Protein AF-A0A1V2LMI9-F1 (afdb_monomer)

InterPro domains:
  IPR000089 Biotin/lipoyl attachment [PS50968] (555-639)
  IPR002073 3'5'-cyclic nucleotide phosphodiesterase, catalytic domain [PF00233] (245-490)
  IPR002073 3'5'-cyclic nucleotide phosphodiesterase, catalytic domain [PS51845] (171-508)
  IPR002930 Glycine cleavage system H-protein [MF_00272] (539-660)
  IPR003016 2-oxo acid dehydrogenase, lipoyl-binding site [PS00189] (582-611)
  IPR003607 HD/PDEase domain [SM00471] (243-412)
  IPR003607 HD/PDEase domain [cd00077] (246-420)
  IPR011053 Single hybrid motif [SSF51230] (539-660)
  IPR017453 Glycine cleavage system H-protein, subgroup [TIGR00527] (539-662)
  IPR023088 3'5'-cyclic nucleotide phosphodiesterase [PR00387] (241-254)
  IPR023088 3'5'-cyclic nucleotide phosphodiesterase [PR00387] (288-303)
  IPR023088 3'5'-cyclic nucleotide phosphodiesterase [PR00387] (315-331)
  IPR023088 3'5'-cyclic nucleotide phosphodiesterase [PR00387] (394-407)
  IPR023174 3'5'-cyclic nucleotide phosphodiesterase, conserved site [PS00126] (288-299)
  IPR033753 Glycine cleavage system H-protein/Simiate [PF01597] (539-661)
  IPR033753 Glycine cleavage system H-protein/Simiate [cd06848] (541-638)
  IPR036971 3'5'-cyclic nucleotide phosphodiesterase, catalytic domain superfamily [G3DSA:1.10.1300.10] (171-499)

Organism: Pichia kudriavzevii (NCBI:txid4909)

Radius of gyration: 29.18 Å; Cα contacts (8 Å, |Δi|>4): 975; chains: 1; bounding box: 64×66×94 Å

Secondary structure (DSSP, 8-state):
--PPPEEE---S-S---SSPPPSEE-TT--EEE--SSHHHHHHHHHHHTTEEEEEETTEEEEEE--S--------B-----TTSGGGGGT--HHHHHHHHHHHSGGGT----SS--HHHHHHHHHHSSSHHHHHHHHTTSS--TTS--HHHHHHSPPPPHHHHHHHHHHHHTS-GGGG-TT--S-HHHHHHHHT-SS--GGGS-HHHHHHHHHHHHGGGB-GGGHHHHHHHHHHHHHTS-TT-SSSSHHHHHHHHHHHHHHHHHHHTSTT----HHHHHHHHHHHHHTTTT--S--HHHHHHTT-HHHHHTTTSSHHHHHHHHHHHHHHHHHHHHHHHTT-B-TT----HHHHHHHHHHHHHHT-GGGHHHHHHTHHHHHH-TT-HHHHHHHHHHHHHTGGGGS-HHHHHHHHHHHHHHHHHHHHHHHHHTTSS-TTS-------SS-GGG--HHHHHHH-TTHHHHHHHHIIIIIHHHHHHHHHHSGGGHHHHHHHHHHHHHHHHH----S--------S----TTSHHHHSSSS-EEEE-TTSEEEEE-TTSEEEEEE-HHHHHHH-SEEEEE---SPTT-EE-TT-EEEEEEESS-EEEEE-SS-EEEEEE-THHHH-TTHHHHSTTTTT--EEEEES-HHHHHHSBPHHHHHHHHHHHT-

Sequence (664 aa):
MLNDLLYLNWLTHGDVSPLPFPQSISANATHVLHFRSLVQLIEYLSVSINYTLVRFSDGVQRIPLNTHEKEIDYATIIVVNTNEDIWKEEISIDTAVKLLKYRFSHLNIIILPVDPEDKIREMRENFPTRLQRMKLWTGFSNAELLDTMDGYVDSKAIKEEDLKLFTDLLSRIQYDKLLFHVNADREKLWEALNKWDFDAFQFNLDELLVISFLIFERFIKPENSNNLKSFLFFVRDNYHIGNPFHNFRHAVDVLQATNMFLNSLIKNSNYKISKLDSFSLLLASLGHDIGHPGITNAFLISNKSPLAVKFNNISILENFHRFQFQRILIPFLNQSMENNLLSIEMEIDVPYLLDIVNYSILATDMAKHDEFVGEIERLITEFDNFKLLACFLIKCADISNVCRTLNTSCKWGLSLGEEFKQIALLEKYLKNEIKPSDEIVEFDFKKPIKNIDAKEGIVLVPKLAGNQMFFINRFATDFFTKISDSLPPLYILSNKVPVMFARTLRTFRPLNITAFRLQSTYKLNPTSIVSTFSKNPVLKFTPEHEWISLHPDGTAFIGITNYAADALGDATFIELPSSQIGETIGNGETISSVESVKSASDIYSPVECEIVEVNESLEESPELINTDPMGEGWIVKVKVGEQDSVKELMDAEAYETFVAESDH

Structure (mmCIF, N/CA/C/O backbone):
data_AF-A0A1V2LMI9-F1
#
_entry.id   AF-A0A1V2LMI9-F1
#
loop_
_atom_site.group_PDB
_atom_site.id
_atom_site.type_symbol
_atom_site.label_atom_id
_atom_site.label_alt_id
_atom_site.label_comp_id
_atom_site.label_asym_id
_atom_site.label_entity_id
_atom_site.label_seq_id
_atom_site.pdbx_PDB_ins_code
_atom_site.Cartn_x
_atom_site.Cartn_y
_atom_site.Cartn_z
_atom_site.occupancy
_atom_site.B_iso_or_equiv
_atom_site.auth_seq_id
_atom_site.auth_comp_id
_atom_site.auth_asym_id
_atom_site.auth_atom_id
_atom_site.pdbx_PDB_model_num
ATOM 1 N N . MET A 1 1 ? 5.188 -27.575 -16.871 1.00 25.33 1 MET A N 1
ATOM 2 C CA . MET A 1 1 ? 4.578 -26.300 -17.295 1.00 25.33 1 MET A CA 1
ATOM 3 C C . MET A 1 1 ? 5.748 -25.356 -17.508 1.00 25.33 1 MET A C 1
ATOM 5 O O . MET A 1 1 ? 6.484 -25.166 -16.556 1.00 25.33 1 MET A O 1
ATOM 9 N N . LEU A 1 2 ? 6.076 -24.992 -18.752 1.00 28.58 2 LEU A N 1
ATOM 10 C CA . LEU A 1 2 ? 7.348 -24.333 -19.086 1.00 28.58 2 LEU A CA 1
ATOM 11 C C . LEU A 1 2 ? 7.111 -22.857 -19.413 1.00 28.58 2 LEU A C 1
ATOM 13 O O . LEU A 1 2 ? 6.290 -22.543 -20.265 1.00 28.58 2 LEU A O 1
ATOM 17 N N . ASN A 1 3 ? 7.846 -22.011 -18.694 1.00 34.25 3 ASN A N 1
ATOM 18 C CA . ASN A 1 3 ? 7.780 -20.553 -18.654 1.00 34.25 3 ASN A CA 1
ATOM 19 C C . ASN A 1 3 ? 8.054 -19.918 -20.029 1.00 34.25 3 ASN A C 1
ATOM 21 O O . ASN A 1 3 ? 9.135 -20.129 -20.608 1.00 34.25 3 ASN A O 1
ATOM 25 N N . ASP A 1 4 ? 7.110 -19.108 -20.517 1.00 36.44 4 ASP A N 1
ATOM 26 C CA . ASP A 1 4 ? 7.317 -18.261 -21.692 1.00 36.44 4 ASP A CA 1
ATOM 27 C C . ASP A 1 4 ? 8.398 -17.226 -21.350 1.00 36.44 4 ASP A C 1
ATOM 29 O O . ASP A 1 4 ? 8.260 -16.442 -20.413 1.00 36.44 4 ASP A O 1
ATOM 33 N N . LEU A 1 5 ? 9.509 -17.240 -22.086 1.00 36.19 5 LEU A N 1
ATOM 34 C CA . LEU A 1 5 ? 10.491 -16.164 -22.015 1.00 36.19 5 LEU A CA 1
ATOM 35 C C . LEU A 1 5 ? 10.230 -15.172 -23.129 1.00 36.19 5 LEU A C 1
ATOM 37 O O . LEU A 1 5 ? 10.166 -15.554 -24.300 1.00 36.19 5 LEU A O 1
ATOM 41 N N . LEU A 1 6 ? 10.177 -13.895 -22.767 1.00 38.16 6 LEU A N 1
ATOM 42 C CA . LEU A 1 6 ? 10.403 -12.829 -23.723 1.00 38.16 6 LEU A CA 1
ATOM 43 C C . LEU A 1 6 ? 11.911 -12.748 -23.974 1.00 38.16 6 LEU A C 1
ATOM 45 O O . LEU A 1 6 ? 12.685 -12.648 -23.031 1.00 38.16 6 LEU A O 1
ATOM 49 N N . TYR A 1 7 ? 12.319 -12.837 -25.229 1.00 32.66 7 TYR A N 1
ATOM 50 C CA . TYR A 1 7 ? 13.668 -12.573 -25.710 1.00 32.66 7 TYR A CA 1
ATOM 51 C C . TYR A 1 7 ? 13.578 -11.311 -26.558 1.00 32.66 7 TYR A C 1
ATOM 53 O O . TYR A 1 7 ? 12.603 -11.119 -27.275 1.00 32.66 7 TYR A O 1
ATOM 61 N N . LEU A 1 8 ? 14.559 -10.423 -26.503 1.00 37.47 8 LEU A N 1
ATOM 62 C CA . LEU A 1 8 ? 14.541 -9.206 -27.308 1.00 37.47 8 LEU A CA 1
ATOM 63 C C . LEU A 1 8 ? 15.742 -9.241 -28.249 1.00 37.47 8 LEU A C 1
ATOM 65 O O . LEU A 1 8 ? 16.852 -9.542 -27.834 1.00 37.47 8 LEU A O 1
ATOM 69 N N . ASN A 1 9 ? 15.531 -9.046 -29.545 1.00 28.70 9 ASN A N 1
ATOM 70 C CA . ASN A 1 9 ? 16.638 -8.975 -30.500 1.00 28.70 9 ASN A CA 1
ATOM 71 C C . ASN A 1 9 ? 16.417 -7.790 -31.433 1.00 28.70 9 ASN A C 1
ATOM 73 O O . ASN A 1 9 ? 15.287 -7.363 -31.635 1.00 28.70 9 ASN A O 1
ATOM 77 N N . TRP A 1 10 ? 17.469 -7.246 -32.027 1.00 32.59 10 TRP A N 1
ATOM 78 C CA . TRP A 1 10 ? 17.372 -6.099 -32.927 1.00 32.59 10 TRP A CA 1
ATOM 79 C C . TRP A 1 10 ? 17.710 -6.535 -34.353 1.00 32.59 10 TRP A C 1
ATOM 81 O O . TRP A 1 10 ? 18.727 -7.189 -34.536 1.00 32.59 10 TRP A O 1
ATOM 91 N N . LEU A 1 11 ? 16.871 -6.211 -35.348 1.00 28.67 11 LEU A N 1
ATOM 92 C CA . LEU A 1 11 ? 17.220 -6.332 -36.772 1.00 28.67 11 LEU A CA 1
ATOM 93 C C . LEU A 1 11 ? 16.540 -5.242 -37.616 1.00 28.67 11 LEU A C 1
ATOM 95 O O . LEU A 1 11 ? 15.418 -4.813 -37.351 1.00 28.67 11 LEU A O 1
ATOM 99 N N . THR A 1 12 ? 17.250 -4.815 -38.660 1.00 32.12 12 THR A N 1
ATOM 100 C CA . THR A 1 12 ? 17.029 -3.599 -39.457 1.00 32.12 12 THR A CA 1
ATOM 101 C C . THR A 1 12 ? 15.910 -3.666 -40.499 1.00 32.12 12 THR A C 1
ATOM 103 O O . THR A 1 12 ? 15.530 -2.619 -41.020 1.00 32.12 12 THR A O 1
ATOM 106 N N . HIS A 1 13 ? 15.317 -4.829 -40.792 1.00 31.31 13 HIS A N 1
ATOM 107 C CA . HIS A 1 13 ? 14.289 -4.941 -41.833 1.00 31.31 13 HIS A CA 1
ATOM 108 C C . HIS A 1 13 ? 13.195 -5.962 -41.494 1.00 31.31 13 HIS A C 1
ATOM 110 O O . HIS A 1 13 ? 13.419 -7.168 -41.507 1.00 31.31 13 HIS A O 1
ATOM 116 N N . GLY A 1 14 ? 11.990 -5.450 -41.239 1.00 33.53 14 GLY A N 1
ATOM 117 C CA . GLY A 1 14 ? 10.757 -6.213 -41.060 1.00 33.53 14 GLY A CA 1
ATOM 118 C C . GLY A 1 14 ? 9.589 -5.279 -40.737 1.00 33.53 14 GLY A C 1
ATOM 119 O O . GLY A 1 14 ? 9.774 -4.250 -40.074 1.00 33.53 14 GLY A O 1
ATOM 120 N N . ASP A 1 15 ? 8.398 -5.596 -41.246 1.00 33.28 15 ASP A N 1
ATOM 121 C CA . ASP A 1 15 ? 7.175 -4.854 -40.935 1.00 33.28 15 ASP A CA 1
ATOM 122 C C . ASP A 1 15 ? 6.856 -4.967 -39.437 1.00 33.28 15 ASP A C 1
ATOM 124 O O . ASP A 1 15 ? 6.777 -6.057 -38.875 1.00 33.28 15 ASP A O 1
ATOM 128 N N . VAL A 1 16 ? 6.711 -3.810 -38.788 1.00 40.41 16 VAL A N 1
ATOM 129 C CA . VAL A 1 16 ? 6.476 -3.663 -37.346 1.00 40.41 16 VAL A CA 1
ATOM 130 C C . VAL A 1 16 ? 5.039 -3.200 -37.150 1.00 40.41 16 VAL A C 1
ATOM 132 O O . VAL A 1 16 ? 4.661 -2.153 -37.676 1.00 40.41 16 VAL A O 1
ATOM 135 N N . SER A 1 17 ? 4.246 -3.955 -36.385 1.00 36.28 17 SER A N 1
ATOM 136 C CA . SER A 1 17 ? 2.918 -3.498 -35.962 1.00 36.28 17 SER A CA 1
ATOM 137 C C . SER A 1 17 ? 3.072 -2.508 -34.801 1.00 36.28 17 SER A C 1
ATOM 139 O O . SER A 1 17 ? 3.686 -2.864 -33.791 1.00 36.28 17 SER A O 1
ATOM 141 N N . PRO A 1 18 ? 2.527 -1.283 -34.895 1.00 42.91 18 PRO A N 1
ATOM 142 C CA . PRO A 1 18 ? 2.500 -0.331 -33.792 1.00 42.91 18 PRO A CA 1
ATOM 143 C C . PRO A 1 18 ? 1.377 -0.750 -32.840 1.00 42.91 18 PRO A C 1
ATOM 145 O O . PRO A 1 18 ? 0.284 -0.200 -32.899 1.00 42.91 18 PRO A O 1
ATOM 148 N N . LEU A 1 19 ? 1.620 -1.790 -32.033 1.00 43.31 19 LEU A N 1
ATOM 149 C CA . LEU A 1 19 ? 0.572 -2.555 -31.337 1.00 43.31 19 LEU A CA 1
ATOM 150 C C . LEU A 1 19 ? -0.439 -3.200 -32.331 1.00 43.31 19 LEU A C 1
ATOM 152 O O . LEU A 1 19 ? -0.525 -2.799 -33.492 1.00 43.31 19 LEU A O 1
ATOM 156 N N . PRO A 1 20 ? -1.193 -4.245 -31.953 1.00 51.03 20 PRO A N 1
ATOM 157 C CA . PRO A 1 20 ? -1.184 -4.971 -30.696 1.00 51.03 20 PRO A CA 1
ATOM 158 C C . PRO A 1 20 ? -0.376 -6.272 -30.805 1.00 51.03 20 PRO A C 1
ATOM 160 O O . PRO A 1 20 ? -0.131 -6.810 -31.882 1.00 51.03 20 PRO A O 1
ATOM 163 N N . PHE A 1 21 ? 0.016 -6.799 -29.651 1.00 51.25 21 PHE A N 1
ATOM 164 C CA . PHE A 1 21 ? 0.421 -8.193 -29.516 1.00 51.25 21 PHE A CA 1
ATOM 165 C C . PHE A 1 21 ? -0.597 -9.122 -30.202 1.00 51.25 21 PHE A C 1
ATOM 167 O O . PHE A 1 21 ? -1.797 -8.825 -30.161 1.00 51.25 21 PHE A O 1
ATOM 174 N N . PRO A 1 22 ? -0.176 -10.262 -30.775 1.00 45.22 22 PRO A N 1
ATOM 175 C CA . PRO A 1 22 ? -1.133 -11.269 -31.213 1.00 45.22 22 PRO A CA 1
ATOM 176 C C . PRO A 1 22 ? -2.015 -11.684 -30.023 1.00 45.22 22 PRO A C 1
ATOM 178 O O . PRO A 1 22 ? -1.509 -12.000 -28.949 1.00 45.22 22 PRO A O 1
ATOM 181 N N . GLN A 1 23 ? -3.342 -11.669 -30.206 1.00 42.12 23 GLN A N 1
ATOM 182 C CA . GLN A 1 23 ? -4.315 -12.075 -29.175 1.00 42.12 23 GLN A CA 1
ATOM 183 C C . GLN A 1 23 ? -4.148 -13.539 -28.740 1.00 42.12 23 GLN A C 1
ATOM 185 O O . GLN A 1 23 ? -4.633 -13.909 -27.676 1.00 42.12 23 GLN A O 1
ATOM 190 N N . SER A 1 24 ? -3.470 -14.347 -29.559 1.00 40.16 24 SER A N 1
ATOM 191 C CA . SER A 1 24 ? -3.176 -15.756 -29.326 1.00 40.16 24 SER A CA 1
ATOM 192 C C . SER A 1 24 ? -1.668 -16.002 -29.347 1.00 40.16 24 SER A C 1
ATOM 194 O O . SER A 1 24 ? -1.016 -15.729 -30.360 1.00 40.16 24 SER A O 1
ATOM 196 N N . ILE A 1 25 ? -1.123 -16.563 -28.269 1.00 43.94 25 ILE A N 1
ATOM 197 C CA . ILE A 1 25 ? 0.301 -16.905 -28.153 1.00 43.94 25 ILE A CA 1
ATOM 198 C C . ILE A 1 25 ? 0.470 -18.434 -28.064 1.00 43.94 25 ILE A C 1
ATOM 200 O O . ILE A 1 25 ? -0.333 -19.135 -27.446 1.00 43.94 25 ILE A O 1
ATOM 204 N N . SER A 1 26 ? 1.493 -18.977 -28.731 1.00 40.25 26 SER A N 1
ATOM 205 C CA . SER A 1 26 ? 1.842 -20.403 -28.676 1.00 40.25 26 SER A CA 1
ATOM 206 C C . SER A 1 26 ? 2.584 -20.708 -27.372 1.00 40.25 26 SER A C 1
ATOM 208 O O . SER A 1 26 ? 3.731 -20.315 -27.213 1.00 40.25 26 SER A O 1
ATOM 210 N N . ALA A 1 27 ? 1.957 -21.487 -26.495 1.00 38.94 27 ALA A N 1
ATOM 211 C CA . ALA A 1 27 ? 2.358 -21.782 -25.112 1.00 38.94 27 ALA A CA 1
ATOM 212 C C . ALA A 1 27 ? 3.696 -22.532 -24.872 1.00 38.94 27 ALA A C 1
ATOM 214 O O . ALA A 1 27 ? 3.878 -23.093 -23.798 1.00 38.94 27 ALA A O 1
ATOM 215 N N . ASN A 1 28 ? 4.567 -22.652 -25.876 1.00 39.81 28 ASN A N 1
ATOM 216 C CA . ASN A 1 28 ? 5.850 -23.368 -25.798 1.00 39.81 28 ASN A CA 1
ATOM 217 C C . ASN A 1 28 ? 6.996 -22.597 -26.495 1.00 39.81 28 ASN A C 1
ATOM 219 O O . ASN A 1 28 ? 8.025 -23.196 -26.810 1.00 39.81 28 ASN A O 1
ATOM 223 N N . ALA A 1 29 ? 6.829 -21.307 -26.806 1.00 43.41 29 ALA A N 1
ATOM 224 C CA . ALA A 1 29 ? 7.803 -20.556 -27.595 1.00 43.41 29 ALA A CA 1
ATOM 225 C C . ALA A 1 29 ? 8.507 -19.477 -26.759 1.00 43.41 29 ALA A C 1
ATOM 227 O O . ALA A 1 29 ? 7.875 -18.667 -26.092 1.00 43.41 29 ALA A O 1
ATOM 228 N N . THR A 1 30 ? 9.837 -19.425 -26.839 1.00 48.44 30 THR A N 1
ATOM 229 C CA . THR A 1 30 ? 10.580 -18.204 -26.506 1.00 48.44 30 THR A CA 1
ATOM 230 C C . THR A 1 30 ? 10.187 -17.136 -27.531 1.00 48.44 30 THR A C 1
ATOM 232 O O . THR A 1 30 ? 10.377 -17.335 -28.733 1.00 48.44 30 THR A O 1
ATOM 235 N N . HIS A 1 31 ? 9.613 -16.022 -27.081 1.00 50.22 31 HIS A N 1
ATOM 236 C CA . HIS A 1 31 ? 9.124 -14.964 -27.961 1.00 50.22 31 HIS A CA 1
ATOM 237 C C . HIS A 1 31 ? 10.192 -13.906 -28.164 1.00 50.22 31 HIS A C 1
ATOM 239 O O . HIS A 1 31 ? 10.452 -13.122 -27.259 1.00 50.22 31 HIS A O 1
ATOM 245 N N . VAL A 1 32 ? 10.782 -13.871 -29.359 1.00 54.84 32 VAL A N 1
ATOM 246 C CA . VAL A 1 32 ? 11.711 -12.810 -29.747 1.00 54.84 32 VAL A CA 1
ATOM 247 C C . VAL A 1 32 ? 10.924 -11.589 -30.230 1.00 54.84 32 VAL A C 1
ATOM 249 O O . VAL A 1 32 ? 10.255 -11.681 -31.258 1.00 54.84 32 VAL A O 1
ATOM 252 N N . LEU A 1 33 ? 10.984 -10.459 -29.519 1.00 57.56 33 LEU A N 1
ATOM 253 C CA . LEU A 1 33 ? 10.435 -9.186 -30.002 1.00 57.56 33 LEU A CA 1
ATOM 254 C C . LEU A 1 33 ? 11.542 -8.220 -30.417 1.00 57.56 33 LEU A C 1
ATOM 256 O O . LEU A 1 33 ? 12.619 -8.173 -29.823 1.00 57.56 33 LEU A O 1
ATOM 260 N N . HIS A 1 34 ? 11.239 -7.435 -31.445 1.00 59.28 34 HIS A N 1
ATOM 261 C CA . HIS A 1 34 ? 12.157 -6.484 -32.051 1.00 59.28 34 HIS A CA 1
ATOM 262 C C . HIS A 1 34 ? 11.598 -5.065 -31.917 1.00 59.28 34 HIS A C 1
ATOM 264 O O . HIS A 1 34 ? 10.439 -4.823 -32.261 1.00 59.28 34 HIS A O 1
ATOM 270 N N . PHE A 1 35 ? 12.423 -4.125 -31.452 1.00 66.31 35 PHE A N 1
ATOM 271 C CA . PHE A 1 35 ? 12.069 -2.708 -31.308 1.00 66.31 35 PHE A CA 1
ATOM 272 C C . PHE A 1 35 ? 12.965 -1.843 -32.190 1.00 66.31 35 PHE A C 1
ATOM 274 O O . PHE A 1 35 ? 14.123 -2.180 -32.407 1.00 66.31 35 PHE A O 1
ATOM 281 N N . ARG A 1 36 ? 12.431 -0.726 -32.702 1.00 65.56 36 ARG A N 1
ATOM 282 C CA . ARG A 1 36 ? 13.184 0.216 -33.552 1.00 65.56 36 ARG A CA 1
ATOM 283 C C . ARG A 1 36 ? 13.848 1.347 -32.764 1.00 65.56 36 ARG A C 1
ATOM 285 O O . ARG A 1 36 ? 14.631 2.097 -33.335 1.00 65.56 36 ARG A O 1
ATOM 292 N N . SER A 1 37 ? 13.504 1.511 -31.488 1.00 72.81 37 SER A N 1
ATOM 293 C CA . SER A 1 37 ? 14.077 2.521 -30.595 1.00 72.81 37 SER A CA 1
ATOM 294 C C . SER A 1 37 ? 13.929 2.110 -29.131 1.00 72.81 37 SER A C 1
ATOM 296 O O . SER A 1 37 ? 13.068 1.296 -28.784 1.00 72.81 37 SER A O 1
ATOM 298 N N . LEU A 1 38 ? 14.732 2.721 -28.254 1.00 75.69 38 LEU A N 1
ATOM 299 C CA . LEU A 1 38 ? 14.574 2.576 -26.805 1.00 75.69 38 LEU A CA 1
ATOM 300 C C . LEU A 1 38 ? 13.206 3.090 -26.330 1.00 75.69 38 LEU A C 1
ATOM 302 O O . LEU A 1 38 ? 12.606 2.494 -25.445 1.00 75.69 38 LEU A O 1
ATOM 306 N N . VAL A 1 39 ? 12.677 4.145 -26.957 1.00 80.75 39 VAL A N 1
ATOM 307 C CA . VAL A 1 39 ? 11.333 4.669 -26.667 1.00 80.75 39 VAL A CA 1
ATOM 308 C C . VAL A 1 39 ? 10.266 3.591 -26.884 1.00 80.75 39 VAL A C 1
ATOM 310 O O . VAL A 1 39 ? 9.464 3.362 -25.987 1.00 80.75 39 VAL A O 1
ATOM 313 N N . GLN A 1 40 ? 10.306 2.860 -28.006 1.00 76.75 40 GLN A N 1
ATOM 314 C CA . GLN A 1 40 ? 9.357 1.766 -28.268 1.00 76.75 40 GLN A CA 1
ATOM 315 C C . GLN A 1 40 ? 9.484 0.616 -27.263 1.00 76.75 40 GLN A C 1
ATOM 317 O O . GLN A 1 40 ? 8.480 0.018 -26.877 1.00 76.75 40 GLN A O 1
ATOM 322 N N . LEU A 1 41 ? 10.709 0.310 -26.824 1.00 77.94 41 LEU A N 1
ATOM 323 C CA . LEU A 1 41 ? 10.931 -0.668 -25.762 1.00 77.94 41 LEU A CA 1
ATOM 324 C C . LEU A 1 41 ? 10.303 -0.195 -24.442 1.00 77.94 41 LEU A C 1
ATOM 326 O O . LEU A 1 41 ? 9.604 -0.964 -23.793 1.00 77.94 41 LEU A O 1
ATOM 330 N N . ILE A 1 42 ? 10.510 1.065 -24.052 1.00 81.06 42 ILE A N 1
ATOM 331 C CA . ILE A 1 42 ? 9.923 1.631 -22.829 1.00 81.06 42 ILE A CA 1
ATOM 332 C C . ILE A 1 42 ? 8.391 1.627 -22.918 1.00 81.06 42 ILE A C 1
ATOM 334 O O . ILE A 1 42 ? 7.744 1.182 -21.975 1.00 81.06 42 ILE A O 1
ATOM 338 N N . GLU A 1 43 ? 7.805 2.048 -24.045 1.00 83.19 43 GLU A N 1
ATOM 339 C CA . GLU A 1 43 ? 6.354 1.988 -24.287 1.00 83.19 43 GLU A CA 1
ATOM 340 C C . GLU A 1 43 ? 5.810 0.571 -24.091 1.00 83.19 43 GLU A C 1
ATOM 342 O O . GLU A 1 43 ? 4.815 0.364 -23.396 1.00 83.19 43 GLU A O 1
ATOM 347 N N . TYR A 1 44 ? 6.496 -0.418 -24.664 1.00 77.50 44 TYR A N 1
ATOM 348 C CA . TYR A 1 44 ? 6.143 -1.820 -24.521 1.00 77.50 44 TYR A CA 1
ATOM 349 C C . TYR A 1 44 ? 6.196 -2.283 -23.060 1.00 77.50 44 TYR A C 1
ATOM 351 O O . TYR A 1 44 ? 5.231 -2.871 -22.561 1.00 77.50 44 TYR A O 1
ATOM 359 N N . LEU A 1 45 ? 7.296 -2.000 -22.357 1.00 77.88 45 LEU A N 1
ATOM 360 C CA . LEU A 1 45 ? 7.484 -2.411 -20.965 1.00 77.88 45 LEU A CA 1
ATOM 361 C C . LEU A 1 45 ? 6.447 -1.745 -20.052 1.00 77.88 45 LEU A C 1
ATOM 363 O O . LEU A 1 45 ? 5.828 -2.430 -19.241 1.00 77.88 45 LEU A O 1
ATOM 367 N N . SER A 1 46 ? 6.158 -0.458 -20.263 1.00 80.12 46 SER A N 1
ATOM 368 C CA . SER A 1 46 ? 5.126 0.295 -19.538 1.00 80.12 46 SER A CA 1
ATOM 369 C C . SER A 1 46 ? 3.706 -0.245 -19.727 1.00 80.12 46 SER A C 1
ATOM 371 O O . SER A 1 46 ? 2.831 0.065 -18.926 1.00 80.12 46 SER A O 1
ATOM 373 N N . VAL A 1 47 ? 3.439 -1.042 -20.760 1.00 75.88 47 VAL A N 1
ATOM 374 C CA . VAL A 1 47 ? 2.121 -1.660 -20.995 1.00 75.88 47 VAL A CA 1
ATOM 375 C C . VAL A 1 47 ? 2.120 -3.133 -20.589 1.00 75.88 47 VAL A C 1
ATOM 377 O O . VAL A 1 47 ? 1.070 -3.698 -20.288 1.00 75.88 47 VAL A O 1
ATOM 380 N N . SER A 1 48 ? 3.285 -3.781 -20.587 1.00 67.62 48 SER A N 1
ATOM 381 C CA . SER A 1 48 ? 3.421 -5.221 -20.354 1.00 67.62 48 SER A CA 1
ATOM 382 C C . SER A 1 48 ? 2.817 -5.679 -19.022 1.00 67.62 48 SER A C 1
ATOM 384 O O . SER A 1 48 ? 2.182 -6.732 -18.993 1.00 67.62 48 SER A O 1
ATOM 386 N N . ILE A 1 49 ? 2.886 -4.844 -17.980 1.00 64.94 49 ILE A N 1
ATOM 387 C CA . ILE A 1 49 ? 2.413 -5.182 -16.633 1.00 64.94 49 ILE A CA 1
ATOM 388 C C . ILE A 1 49 ? 0.896 -5.160 -16.437 1.00 64.94 49 ILE A C 1
ATOM 390 O O . ILE A 1 49 ? 0.423 -5.661 -15.429 1.00 64.94 49 ILE A O 1
ATOM 394 N N . ASN A 1 50 ? 0.105 -4.609 -17.360 1.00 61.66 50 ASN A N 1
ATOM 395 C CA . ASN A 1 50 ? -1.345 -4.459 -17.140 1.00 61.66 50 ASN A CA 1
ATOM 396 C C . ASN A 1 50 ? -2.159 -5.720 -17.475 1.00 61.66 50 ASN A C 1
ATOM 398 O O . ASN A 1 50 ? -3.392 -5.696 -17.456 1.00 61.66 50 ASN A O 1
ATOM 402 N N . TYR A 1 51 ? -1.499 -6.825 -17.821 1.00 59.31 51 TYR A N 1
ATOM 403 C CA . TYR A 1 51 ? -2.149 -7.966 -18.451 1.00 59.31 51 TYR A CA 1
ATOM 404 C C . TYR A 1 51 ? -1.520 -9.272 -18.027 1.00 59.31 51 TYR A C 1
ATOM 406 O O . TYR A 1 51 ? -0.307 -9.362 -18.008 1.00 59.31 51 TYR A O 1
ATOM 414 N N . THR A 1 52 ? -2.329 -10.309 -17.848 1.00 51.16 52 THR A N 1
ATOM 415 C CA . THR A 1 52 ? -1.850 -11.686 -17.718 1.00 51.16 52 THR A CA 1
ATOM 416 C C . THR A 1 52 ? -2.180 -12.491 -18.969 1.00 51.16 52 THR A C 1
ATOM 418 O O . THR A 1 52 ? -3.088 -12.147 -19.735 1.00 51.16 52 THR A O 1
ATOM 421 N N . LEU A 1 53 ? -1.423 -13.558 -19.194 1.00 49.00 53 LEU A N 1
ATOM 422 C CA . LEU A 1 53 ? -1.668 -14.527 -20.251 1.00 49.00 53 LEU A CA 1
ATOM 423 C C . LEU A 1 53 ? -2.397 -15.728 -19.643 1.00 49.00 53 LEU A C 1
ATOM 425 O O . LEU A 1 53 ? -1.877 -16.422 -18.775 1.00 49.00 53 LEU A O 1
ATOM 429 N N . VAL A 1 54 ? 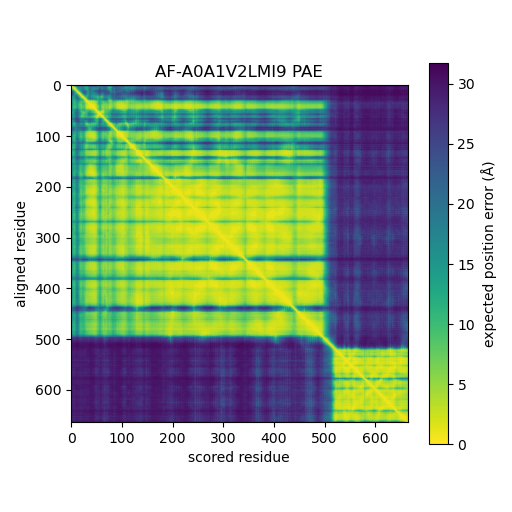-3.625 -15.972 -20.093 1.00 47.44 54 VAL A N 1
ATOM 430 C CA . VAL A 1 54 ? -4.467 -17.076 -19.625 1.00 47.44 54 VAL A CA 1
ATOM 431 C C . VAL A 1 54 ? -4.584 -18.118 -20.720 1.00 47.44 54 VAL A C 1
ATOM 433 O O . VAL A 1 54 ? -4.923 -17.814 -21.864 1.00 47.44 54 VAL A O 1
ATOM 436 N N . ARG A 1 55 ? -4.314 -19.374 -20.366 1.00 44.09 55 ARG A N 1
ATOM 437 C CA . ARG A 1 55 ? -4.427 -20.499 -21.291 1.00 44.09 55 ARG A CA 1
ATOM 438 C C . ARG A 1 55 ? -5.865 -21.004 -21.348 1.00 44.09 55 ARG A C 1
ATOM 440 O O . ARG A 1 55 ? -6.405 -21.482 -20.355 1.00 44.09 55 ARG A O 1
ATOM 447 N N . PHE A 1 56 ? -6.447 -20.941 -22.532 1.00 50.75 56 PHE A N 1
ATOM 448 C CA . PHE A 1 56 ? -7.729 -21.530 -22.883 1.00 50.75 56 PHE A CA 1
ATOM 449 C C . PHE A 1 56 ? -7.524 -22.780 -23.747 1.00 50.75 56 PHE A C 1
ATOM 451 O O . PHE A 1 56 ? -6.413 -23.094 -24.182 1.00 50.75 56 PHE A O 1
ATOM 458 N N . SER A 1 57 ? -8.605 -23.528 -23.974 1.00 43.47 57 SER A N 1
ATOM 459 C CA . SER A 1 57 ? -8.576 -24.755 -24.786 1.00 43.47 57 SER A CA 1
ATOM 460 C C . SER A 1 57 ? -8.215 -24.510 -26.261 1.00 43.47 57 SER A C 1
ATOM 462 O O . SER A 1 57 ? -7.801 -25.444 -26.943 1.00 43.47 57 SER A O 1
ATOM 464 N N . ASP A 1 58 ? -8.316 -23.266 -26.732 1.00 45.03 58 ASP A N 1
ATOM 465 C CA . ASP A 1 58 ? -8.068 -22.807 -28.102 1.00 45.03 58 ASP A CA 1
ATOM 466 C C . ASP A 1 58 ? -6.796 -21.946 -28.260 1.00 45.03 58 ASP A C 1
ATOM 468 O O . ASP A 1 58 ? -6.458 -21.554 -29.377 1.00 45.03 58 ASP A O 1
ATOM 472 N N . GLY A 1 59 ? -6.055 -21.670 -27.180 1.00 43.22 59 GLY A N 1
ATOM 473 C CA . GLY A 1 59 ? -4.823 -20.876 -27.223 1.00 43.22 59 GLY A CA 1
ATOM 474 C C . GLY A 1 59 ? -4.527 -20.134 -25.921 1.00 43.22 59 GLY A C 1
ATOM 475 O O . GLY A 1 59 ? -5.208 -20.309 -24.917 1.00 43.22 59 GLY A O 1
ATOM 476 N N . VAL A 1 60 ? -3.487 -19.300 -25.913 1.00 45.25 60 VAL A N 1
ATOM 477 C CA . VAL A 1 60 ? -3.194 -18.388 -24.794 1.00 45.25 60 VAL A CA 1
ATOM 478 C C . VAL A 1 60 ? -3.751 -17.012 -25.131 1.00 45.25 60 VAL A C 1
ATOM 480 O O . VAL A 1 60 ? -3.320 -16.432 -26.123 1.00 45.25 60 VAL A O 1
ATOM 483 N N . GLN A 1 61 ? -4.682 -16.496 -24.329 1.00 51.31 61 GLN A N 1
ATOM 484 C CA . GLN A 1 61 ? -5.277 -15.170 -24.507 1.00 51.31 61 GLN A CA 1
ATOM 485 C C . GLN A 1 61 ? -4.759 -14.181 -23.465 1.00 51.31 61 GLN A C 1
ATOM 487 O O . GLN A 1 61 ? -4.506 -14.534 -22.315 1.00 51.31 61 GLN A O 1
ATOM 492 N N . ARG A 1 62 ? -4.658 -12.910 -23.855 1.00 54.19 62 ARG A N 1
ATOM 493 C CA . ARG A 1 62 ? -4.272 -11.816 -22.961 1.00 54.19 62 ARG A CA 1
ATOM 494 C C . ARG A 1 62 ? -5.504 -11.227 -22.275 1.00 54.19 62 ARG A C 1
ATOM 496 O O . ARG A 1 62 ? -6.428 -10.786 -22.953 1.00 54.19 62 ARG A O 1
ATOM 503 N N . ILE A 1 63 ? -5.501 -11.181 -20.947 1.00 56.28 63 ILE A N 1
ATOM 504 C CA . ILE A 1 63 ? -6.603 -10.632 -20.148 1.00 56.28 63 ILE A CA 1
ATOM 505 C C . ILE A 1 63 ? -6.066 -9.478 -19.294 1.00 56.28 63 ILE A C 1
ATOM 507 O O . ILE A 1 63 ? -5.047 -9.664 -18.624 1.00 56.28 63 ILE A O 1
ATOM 511 N N . PRO A 1 64 ? -6.721 -8.298 -19.289 1.00 57.81 64 PRO A N 1
ATOM 512 C CA . PRO A 1 64 ? -6.389 -7.232 -18.351 1.00 57.81 64 PRO A CA 1
ATOM 513 C C . PRO A 1 64 ? -6.409 -7.764 -16.922 1.00 57.81 64 PRO A C 1
ATOM 515 O O . PRO A 1 64 ? -7.354 -8.455 -16.524 1.00 57.81 64 PRO A O 1
ATOM 518 N N . LEU A 1 65 ? -5.378 -7.441 -16.148 1.00 61.31 65 LEU A N 1
ATOM 519 C CA . LEU A 1 65 ? -5.302 -7.874 -14.761 1.00 61.31 65 LEU A CA 1
ATOM 520 C C . LEU A 1 65 ? -6.453 -7.261 -13.975 1.00 61.31 65 LEU A C 1
ATOM 522 O O . LEU A 1 65 ? -6.628 -6.042 -13.913 1.00 61.31 65 LEU A O 1
ATOM 526 N N . ASN A 1 66 ? -7.304 -8.135 -13.442 1.00 52.88 66 ASN A N 1
ATOM 527 C CA . ASN A 1 66 ? -8.480 -7.702 -12.716 1.00 52.88 66 ASN A CA 1
ATOM 528 C C . ASN A 1 66 ? -8.879 -8.747 -11.663 1.00 52.88 66 ASN A C 1
ATOM 530 O O . ASN A 1 66 ? -9.638 -9.682 -11.939 1.00 52.88 66 ASN A O 1
ATOM 534 N N . THR A 1 67 ? -8.354 -8.558 -10.447 1.00 50.34 67 THR A N 1
ATOM 535 C CA . THR A 1 67 ? -8.605 -9.282 -9.174 1.00 50.34 67 THR A CA 1
ATOM 536 C C . THR A 1 67 ? -8.220 -10.746 -9.062 1.00 50.34 67 THR A C 1
ATOM 538 O O . THR A 1 67 ? -8.214 -11.279 -7.961 1.00 50.34 67 THR A O 1
ATOM 541 N N . HIS A 1 68 ? -7.860 -11.377 -10.172 1.00 48.47 68 HIS A N 1
ATOM 542 C CA . HIS A 1 68 ? -6.930 -12.500 -10.169 1.00 48.47 68 HIS A CA 1
ATOM 543 C C . HIS A 1 68 ? -5.586 -11.937 -10.582 1.00 48.47 68 HIS A C 1
ATOM 545 O O . HIS A 1 68 ? -5.137 -12.150 -11.708 1.00 48.47 68 HIS A O 1
ATOM 551 N N . GLU A 1 69 ? -5.016 -11.108 -9.712 1.00 52.88 69 GLU A N 1
ATOM 552 C CA . GLU A 1 69 ? -3.680 -10.541 -9.872 1.00 52.88 69 GLU A CA 1
ATOM 553 C C . GLU A 1 69 ? -2.645 -11.655 -9.674 1.00 52.88 69 GLU A C 1
ATOM 555 O O . GLU A 1 69 ? -1.821 -11.634 -8.771 1.00 52.88 69 GLU A O 1
ATOM 560 N N . LYS A 1 70 ? -2.739 -12.693 -10.514 1.00 48.56 70 LYS A N 1
ATOM 561 C CA . LYS A 1 70 ? -1.704 -13.699 -10.636 1.00 48.56 70 LYS A CA 1
ATOM 562 C C . LYS A 1 70 ? -0.513 -12.958 -11.183 1.00 48.56 70 LYS A C 1
ATOM 564 O O . LYS A 1 70 ? -0.536 -12.490 -12.327 1.00 48.56 70 LYS A O 1
ATOM 569 N N . GLU A 1 71 ? 0.481 -12.804 -10.323 1.00 48.72 71 GLU A N 1
ATOM 570 C CA . GLU A 1 71 ? 1.802 -12.411 -10.751 1.00 48.72 71 GLU A CA 1
ATOM 571 C C . GLU A 1 71 ? 2.158 -13.295 -11.932 1.00 48.72 71 GLU A C 1
ATOM 573 O O . GLU A 1 71 ? 2.099 -14.522 -11.848 1.00 48.72 71 GLU A O 1
ATOM 578 N N . ILE A 1 72 ? 2.408 -12.669 -13.069 1.00 45.16 72 ILE A N 1
ATOM 579 C CA . ILE A 1 72 ? 2.713 -13.443 -14.246 1.00 45.16 72 ILE A CA 1
ATOM 580 C C . ILE A 1 72 ? 4.106 -14.018 -14.028 1.00 45.16 72 ILE A C 1
ATOM 582 O O . ILE A 1 72 ? 5.027 -13.273 -13.690 1.00 45.16 72 ILE A O 1
ATOM 586 N N . ASP A 1 73 ? 4.250 -15.329 -14.205 1.00 43.81 73 ASP A N 1
ATOM 587 C CA . ASP A 1 73 ? 5.502 -16.075 -14.044 1.00 43.81 73 ASP A CA 1
ATOM 588 C C . ASP A 1 73 ? 6.503 -15.775 -15.175 1.00 43.81 73 ASP A C 1
ATOM 590 O O . ASP A 1 73 ? 7.044 -16.666 -15.831 1.00 43.81 73 ASP A O 1
ATOM 594 N N . TYR A 1 74 ? 6.749 -14.491 -15.430 1.00 47.66 74 TYR A N 1
ATOM 595 C CA . TYR A 1 74 ? 7.659 -14.013 -16.452 1.00 47.66 74 TYR A CA 1
ATOM 596 C C . TYR A 1 74 ? 8.785 -13.231 -15.794 1.00 47.66 74 TYR A C 1
ATOM 598 O O . TYR A 1 74 ? 8.672 -12.041 -15.502 1.00 47.66 74 TYR A O 1
ATOM 606 N N . ALA A 1 75 ? 9.934 -13.885 -15.648 1.00 47.03 75 ALA A N 1
ATOM 607 C CA . ALA A 1 75 ? 11.180 -13.148 -15.770 1.00 47.03 75 ALA A CA 1
ATOM 608 C C . ALA A 1 75 ? 11.185 -12.510 -17.171 1.00 47.03 75 ALA A C 1
ATOM 610 O O . ALA A 1 75 ? 11.295 -13.216 -18.177 1.00 47.03 75 ALA A O 1
ATOM 611 N N . THR A 1 76 ? 11.005 -11.188 -17.260 1.00 49.91 76 THR A N 1
ATOM 612 C CA . THR A 1 76 ? 11.113 -10.493 -18.546 1.00 49.91 76 THR A CA 1
ATOM 613 C C . THR A 1 76 ? 12.595 -10.315 -18.843 1.00 49.91 76 THR A C 1
ATOM 615 O O . THR A 1 76 ? 13.243 -9.393 -18.350 1.00 49.91 76 THR A O 1
ATOM 618 N N . ILE A 1 77 ? 13.161 -11.226 -19.635 1.00 51.97 77 ILE A N 1
ATOM 619 C CA . ILE A 1 77 ? 14.582 -11.183 -19.988 1.00 51.97 77 ILE A CA 1
ATOM 620 C C . ILE A 1 77 ? 14.773 -10.281 -21.211 1.00 51.97 77 ILE A C 1
ATOM 622 O O . ILE A 1 77 ? 14.441 -10.627 -22.341 1.00 51.97 77 ILE A O 1
ATOM 626 N N . ILE A 1 78 ? 15.338 -9.096 -20.998 1.00 54.97 78 ILE A N 1
ATOM 627 C CA . ILE A 1 78 ? 15.621 -8.141 -22.074 1.00 54.97 78 ILE A CA 1
ATOM 628 C C . ILE A 1 78 ? 17.028 -8.392 -22.601 1.00 54.97 78 ILE A C 1
ATOM 630 O O . ILE A 1 78 ? 18.002 -7.798 -22.152 1.00 54.97 78 ILE A O 1
ATOM 634 N N . VAL A 1 79 ? 17.150 -9.252 -23.603 1.00 51.16 79 VAL A N 1
ATOM 635 C CA . VAL A 1 79 ? 18.422 -9.407 -24.313 1.00 51.16 79 VAL A CA 1
ATOM 636 C C . VAL A 1 79 ? 18.665 -8.137 -25.138 1.00 51.16 79 VAL A C 1
ATOM 638 O O . VAL A 1 79 ? 17.838 -7.741 -25.952 1.00 51.16 79 VAL A O 1
ATOM 641 N N . VAL A 1 80 ? 19.778 -7.448 -24.889 1.00 53.78 80 VAL A N 1
ATOM 642 C CA . VAL A 1 80 ? 20.182 -6.278 -25.677 1.00 53.78 80 VAL A CA 1
ATOM 643 C C . VAL A 1 80 ? 21.417 -6.688 -26.451 1.00 53.78 80 VAL A C 1
ATOM 645 O O . VAL A 1 80 ? 22.495 -6.797 -25.876 1.00 53.78 80 VAL A O 1
ATOM 648 N N . ASN A 1 81 ? 21.262 -6.922 -27.753 1.00 52.16 81 ASN A N 1
ATOM 649 C CA . ASN A 1 81 ? 22.393 -7.212 -28.623 1.00 52.16 81 ASN A CA 1
ATOM 650 C C . ASN A 1 81 ? 23.308 -5.978 -28.683 1.00 52.16 81 ASN A C 1
ATOM 652 O O . ASN A 1 81 ? 22.958 -4.954 -29.271 1.00 52.16 81 ASN A O 1
ATOM 656 N N . THR A 1 82 ? 24.472 -6.063 -28.038 1.00 51.34 82 THR A N 1
ATOM 657 C CA . THR A 1 82 ? 25.418 -4.945 -27.918 1.00 51.34 82 THR A CA 1
ATOM 658 C C . THR A 1 82 ? 26.340 -4.796 -29.128 1.00 51.34 82 THR A C 1
ATOM 660 O O . THR A 1 82 ? 27.171 -3.891 -29.140 1.00 51.34 82 THR A O 1
ATOM 663 N N . ASN A 1 83 ? 26.236 -5.685 -30.124 1.00 47.62 83 ASN A N 1
ATOM 664 C CA . ASN A 1 83 ? 27.132 -5.716 -31.284 1.00 47.62 83 ASN A CA 1
ATOM 665 C C . ASN A 1 83 ? 26.690 -4.818 -32.447 1.00 47.62 83 ASN A C 1
ATOM 667 O O . ASN A 1 83 ? 27.454 -4.659 -33.397 1.00 47.62 83 ASN A O 1
ATOM 671 N N . GLU A 1 84 ? 25.490 -4.235 -32.401 1.00 50.31 84 GLU A N 1
ATOM 672 C CA . GLU A 1 84 ? 25.012 -3.343 -33.458 1.00 50.31 84 GLU A CA 1
ATOM 673 C C . GLU A 1 84 ? 25.085 -1.864 -33.030 1.00 50.31 84 GLU A C 1
ATOM 675 O O . GLU A 1 84 ? 24.670 -1.482 -31.934 1.00 50.31 84 GLU A O 1
ATOM 680 N N . ASP A 1 85 ? 25.603 -1.019 -33.927 1.00 49.81 85 ASP A N 1
ATOM 681 C CA . ASP A 1 85 ? 25.918 0.414 -33.756 1.00 49.81 85 ASP A CA 1
ATOM 682 C C . ASP A 1 85 ? 24.705 1.345 -33.513 1.00 49.81 85 ASP A C 1
ATOM 684 O O . ASP A 1 85 ? 24.806 2.564 -33.624 1.00 49.81 85 ASP A O 1
ATOM 688 N N . ILE A 1 86 ? 23.547 0.804 -33.153 1.00 49.59 86 ILE A N 1
ATOM 689 C CA . ILE A 1 86 ? 22.253 1.494 -33.232 1.00 49.59 86 ILE A CA 1
ATOM 690 C C . ILE A 1 86 ? 21.951 2.346 -31.990 1.00 49.59 86 ILE A C 1
ATOM 692 O O . ILE A 1 86 ? 21.133 3.259 -32.034 1.00 49.59 86 ILE A O 1
ATOM 696 N N . TRP A 1 87 ? 22.666 2.109 -30.888 1.00 50.66 87 TRP A N 1
ATOM 697 C CA . TRP A 1 87 ? 22.586 2.932 -29.674 1.00 50.66 87 TRP A CA 1
ATOM 698 C C . TRP A 1 87 ? 23.324 4.271 -29.808 1.00 50.66 87 TRP A C 1
ATOM 700 O O . TRP A 1 87 ? 23.089 5.188 -29.023 1.00 50.66 87 TRP A O 1
ATOM 710 N N . LYS A 1 88 ? 24.225 4.397 -30.794 1.00 51.00 88 LYS A N 1
ATOM 711 C CA . LYS A 1 88 ? 25.191 5.505 -30.877 1.00 51.00 88 LYS A CA 1
ATOM 712 C C . LYS A 1 88 ? 24.575 6.881 -31.142 1.00 51.00 88 LYS A C 1
ATOM 714 O O . LYS A 1 88 ? 25.295 7.866 -31.006 1.00 51.00 88 LYS A O 1
ATOM 719 N N . GLU A 1 89 ? 23.293 6.971 -31.487 1.00 53.31 89 GLU A N 1
ATOM 720 C CA . GLU A 1 89 ? 22.662 8.258 -31.801 1.00 53.31 89 GLU A CA 1
ATOM 721 C C . GLU A 1 89 ? 22.000 8.952 -30.594 1.00 53.31 89 GLU A C 1
ATOM 723 O O . GLU A 1 89 ? 21.804 10.163 -30.660 1.00 53.31 89 GLU A O 1
ATOM 728 N N . GLU A 1 90 ? 21.718 8.260 -29.475 1.00 61.44 90 GLU A N 1
ATOM 729 C CA . GLU A 1 90 ? 20.997 8.874 -28.337 1.00 61.44 90 GLU A CA 1
ATOM 730 C C . GLU A 1 90 ? 21.675 8.690 -26.972 1.00 61.44 90 GLU A C 1
ATOM 732 O O . GLU A 1 90 ? 21.932 9.688 -26.299 1.00 61.44 90 GLU A O 1
ATOM 737 N N . ILE A 1 91 ? 21.984 7.456 -26.542 1.00 74.00 91 ILE A N 1
ATOM 738 C CA . ILE A 1 91 ? 22.546 7.168 -25.206 1.00 74.00 91 ILE A CA 1
ATOM 739 C C . ILE A 1 91 ? 23.503 5.964 -25.247 1.00 74.00 91 ILE A C 1
ATOM 741 O O . ILE A 1 91 ? 23.331 5.056 -26.056 1.00 74.00 91 ILE A O 1
ATOM 745 N N . SER A 1 92 ? 24.495 5.900 -24.350 1.00 76.31 92 SER A N 1
ATOM 746 C CA . SER A 1 92 ? 25.377 4.721 -24.271 1.00 76.31 92 SER A CA 1
ATOM 747 C C . SER A 1 92 ? 24.608 3.466 -23.821 1.00 76.31 92 SER A C 1
ATOM 749 O O . SER A 1 92 ? 23.664 3.571 -23.039 1.00 76.31 92 SER A O 1
ATOM 751 N N . ILE A 1 93 ? 25.027 2.269 -24.256 1.00 73.12 93 ILE A N 1
ATOM 752 C CA . ILE A 1 93 ? 24.405 0.993 -23.838 1.00 73.12 93 ILE A CA 1
ATOM 753 C C . ILE A 1 93 ? 24.431 0.834 -22.312 1.00 73.12 93 ILE A C 1
ATOM 755 O O . ILE A 1 93 ? 23.437 0.431 -21.718 1.00 73.12 93 ILE A O 1
ATOM 759 N N . ASP A 1 94 ? 25.546 1.181 -21.667 1.00 75.50 94 ASP A N 1
ATOM 760 C CA . ASP A 1 94 ? 25.679 1.122 -20.206 1.00 75.50 94 ASP A CA 1
ATOM 761 C C . ASP A 1 94 ? 24.686 2.070 -19.509 1.00 75.50 94 ASP A C 1
ATOM 763 O O . ASP A 1 94 ? 24.027 1.689 -18.540 1.00 75.50 94 ASP A O 1
ATOM 767 N N . THR A 1 95 ? 24.497 3.275 -20.053 1.00 78.25 95 THR A N 1
ATOM 768 C CA . THR A 1 95 ? 23.469 4.217 -19.588 1.00 78.25 95 THR A CA 1
ATOM 769 C C . THR A 1 95 ? 22.063 3.647 -19.805 1.00 78.25 95 THR A C 1
ATOM 771 O O . THR A 1 95 ? 21.260 3.645 -18.876 1.00 78.25 95 THR A O 1
ATOM 774 N N . ALA A 1 96 ? 21.762 3.091 -20.984 1.00 76.88 96 ALA A N 1
ATOM 775 C CA . ALA A 1 96 ? 20.468 2.471 -21.283 1.00 76.88 96 ALA A CA 1
ATOM 776 C C . ALA A 1 96 ? 20.125 1.343 -20.304 1.00 76.88 96 ALA A C 1
ATOM 778 O O . ALA A 1 96 ? 19.022 1.295 -19.765 1.00 76.88 96 ALA A O 1
ATOM 779 N N . VAL A 1 97 ? 21.099 0.472 -20.032 1.00 76.19 97 VAL A N 1
ATOM 780 C CA . VAL A 1 97 ? 20.993 -0.633 -19.074 1.00 76.19 97 VAL A CA 1
ATOM 781 C C . VAL A 1 97 ? 20.637 -0.120 -17.686 1.00 76.19 97 VAL A C 1
ATOM 783 O O . VAL A 1 97 ? 19.682 -0.601 -17.075 1.00 76.19 97 VAL A O 1
ATOM 786 N N . LYS A 1 98 ? 21.379 0.878 -17.196 1.00 78.69 98 LYS A N 1
ATOM 787 C CA . LYS A 1 98 ? 21.144 1.481 -15.878 1.00 78.69 98 LYS A CA 1
ATOM 788 C C . LYS A 1 98 ? 19.750 2.092 -15.775 1.00 78.69 98 LYS A C 1
ATOM 790 O O . LYS A 1 98 ? 19.073 1.893 -14.770 1.00 78.69 98 LYS A O 1
ATOM 795 N N . LEU A 1 99 ? 19.305 2.791 -16.816 1.00 79.75 99 LEU A N 1
ATOM 796 C CA . LEU A 1 99 ? 18.007 3.463 -16.842 1.00 79.75 99 LEU A CA 1
ATOM 797 C C . LEU A 1 99 ? 16.833 2.483 -16.942 1.00 79.75 99 LEU A C 1
ATOM 799 O O . LEU A 1 99 ? 15.825 2.663 -16.261 1.00 79.75 99 LEU A O 1
ATOM 803 N N . LEU A 1 100 ? 16.970 1.411 -17.727 1.00 79.00 100 LEU A N 1
ATOM 804 C CA . LEU A 1 100 ? 15.968 0.344 -17.788 1.00 79.00 100 LEU A CA 1
ATOM 805 C C . LEU A 1 100 ? 15.843 -0.375 -16.443 1.00 79.00 100 LEU A C 1
ATOM 807 O O . LEU A 1 100 ? 14.726 -0.544 -15.957 1.00 79.00 100 LEU A O 1
ATOM 811 N N . LYS A 1 101 ? 16.968 -0.723 -15.804 1.00 77.00 101 LYS A N 1
ATOM 812 C CA . LYS A 1 101 ? 16.967 -1.312 -14.456 1.00 77.00 101 LYS A CA 1
ATOM 813 C C . LYS A 1 101 ? 16.348 -0.383 -13.419 1.00 77.00 101 LYS A C 1
ATOM 815 O O . LYS A 1 101 ? 15.588 -0.829 -12.575 1.00 77.00 101 LYS A O 1
ATOM 820 N N . TYR A 1 102 ? 16.619 0.914 -13.509 1.00 81.00 102 TYR A N 1
ATOM 821 C CA . TYR A 1 102 ? 16.020 1.909 -12.628 1.00 81.00 102 TYR A CA 1
ATOM 822 C C . TYR A 1 102 ? 14.506 2.037 -12.797 1.00 81.00 102 TYR A C 1
ATOM 824 O O . TYR A 1 102 ? 13.778 2.112 -11.811 1.00 81.00 102 TYR A O 1
ATOM 832 N N . ARG A 1 103 ? 14.021 2.067 -14.043 1.00 80.62 103 ARG A N 1
ATOM 833 C CA . ARG A 1 103 ? 12.607 2.318 -14.343 1.00 80.62 103 ARG A CA 1
ATOM 834 C C . ARG A 1 103 ? 11.724 1.091 -14.169 1.00 80.62 103 ARG A C 1
ATOM 836 O O . ARG A 1 103 ? 10.570 1.228 -13.765 1.00 80.62 103 ARG A O 1
ATOM 843 N N . PHE A 1 104 ? 12.252 -0.074 -14.524 1.00 76.06 104 PHE A N 1
ATOM 844 C CA . PHE A 1 104 ? 11.512 -1.326 -14.666 1.00 76.06 104 PHE A CA 1
ATOM 845 C C . PHE A 1 104 ? 12.116 -2.441 -13.813 1.00 76.06 104 PHE A C 1
ATOM 847 O O . PHE A 1 104 ? 12.164 -3.610 -14.186 1.00 76.06 104 PHE A O 1
ATOM 854 N N . SER A 1 105 ? 12.591 -2.045 -12.647 1.00 70.50 105 SER A N 1
ATOM 855 C CA . SER A 1 105 ? 13.292 -2.878 -11.685 1.00 70.50 105 SER A CA 1
ATOM 856 C C . SER A 1 105 ? 12.453 -4.104 -11.249 1.00 70.50 105 SER A C 1
ATOM 858 O O . SER A 1 105 ? 12.951 -5.225 -11.171 1.00 70.50 105 SER A O 1
ATOM 860 N N . HIS A 1 106 ? 11.135 -3.917 -11.131 1.00 65.94 106 HIS A N 1
ATOM 861 C CA . HIS A 1 106 ? 10.113 -4.946 -10.900 1.00 65.94 106 HIS A CA 1
ATOM 862 C C . HIS A 1 106 ? 9.998 -6.030 -11.991 1.00 65.94 106 HIS A C 1
ATOM 864 O O . HIS A 1 106 ? 9.520 -7.125 -11.703 1.00 65.94 106 HIS A O 1
ATOM 870 N N . LEU A 1 107 ? 10.413 -5.760 -13.237 1.00 63.22 107 LEU A N 1
ATOM 871 C CA . LEU A 1 107 ? 10.305 -6.713 -14.353 1.00 63.22 107 LEU A CA 1
ATOM 872 C C . LEU A 1 107 ? 11.438 -7.748 -14.379 1.00 63.22 107 LEU A C 1
ATOM 874 O O . LEU A 1 107 ? 11.481 -8.571 -15.295 1.00 63.22 107 LEU A O 1
ATOM 878 N N . ASN A 1 108 ? 12.332 -7.736 -13.381 1.00 61.56 108 ASN A N 1
ATOM 879 C CA . ASN A 1 108 ? 13.468 -8.659 -13.286 1.00 61.56 108 ASN A CA 1
ATOM 880 C C . ASN A 1 108 ? 14.317 -8.629 -14.569 1.00 61.56 108 ASN A C 1
ATOM 882 O O . ASN A 1 108 ? 14.662 -9.661 -15.146 1.00 61.56 108 ASN A O 1
ATOM 886 N N . ILE A 1 109 ? 14.600 -7.411 -15.043 1.00 62.53 109 ILE A N 1
ATOM 887 C CA . ILE A 1 109 ? 15.261 -7.171 -16.324 1.00 62.53 109 ILE A CA 1
ATOM 888 C C . ILE A 1 109 ? 16.727 -7.579 -16.253 1.00 62.53 109 ILE A C 1
ATOM 890 O O . ILE A 1 109 ? 17.544 -6.954 -15.571 1.00 62.53 109 ILE A O 1
ATOM 894 N N . ILE A 1 110 ? 17.078 -8.575 -17.060 1.00 59.94 110 ILE A N 1
ATOM 895 C CA . ILE A 1 110 ? 18.460 -8.997 -17.272 1.00 59.94 110 ILE A CA 1
ATOM 896 C C . ILE A 1 110 ? 18.886 -8.586 -18.668 1.00 59.94 110 ILE A C 1
ATOM 898 O O . ILE A 1 110 ? 18.233 -8.965 -19.635 1.00 59.94 110 ILE A O 1
ATOM 902 N N . ILE A 1 111 ? 20.003 -7.861 -18.751 1.00 65.94 111 ILE A N 1
ATOM 903 C CA . ILE A 1 111 ? 20.580 -7.397 -20.012 1.00 65.94 111 ILE A CA 1
ATOM 904 C C . ILE A 1 111 ? 21.835 -8.203 -20.333 1.00 65.94 111 ILE A C 1
ATOM 906 O O . ILE A 1 111 ? 22.794 -8.202 -19.560 1.00 65.94 111 ILE A O 1
ATOM 910 N N . LEU A 1 112 ? 21.805 -8.926 -21.458 1.00 61.94 112 LEU A N 1
ATOM 911 C CA . LEU A 1 112 ? 22.843 -9.878 -21.866 1.00 61.94 112 LEU A CA 1
ATOM 912 C C . LEU A 1 112 ? 23.426 -9.517 -23.239 1.00 61.94 112 LEU A C 1
ATOM 914 O O . LEU A 1 112 ? 22.637 -9.273 -24.151 1.00 61.94 112 LEU A O 1
ATOM 918 N N . PRO A 1 113 ? 24.768 -9.509 -23.396 1.00 52.25 113 PRO A N 1
ATOM 919 C CA . PRO A 1 113 ? 25.409 -9.034 -24.618 1.00 52.25 113 PRO A CA 1
ATOM 920 C C . PRO A 1 113 ? 25.288 -9.981 -25.826 1.00 52.25 113 PRO A C 1
ATOM 922 O O . PRO A 1 113 ? 25.084 -9.466 -26.919 1.00 52.25 113 PRO A O 1
ATOM 925 N N . VAL A 1 114 ? 25.349 -11.317 -25.680 1.00 53.09 114 VAL A N 1
ATOM 926 C CA . VAL A 1 114 ? 25.057 -12.330 -26.733 1.00 53.09 114 VAL A CA 1
ATOM 927 C C . VAL A 1 114 ? 24.780 -13.699 -26.075 1.00 53.09 114 VAL A C 1
ATOM 929 O O . VAL A 1 114 ? 25.358 -13.984 -25.033 1.00 53.09 114 VAL A O 1
ATOM 932 N N . ASP A 1 115 ? 23.916 -14.509 -26.705 1.00 57.81 115 ASP A N 1
ATOM 933 C CA . ASP A 1 115 ? 23.541 -15.914 -26.422 1.00 57.81 115 ASP A CA 1
ATOM 934 C C . ASP A 1 115 ? 23.225 -16.276 -24.952 1.00 57.81 115 ASP A C 1
ATOM 936 O O . ASP A 1 115 ? 24.112 -16.605 -24.163 1.00 57.81 115 ASP A O 1
ATOM 940 N N . PRO A 1 116 ? 21.944 -16.217 -24.553 1.00 57.47 116 PRO A N 1
ATOM 941 C CA . PRO A 1 116 ? 21.560 -16.273 -23.158 1.00 57.47 116 PRO A CA 1
ATOM 942 C C . PRO A 1 116 ? 21.006 -17.627 -22.710 1.00 57.47 116 PRO A C 1
ATOM 944 O O . PRO A 1 116 ? 20.474 -17.677 -21.608 1.00 57.47 116 PRO A O 1
ATOM 947 N N . GLU A 1 117 ? 21.098 -18.713 -23.491 1.00 62.56 117 GLU A N 1
ATOM 948 C CA . GLU A 1 117 ? 20.429 -19.986 -23.149 1.00 62.56 117 GLU A CA 1
ATOM 949 C C . GLU A 1 117 ? 20.759 -20.508 -21.741 1.00 62.56 117 GLU A C 1
ATOM 951 O O . GLU A 1 117 ? 19.848 -20.897 -21.007 1.00 62.56 117 GLU A O 1
ATOM 956 N N . ASP A 1 118 ? 22.026 -20.458 -21.322 1.00 63.28 118 ASP A N 1
ATOM 957 C CA . ASP A 1 118 ? 22.432 -20.923 -19.989 1.00 63.28 118 ASP A CA 1
ATOM 958 C C . ASP A 1 118 ? 21.875 -20.036 -18.864 1.00 63.28 118 ASP A C 1
ATOM 960 O O . ASP A 1 118 ? 21.355 -20.551 -17.875 1.00 63.28 118 ASP A O 1
ATOM 964 N N . LYS A 1 119 ? 21.897 -18.708 -19.039 1.00 62.53 119 LYS A N 1
ATOM 965 C CA . LYS A 1 119 ? 21.335 -17.753 -18.065 1.00 62.53 119 LYS A CA 1
ATOM 966 C C . LYS A 1 119 ? 19.807 -17.767 -18.048 1.00 62.53 119 LYS A C 1
ATOM 968 O O . LYS A 1 119 ? 19.186 -17.601 -17.005 1.00 62.53 119 LYS A O 1
ATOM 973 N N . ILE A 1 120 ? 19.188 -18.001 -19.201 1.00 60.94 120 ILE A N 1
ATOM 974 C CA . ILE A 1 120 ? 17.751 -18.234 -19.343 1.00 60.94 120 ILE A CA 1
ATOM 975 C C . ILE A 1 120 ? 17.353 -19.494 -18.577 1.00 60.94 120 ILE A C 1
ATOM 977 O O . ILE A 1 120 ? 16.341 -19.486 -17.877 1.00 60.94 120 ILE A O 1
ATOM 981 N N . ARG A 1 121 ? 18.128 -20.576 -18.710 1.00 64.62 121 ARG A N 1
ATOM 982 C CA . ARG A 1 121 ? 17.884 -21.833 -17.998 1.00 64.62 121 ARG A CA 1
ATOM 983 C C . ARG A 1 121 ? 17.996 -21.637 -16.487 1.00 64.62 121 ARG A C 1
ATOM 985 O O . ARG A 1 121 ? 17.057 -21.991 -15.783 1.00 64.62 121 ARG A O 1
ATOM 992 N N . GLU A 1 122 ? 19.060 -20.989 -16.019 1.00 63.69 122 GLU A N 1
ATOM 993 C CA . GLU A 1 122 ? 19.239 -20.637 -14.603 1.00 63.69 122 GLU A CA 1
ATOM 994 C C . GLU A 1 122 ? 18.042 -19.839 -14.054 1.00 63.69 122 GLU A C 1
ATOM 996 O O . GLU A 1 122 ? 17.501 -20.152 -12.993 1.00 63.69 122 GLU A O 1
ATOM 1001 N N . MET A 1 123 ? 17.560 -18.851 -14.810 1.00 60.84 123 MET A N 1
ATOM 1002 C CA . MET A 1 123 ? 16.390 -18.054 -14.432 1.00 60.84 123 MET A CA 1
ATOM 1003 C C . MET A 1 123 ? 15.094 -18.869 -14.420 1.00 60.84 123 MET A C 1
ATOM 1005 O O . MET A 1 123 ? 14.280 -18.719 -13.512 1.00 60.84 123 MET A O 1
ATOM 1009 N N . ARG A 1 124 ? 14.891 -19.768 -15.390 1.00 60.94 124 ARG A N 1
ATOM 1010 C CA . ARG A 1 124 ? 13.723 -20.665 -15.406 1.00 60.94 124 ARG A CA 1
ATOM 1011 C C . ARG A 1 124 ? 13.688 -21.605 -14.206 1.00 60.94 124 ARG A C 1
ATOM 1013 O O . ARG A 1 124 ? 12.596 -21.977 -13.791 1.00 60.94 124 ARG A O 1
ATOM 1020 N N . GLU A 1 125 ? 14.846 -22.008 -13.697 1.00 62.91 125 GLU A N 1
ATOM 1021 C CA . GLU A 1 125 ? 14.967 -22.943 -12.575 1.00 62.91 125 GLU A CA 1
ATOM 1022 C C . GLU A 1 125 ? 14.803 -22.234 -11.220 1.00 62.91 125 GLU A C 1
ATOM 1024 O O . GLU A 1 125 ? 14.150 -22.764 -10.318 1.00 62.91 125 GLU A O 1
ATOM 1029 N N . ASN A 1 126 ? 15.321 -21.009 -11.092 1.00 58.50 126 ASN A N 1
ATOM 1030 C CA . ASN A 1 126 ? 15.342 -20.274 -9.824 1.00 58.50 126 ASN A CA 1
ATOM 1031 C C . ASN A 1 126 ? 14.176 -19.288 -9.627 1.00 58.50 126 ASN A C 1
ATOM 1033 O O . ASN A 1 126 ? 13.958 -18.841 -8.502 1.00 58.50 126 ASN A O 1
ATOM 1037 N N . PHE A 1 127 ? 13.427 -18.950 -10.684 1.00 62.06 127 PHE A N 1
ATOM 1038 C CA . PHE A 1 127 ? 12.404 -17.895 -10.673 1.00 62.06 127 PHE A CA 1
ATOM 1039 C C . PHE A 1 127 ? 10.931 -18.273 -10.991 1.00 62.06 127 PHE A C 1
ATOM 1041 O O . PHE A 1 127 ? 10.122 -17.351 -11.150 1.00 62.06 127 PHE A O 1
ATOM 1048 N N . PRO A 1 128 ? 10.516 -19.554 -11.123 1.00 58.16 128 PRO A N 1
ATOM 1049 C CA . PRO A 1 128 ? 9.174 -19.860 -11.611 1.00 58.16 128 PRO A CA 1
ATOM 1050 C C . PRO A 1 128 ? 8.062 -19.514 -10.623 1.00 58.16 128 PRO A C 1
ATOM 1052 O O . PRO A 1 128 ? 6.956 -19.262 -11.076 1.00 58.16 128 PRO A O 1
ATOM 1055 N N . THR A 1 129 ? 8.306 -19.504 -9.306 1.00 71.62 129 THR A N 1
ATOM 1056 C CA . THR A 1 129 ? 7.207 -19.384 -8.333 1.00 71.62 129 THR A CA 1
ATOM 1057 C C . THR A 1 129 ? 7.250 -18.115 -7.497 1.00 71.62 129 THR A C 1
ATOM 1059 O O . THR A 1 129 ? 8.305 -17.571 -7.170 1.00 71.62 129 THR A O 1
ATOM 1062 N N . ARG A 1 130 ? 6.060 -17.676 -7.079 1.00 77.06 130 ARG A N 1
ATOM 1063 C CA . ARG A 1 130 ? 5.843 -16.547 -6.166 1.00 77.06 130 ARG A CA 1
ATOM 1064 C C . ARG A 1 130 ? 6.718 -16.618 -4.908 1.00 77.06 130 ARG A C 1
ATOM 1066 O O . ARG A 1 130 ? 7.362 -15.630 -4.570 1.00 77.06 130 ARG A O 1
ATOM 1073 N N . LEU A 1 131 ? 6.810 -17.783 -4.255 1.00 81.06 131 LEU A N 1
ATOM 1074 C CA . LEU A 1 131 ? 7.624 -17.946 -3.039 1.00 81.06 131 LEU A CA 1
ATOM 1075 C C . LEU A 1 131 ? 9.121 -17.746 -3.304 1.00 81.06 131 LEU A C 1
ATOM 1077 O O . LEU A 1 131 ? 9.816 -17.168 -2.472 1.00 81.06 131 LEU A O 1
ATOM 1081 N N . GLN A 1 132 ? 9.627 -18.197 -4.457 1.00 80.44 132 GLN A N 1
ATOM 1082 C CA . GLN A 1 132 ? 11.025 -17.975 -4.837 1.00 80.44 132 GLN A CA 1
ATOM 1083 C C . GLN A 1 132 ? 11.316 -16.488 -5.068 1.00 80.44 132 GLN A C 1
ATOM 1085 O O . GLN A 1 132 ? 12.366 -16.006 -4.646 1.00 80.44 132 GLN A O 1
ATOM 1090 N N . ARG A 1 133 ? 10.375 -15.747 -5.665 1.00 79.75 133 ARG A N 1
ATOM 1091 C CA . ARG A 1 133 ? 10.505 -14.296 -5.873 1.00 79.75 133 ARG A CA 1
ATOM 1092 C C . ARG A 1 133 ? 10.489 -13.525 -4.560 1.00 79.75 133 ARG A C 1
ATOM 1094 O O . ARG A 1 133 ? 11.401 -12.742 -4.318 1.00 79.75 133 ARG A O 1
ATOM 1101 N N . MET A 1 134 ? 9.528 -13.818 -3.680 1.00 84.94 134 MET A N 1
ATOM 1102 C CA . MET A 1 134 ? 9.472 -13.215 -2.344 1.00 84.94 134 MET A CA 1
ATOM 1103 C C . MET A 1 134 ? 10.768 -13.485 -1.568 1.00 84.94 134 MET A C 1
ATOM 1105 O O . MET A 1 134 ? 11.367 -12.548 -1.051 1.00 84.94 134 MET A O 1
ATOM 1109 N N . LYS A 1 135 ? 11.253 -14.738 -1.571 1.00 86.50 135 LYS A N 1
ATOM 1110 C CA . LYS A 1 135 ? 12.529 -15.138 -0.950 1.00 86.50 135 LYS A CA 1
ATOM 1111 C C . LYS A 1 135 ? 13.720 -14.325 -1.470 1.00 86.50 135 LYS A C 1
ATOM 1113 O O . LYS A 1 135 ? 14.596 -13.955 -0.686 1.00 86.50 135 LYS A O 1
ATOM 1118 N N . LEU A 1 136 ? 13.766 -14.076 -2.778 1.00 84.31 136 LEU A N 1
ATOM 1119 C CA . LEU A 1 136 ? 14.821 -13.288 -3.398 1.00 84.31 136 LEU A CA 1
ATOM 1120 C C . LEU A 1 136 ? 14.736 -11.816 -3.002 1.00 84.31 136 LEU A C 1
ATOM 1122 O O . LEU A 1 136 ? 15.733 -11.271 -2.542 1.00 84.31 136 LEU A O 1
ATOM 1126 N N . TRP A 1 137 ? 13.578 -11.172 -3.169 1.00 85.88 137 TRP A N 1
ATOM 1127 C CA . TRP A 1 137 ? 13.436 -9.741 -2.882 1.00 85.88 137 TRP A CA 1
ATOM 1128 C C . TRP A 1 137 ? 13.829 -9.417 -1.443 1.00 85.88 137 TRP A C 1
ATOM 1130 O O . TRP A 1 137 ? 14.507 -8.422 -1.201 1.00 85.88 137 TRP A O 1
ATOM 1140 N N . THR A 1 138 ? 13.489 -10.297 -0.500 1.00 87.81 138 THR A N 1
ATOM 1141 C CA . THR A 1 138 ? 13.817 -10.139 0.921 1.00 87.81 138 THR A CA 1
ATOM 1142 C C . THR A 1 138 ? 15.255 -10.534 1.277 1.00 87.81 138 THR A C 1
ATOM 1144 O O . THR A 1 138 ? 15.615 -10.498 2.452 1.00 87.81 138 THR A O 1
ATOM 1147 N N . GLY A 1 139 ? 16.082 -10.928 0.301 1.00 87.25 139 GLY A N 1
ATOM 1148 C CA . GLY A 1 139 ? 17.506 -11.214 0.493 1.00 87.25 139 GLY A CA 1
ATOM 1149 C C . GLY A 1 139 ? 17.819 -12.554 1.168 1.00 87.25 139 GLY A C 1
ATOM 1150 O O . GLY A 1 139 ? 18.915 -12.734 1.692 1.00 87.25 139 GLY A O 1
ATOM 1151 N N . PHE A 1 140 ? 16.890 -13.518 1.167 1.00 85.75 140 PHE A N 1
ATOM 1152 C CA . PHE A 1 140 ? 17.131 -14.871 1.706 1.00 85.75 140 PHE A CA 1
ATOM 1153 C C . PHE A 1 140 ? 17.746 -15.838 0.683 1.00 85.75 140 PHE A C 1
ATOM 1155 O O . PHE A 1 140 ? 18.001 -17.008 0.982 1.00 85.75 140 PHE A O 1
ATOM 1162 N N . SER A 1 141 ? 17.953 -15.377 -0.544 1.00 79.38 141 SER A N 1
ATOM 1163 C CA . SER A 1 141 ? 18.707 -16.073 -1.580 1.00 79.38 141 SER A CA 1
ATOM 1164 C C . SER A 1 141 ? 19.477 -15.060 -2.408 1.00 79.38 141 SER A C 1
ATOM 1166 O O . SER A 1 141 ? 18.986 -13.960 -2.632 1.00 79.38 141 SER A O 1
ATOM 1168 N N . ASN A 1 142 ? 20.640 -15.460 -2.914 1.00 65.81 142 ASN A N 1
ATOM 1169 C CA . ASN A 1 142 ? 21.423 -14.634 -3.823 1.00 65.81 142 ASN A CA 1
ATOM 1170 C C . ASN A 1 142 ? 21.120 -15.036 -5.265 1.00 65.81 142 ASN A C 1
ATOM 1172 O O . ASN A 1 142 ? 21.195 -16.217 -5.603 1.00 65.81 142 ASN A O 1
ATOM 1176 N N . ALA A 1 143 ? 20.840 -14.052 -6.114 1.00 63.09 143 ALA A N 1
ATOM 1177 C CA . ALA A 1 143 ? 20.866 -14.208 -7.561 1.00 63.09 143 ALA A CA 1
ATOM 1178 C C . ALA A 1 143 ? 21.724 -13.076 -8.132 1.00 63.09 143 ALA A C 1
ATOM 1180 O O . ALA A 1 143 ? 21.380 -11.910 -7.974 1.00 63.09 143 ALA A O 1
ATOM 1181 N N . GLU A 1 144 ? 22.841 -13.405 -8.792 1.00 59.25 144 GLU A N 1
ATOM 1182 C CA . GLU A 1 144 ? 23.812 -12.408 -9.291 1.00 59.25 144 GLU A CA 1
ATOM 1183 C C . GLU A 1 144 ? 23.201 -11.365 -10.245 1.00 59.25 144 GLU A C 1
ATOM 1185 O O . GLU A 1 144 ? 23.784 -10.307 -10.475 1.00 59.25 144 GLU A O 1
ATOM 1190 N N . LEU A 1 145 ? 22.042 -11.667 -10.836 1.00 57.78 145 LEU A N 1
ATOM 1191 C CA . LEU A 1 145 ? 21.430 -10.877 -11.903 1.00 57.78 145 LEU A CA 1
ATOM 1192 C C . LEU A 1 145 ? 20.203 -10.070 -11.466 1.00 57.78 145 LEU A C 1
ATOM 1194 O O . LEU A 1 145 ? 19.680 -9.315 -12.288 1.00 57.78 145 LEU A O 1
ATOM 1198 N N . LEU A 1 146 ? 19.754 -10.212 -10.218 1.00 66.12 146 LEU A N 1
ATOM 1199 C CA . LEU A 1 146 ? 18.503 -9.635 -9.737 1.00 66.12 146 LEU A CA 1
ATOM 1200 C C . LEU A 1 146 ? 18.705 -8.856 -8.442 1.00 66.12 146 LEU A C 1
ATOM 1202 O O . LEU A 1 146 ? 19.413 -9.293 -7.538 1.00 66.12 146 LEU A O 1
ATOM 1206 N N . ASP A 1 147 ? 18.052 -7.704 -8.370 1.00 69.44 147 ASP A N 1
ATOM 1207 C CA . ASP A 1 147 ? 18.196 -6.784 -7.252 1.00 69.44 147 ASP A CA 1
ATOM 1208 C C . ASP A 1 147 ? 17.296 -7.210 -6.078 1.00 69.44 147 ASP A C 1
ATOM 1210 O O . ASP A 1 147 ? 16.101 -7.472 -6.240 1.00 69.44 147 ASP A O 1
ATOM 1214 N N . THR A 1 148 ? 17.878 -7.256 -4.882 1.00 83.38 148 THR A N 1
ATOM 1215 C CA . THR A 1 148 ? 17.177 -7.445 -3.606 1.00 83.38 148 THR A CA 1
ATOM 1216 C C . THR A 1 148 ? 16.790 -6.090 -3.014 1.00 83.38 148 THR A C 1
ATOM 1218 O O . THR A 1 148 ? 17.364 -5.059 -3.371 1.00 83.38 148 THR A O 1
ATOM 1221 N N . MET A 1 149 ? 15.842 -6.058 -2.076 1.00 86.06 149 MET A N 1
ATOM 1222 C CA . MET A 1 149 ? 15.428 -4.817 -1.409 1.00 86.06 149 MET A CA 1
ATOM 1223 C C . MET A 1 149 ? 16.605 -4.097 -0.737 1.00 86.06 149 MET A C 1
ATOM 1225 O O . MET A 1 149 ? 16.741 -2.881 -0.859 1.00 86.06 149 MET A O 1
ATOM 1229 N N . ASP A 1 150 ? 17.495 -4.828 -0.064 1.00 82.38 150 ASP A N 1
ATOM 1230 C CA . ASP A 1 150 ? 18.687 -4.250 0.558 1.00 82.38 150 ASP A CA 1
ATOM 1231 C C . ASP A 1 150 ? 19.701 -3.749 -0.480 1.00 82.38 150 ASP A C 1
ATOM 1233 O O . ASP A 1 150 ? 20.278 -2.675 -0.278 1.00 82.38 150 ASP A O 1
ATOM 1237 N N . GLY A 1 151 ? 19.834 -4.452 -1.611 1.00 82.06 151 GLY A N 1
ATOM 1238 C CA . GLY A 1 151 ? 20.623 -4.019 -2.761 1.00 82.06 151 GLY A CA 1
ATOM 1239 C C . GLY A 1 151 ? 20.092 -2.724 -3.381 1.00 82.06 151 GLY A C 1
ATOM 1240 O O . GLY A 1 151 ? 20.880 -1.844 -3.728 1.00 82.06 151 GLY A O 1
ATOM 1241 N N . TYR A 1 152 ? 18.767 -2.534 -3.442 1.00 79.12 152 TYR A N 1
ATOM 1242 C CA . TYR A 1 152 ? 18.178 -1.254 -3.853 1.00 79.12 152 TYR A CA 1
ATOM 1243 C C . TYR A 1 152 ? 18.551 -0.125 -2.901 1.00 79.12 152 TYR A C 1
ATOM 1245 O O . TYR A 1 152 ? 18.903 0.959 -3.371 1.00 79.12 152 TYR A O 1
ATOM 1253 N N . VAL A 1 153 ? 18.507 -0.367 -1.591 1.00 82.31 153 VAL A N 1
ATOM 1254 C CA . VAL A 1 153 ? 18.890 0.642 -0.593 1.00 82.31 153 VAL A CA 1
ATOM 1255 C C . VAL A 1 153 ? 20.375 1.012 -0.720 1.00 82.31 153 VAL A C 1
ATOM 1257 O O . VAL A 1 153 ? 20.715 2.182 -0.568 1.00 82.31 153 VAL A O 1
ATOM 1260 N N . ASP A 1 154 ? 21.248 0.060 -1.068 1.00 81.62 154 ASP A N 1
ATOM 1261 C CA . ASP A 1 154 ? 22.689 0.310 -1.269 1.00 81.62 154 ASP A CA 1
ATOM 1262 C C . ASP A 1 154 ? 23.053 0.833 -2.662 1.00 81.62 154 ASP A C 1
ATOM 1264 O O . ASP A 1 154 ? 24.177 1.298 -2.888 1.00 81.62 154 ASP A O 1
ATOM 1268 N N . SER A 1 155 ? 22.133 0.742 -3.624 1.00 77.88 155 SER A N 1
ATOM 1269 C CA . SER A 1 155 ? 22.420 1.135 -4.998 1.00 77.88 155 SER A CA 1
ATOM 1270 C C . SER A 1 155 ? 22.782 2.620 -5.077 1.00 77.88 155 SER A C 1
ATOM 1272 O O . SER A 1 155 ? 22.136 3.493 -4.492 1.00 77.88 155 SER A O 1
ATOM 1274 N N . LYS A 1 156 ? 23.845 2.920 -5.829 1.00 73.62 156 LYS A N 1
ATOM 1275 C CA . LYS A 1 156 ? 24.283 4.303 -6.030 1.00 73.62 156 LYS A CA 1
ATOM 1276 C C . LYS A 1 156 ? 23.189 5.095 -6.734 1.00 73.62 156 LYS A C 1
ATOM 1278 O O . LYS A 1 156 ? 22.564 4.603 -7.676 1.00 73.62 156 LYS A O 1
ATOM 1283 N N . ALA A 1 157 ? 23.028 6.349 -6.318 1.00 74.19 157 ALA A N 1
ATOM 1284 C CA . ALA A 1 157 ? 22.199 7.298 -7.040 1.00 74.19 157 ALA A CA 1
ATOM 1285 C C . ALA A 1 157 ? 22.635 7.355 -8.511 1.00 74.19 157 ALA A C 1
ATOM 1287 O O . ALA A 1 157 ? 23.830 7.365 -8.830 1.00 74.19 157 ALA A O 1
ATOM 1288 N N . ILE A 1 158 ? 21.651 7.375 -9.403 1.00 78.81 158 ILE A N 1
ATOM 1289 C CA . ILE A 1 158 ? 21.901 7.574 -10.826 1.00 78.81 158 ILE A CA 1
ATOM 1290 C C . ILE A 1 158 ? 22.394 8.996 -11.000 1.00 78.81 158 ILE A C 1
ATOM 1292 O O . ILE A 1 158 ? 21.893 9.918 -10.353 1.00 78.81 158 ILE A O 1
ATOM 1296 N N . LYS A 1 159 ? 23.402 9.165 -11.850 1.00 84.25 159 LYS A N 1
ATOM 1297 C CA . LYS A 1 159 ? 23.944 10.488 -12.104 1.00 84.25 159 LYS A CA 1
ATOM 1298 C C . LYS A 1 159 ? 22.865 11.384 -12.699 1.00 84.25 159 LYS A C 1
ATOM 1300 O O . LYS A 1 159 ? 22.073 10.958 -13.535 1.00 84.25 159 LYS A O 1
ATOM 1305 N N . GLU A 1 160 ? 22.893 12.648 -12.313 1.00 82.19 160 GLU A N 1
ATOM 1306 C CA . GLU A 1 160 ? 21.941 13.652 -12.786 1.00 82.19 160 GLU A CA 1
ATOM 1307 C C . GLU A 1 160 ? 21.943 13.789 -14.321 1.00 82.19 160 GLU A C 1
ATOM 1309 O O . GLU A 1 160 ? 20.885 13.901 -14.934 1.00 82.19 160 GLU A O 1
ATOM 1314 N N . GLU A 1 161 ? 23.118 13.670 -14.952 1.00 83.81 161 GLU A N 1
ATOM 1315 C CA . GLU A 1 161 ? 23.274 13.652 -16.415 1.00 83.81 161 GLU A CA 1
ATOM 1316 C C . GLU A 1 161 ? 22.494 12.505 -17.086 1.00 83.81 161 GLU A C 1
ATOM 1318 O O . GLU A 1 161 ? 21.785 12.729 -18.069 1.00 83.81 161 GLU A O 1
ATOM 1323 N N . ASP A 1 162 ? 22.555 11.299 -16.512 1.00 84.38 162 ASP A N 1
ATOM 1324 C CA . ASP A 1 162 ? 21.847 10.120 -17.018 1.00 84.38 162 ASP A CA 1
ATOM 1325 C C . ASP A 1 162 ? 20.330 10.257 -16.787 1.00 84.38 162 ASP A C 1
ATOM 1327 O O . ASP A 1 162 ? 19.532 9.916 -17.662 1.00 84.38 162 ASP A O 1
ATOM 1331 N N . LEU A 1 163 ? 19.910 10.802 -15.636 1.00 81.56 163 LEU A N 1
ATOM 1332 C CA . LEU A 1 163 ? 18.495 11.059 -15.333 1.00 81.56 163 LEU A CA 1
ATOM 1333 C C . LEU A 1 163 ? 17.881 12.093 -16.280 1.00 81.56 163 LEU A C 1
ATOM 1335 O O . LEU A 1 163 ? 16.747 11.913 -16.727 1.00 81.56 163 LEU A O 1
ATOM 1339 N N . LYS A 1 164 ? 18.616 13.155 -16.620 1.00 81.75 164 LYS A N 1
ATOM 1340 C CA . LYS A 1 164 ? 18.154 14.180 -17.565 1.00 81.75 164 LYS A CA 1
ATOM 1341 C C . LYS A 1 164 ? 17.951 13.605 -18.962 1.00 81.75 164 LYS A C 1
ATOM 1343 O O . LYS A 1 164 ? 16.933 13.863 -19.600 1.00 81.75 164 LYS A O 1
ATOM 1348 N N . LEU A 1 165 ? 18.892 12.780 -19.405 1.00 82.00 165 LEU A N 1
ATOM 1349 C CA . LEU A 1 165 ? 18.810 12.070 -20.674 1.00 82.00 165 LEU A CA 1
ATOM 1350 C C . LEU A 1 165 ? 17.618 11.106 -20.710 1.00 82.00 165 LEU A C 1
ATOM 1352 O O . LEU A 1 165 ? 16.872 11.054 -21.686 1.00 82.00 165 LEU A O 1
ATOM 1356 N N . PHE A 1 166 ? 17.389 10.383 -19.615 1.00 81.75 166 PHE A N 1
ATOM 1357 C CA . PHE A 1 166 ? 16.237 9.498 -19.499 1.00 81.75 166 PHE A CA 1
ATOM 1358 C C . PHE A 1 166 ? 14.914 10.252 -19.528 1.00 81.75 166 PHE A C 1
ATOM 1360 O O . PHE A 1 166 ? 13.964 9.843 -20.185 1.00 81.75 166 PHE A O 1
ATOM 1367 N N . THR A 1 167 ? 14.872 11.382 -18.840 1.00 81.06 167 THR A N 1
ATOM 1368 C CA . THR A 1 167 ? 13.714 12.263 -18.795 1.00 81.06 167 THR A CA 1
ATOM 1369 C C . THR A 1 167 ? 13.344 12.775 -20.188 1.00 81.06 167 THR A C 1
ATOM 1371 O O . THR A 1 167 ? 12.164 12.775 -20.544 1.00 81.06 167 THR A O 1
ATOM 1374 N N . ASP A 1 168 ? 14.338 13.147 -21.002 1.00 82.19 168 ASP A N 1
ATOM 1375 C CA . ASP A 1 168 ? 14.127 13.514 -22.405 1.00 82.19 168 ASP A CA 1
ATOM 1376 C C . ASP A 1 168 ? 13.509 12.356 -23.203 1.00 82.19 168 ASP A C 1
ATOM 1378 O O . ASP A 1 168 ? 12.497 12.548 -23.876 1.00 82.19 168 ASP A O 1
ATOM 1382 N N . LEU A 1 169 ? 14.026 11.133 -23.053 1.00 83.00 169 LEU A N 1
ATOM 1383 C CA . LEU A 1 169 ? 13.459 9.945 -23.701 1.00 83.00 169 LEU A CA 1
ATOM 1384 C C . LEU A 1 169 ? 12.005 9.685 -23.285 1.00 83.00 169 LEU A C 1
ATOM 1386 O O . LEU A 1 169 ? 11.151 9.463 -24.144 1.00 83.00 169 LEU A O 1
ATOM 1390 N N . LEU A 1 170 ? 11.708 9.747 -21.983 1.00 85.69 170 LEU A N 1
ATOM 1391 C CA . LEU A 1 170 ? 10.357 9.543 -21.452 1.00 85.69 170 LEU A CA 1
ATOM 1392 C C . LEU A 1 170 ? 9.377 10.618 -21.940 1.00 85.69 170 LEU A C 1
ATOM 1394 O O . LEU A 1 170 ? 8.201 10.325 -22.142 1.00 85.69 170 LEU A O 1
ATOM 1398 N N . SER A 1 171 ? 9.844 11.848 -22.174 1.00 84.12 171 SER A N 1
ATOM 1399 C CA . SER A 1 171 ? 8.996 12.943 -22.664 1.00 84.12 171 SER A CA 1
ATOM 1400 C C . SER A 1 171 ? 8.436 12.703 -24.072 1.00 84.12 171 SER A C 1
ATOM 1402 O O . SER A 1 171 ? 7.389 13.249 -24.424 1.00 84.12 171 SER A O 1
ATOM 1404 N N . ARG A 1 172 ? 9.096 11.849 -24.866 1.00 87.00 172 ARG A N 1
ATOM 1405 C CA . ARG A 1 172 ? 8.702 11.505 -26.242 1.00 87.00 172 ARG A CA 1
ATOM 1406 C C . ARG A 1 172 ? 7.560 10.488 -26.297 1.00 87.00 172 ARG A C 1
ATOM 1408 O O . ARG A 1 172 ? 6.939 10.327 -27.347 1.00 87.00 172 ARG A O 1
ATOM 1415 N N . ILE A 1 173 ? 7.283 9.810 -25.184 1.00 88.69 173 ILE A N 1
ATOM 1416 C CA . ILE A 1 173 ? 6.216 8.816 -25.065 1.00 88.69 173 ILE A CA 1
ATOM 1417 C C . ILE A 1 173 ? 4.880 9.529 -24.904 1.00 88.69 173 ILE A C 1
ATOM 1419 O O . ILE A 1 173 ? 4.735 10.404 -24.055 1.00 88.69 173 ILE A O 1
ATOM 1423 N N . GLN A 1 174 ? 3.873 9.126 -25.677 1.00 89.56 174 GLN A N 1
ATOM 1424 C CA . GLN A 1 174 ? 2.508 9.631 -25.519 1.00 89.56 174 GLN A CA 1
ATOM 1425 C C . GLN A 1 174 ? 1.714 8.703 -24.599 1.00 89.56 174 GLN A C 1
ATOM 1427 O O . GLN A 1 174 ? 1.064 7.769 -25.065 1.00 89.56 174 GLN A O 1
ATOM 1432 N N . TYR A 1 175 ? 1.747 8.965 -23.290 1.00 89.88 175 TYR A N 1
ATOM 1433 C CA . TYR A 1 175 ? 1.195 8.048 -22.284 1.00 89.88 175 TYR A CA 1
ATOM 1434 C C . TYR A 1 175 ? -0.314 7.809 -22.412 1.00 89.88 175 TYR A C 1
ATOM 1436 O O . TYR A 1 175 ? -0.783 6.724 -22.082 1.00 89.88 175 TYR A O 1
ATOM 1444 N N . ASP A 1 176 ? -1.078 8.759 -22.959 1.00 86.62 176 ASP A N 1
ATOM 1445 C CA . ASP A 1 176 ? -2.503 8.550 -23.262 1.00 86.62 176 ASP A CA 1
ATOM 1446 C C . ASP A 1 176 ? -2.742 7.382 -24.227 1.00 86.62 176 ASP A C 1
ATOM 1448 O O . ASP A 1 176 ? -3.749 6.688 -24.126 1.00 86.62 176 ASP A O 1
ATOM 1452 N N . LYS A 1 177 ? -1.802 7.126 -25.145 1.00 86.12 177 LYS A N 1
ATOM 1453 C CA . LYS A 1 177 ? -1.895 6.011 -26.097 1.00 86.12 177 LYS A CA 1
ATOM 1454 C C . LYS A 1 177 ? -1.574 4.657 -25.469 1.00 86.12 177 LYS A C 1
ATOM 1456 O O . LYS A 1 177 ? -1.812 3.639 -26.109 1.00 86.12 177 LYS A O 1
ATOM 1461 N N . LEU A 1 178 ? -1.031 4.642 -24.251 1.00 85.12 178 LEU A N 1
ATOM 1462 C CA . LEU A 1 178 ? -0.685 3.419 -23.525 1.00 85.12 178 LEU A CA 1
ATOM 1463 C C . LEU A 1 178 ? -1.841 2.897 -22.654 1.00 85.12 178 LEU A C 1
ATOM 1465 O O . LEU A 1 178 ? -1.738 1.806 -22.099 1.00 85.12 178 LEU A O 1
ATOM 1469 N N . LEU A 1 179 ? -2.935 3.656 -22.539 1.00 81.75 179 LEU A N 1
ATOM 1470 C CA . LEU A 1 179 ? -4.110 3.344 -21.723 1.00 81.75 179 LEU A CA 1
ATOM 1471 C C . LEU A 1 179 ? -5.196 2.654 -22.568 1.00 81.75 179 LEU A C 1
ATOM 1473 O O . LEU A 1 179 ? -6.145 3.287 -23.028 1.00 81.75 179 LEU A O 1
ATOM 1477 N N . PHE A 1 180 ? -5.056 1.348 -22.805 1.00 68.06 180 PHE A N 1
ATOM 1478 C CA . PHE A 1 180 ? -5.904 0.606 -23.755 1.00 68.06 180 PHE A CA 1
ATOM 1479 C C . PHE A 1 180 ? -7.271 0.205 -23.196 1.00 68.06 180 PHE A C 1
ATOM 1481 O O . PHE A 1 180 ? -8.218 0.033 -23.964 1.00 68.06 180 PHE A O 1
ATOM 1488 N N . HIS A 1 181 ? -7.377 0.020 -21.877 1.00 65.88 181 HIS A N 1
ATOM 1489 C CA . HIS A 1 181 ? -8.571 -0.538 -21.229 1.00 65.88 181 HIS A CA 1
ATOM 1490 C C . HIS A 1 181 ? -9.289 0.444 -20.315 1.00 65.88 181 HIS A C 1
ATOM 1492 O O . HIS A 1 181 ? -10.012 0.051 -19.399 1.00 65.88 181 HIS A O 1
ATOM 1498 N N . VAL A 1 182 ? -9.136 1.732 -20.586 1.00 70.81 182 VAL A N 1
ATOM 1499 C CA . VAL A 1 182 ? -9.987 2.738 -19.967 1.00 70.81 182 VAL A CA 1
ATOM 1500 C C . VAL A 1 182 ? -11.327 2.667 -20.684 1.00 70.81 182 VAL A C 1
ATOM 1502 O O . VAL A 1 182 ? -11.430 3.040 -21.855 1.00 70.81 182 VAL A O 1
ATOM 1505 N N . ASN A 1 183 ? -12.368 2.169 -20.007 1.00 61.41 183 ASN A N 1
ATOM 1506 C CA . ASN A 1 183 ? -13.725 2.429 -20.479 1.00 61.41 183 ASN A CA 1
ATOM 1507 C C . ASN A 1 183 ? -13.829 3.949 -20.614 1.00 61.41 183 ASN A C 1
ATOM 1509 O O . ASN A 1 183 ? -13.611 4.640 -19.624 1.00 61.41 183 ASN A O 1
ATOM 1513 N N . ALA A 1 184 ? -14.077 4.460 -21.823 1.00 55.19 184 ALA A N 1
ATOM 1514 C CA . ALA A 1 184 ? -13.884 5.861 -22.233 1.00 55.19 184 ALA A CA 1
ATOM 1515 C C . ALA A 1 184 ? -14.709 6.920 -21.458 1.00 55.19 184 ALA A C 1
ATOM 1517 O O . ALA A 1 184 ? -14.795 8.077 -21.860 1.00 55.19 184 ALA A O 1
ATOM 1518 N N . ASP A 1 185 ? -15.319 6.532 -20.346 1.00 75.81 185 ASP A N 1
ATOM 1519 C CA . ASP A 1 185 ? -16.140 7.334 -19.471 1.00 75.81 185 ASP A CA 1
ATOM 1520 C C . ASP A 1 185 ? -15.309 7.882 -18.297 1.00 75.81 185 ASP A C 1
ATOM 1522 O O . ASP A 1 185 ? -15.315 7.374 -17.171 1.00 75.81 185 ASP A O 1
ATOM 1526 N N . ARG A 1 186 ? -14.558 8.952 -18.584 1.00 83.94 186 ARG A N 1
ATOM 1527 C CA . ARG A 1 186 ? -13.854 9.743 -17.564 1.00 83.94 186 ARG A CA 1
ATOM 1528 C C . ARG A 1 186 ? -14.818 10.257 -16.486 1.00 83.94 186 ARG A C 1
ATOM 1530 O O . ARG A 1 186 ? -14.411 10.363 -15.331 1.00 83.94 186 ARG A O 1
ATOM 1537 N N . GLU A 1 187 ? -16.071 10.555 -16.841 1.00 85.81 187 GLU A N 1
ATOM 1538 C CA . GLU A 1 187 ? -17.089 11.022 -15.892 1.00 85.81 187 GLU A CA 1
ATOM 1539 C C . GLU A 1 187 ? -17.421 9.932 -14.872 1.00 85.81 187 GLU A C 1
ATOM 1541 O O . GLU A 1 187 ? -17.418 10.205 -13.676 1.00 85.81 187 GLU A O 1
ATOM 1546 N N . LYS A 1 188 ? -17.578 8.676 -15.297 1.00 87.25 188 LYS A N 1
ATOM 1547 C CA . LYS A 1 188 ? -17.781 7.540 -14.387 1.00 87.25 188 LYS A CA 1
ATOM 1548 C C . LYS A 1 188 ? -16.616 7.340 -13.416 1.00 87.25 188 LYS A C 1
ATOM 1550 O O . LYS A 1 188 ? -16.851 7.071 -12.236 1.00 87.25 188 LYS A O 1
ATOM 1555 N N . LEU A 1 189 ? -15.370 7.472 -13.883 1.00 91.12 189 LEU A N 1
ATOM 1556 C CA . LEU A 1 189 ? -14.192 7.397 -13.004 1.00 91.12 189 LEU A CA 1
ATOM 1557 C C . LEU A 1 189 ? -14.190 8.546 -11.989 1.00 91.12 189 LEU A C 1
ATOM 1559 O O . LEU A 1 189 ? -13.959 8.328 -10.799 1.00 91.12 189 LEU A O 1
ATOM 1563 N N . TRP A 1 190 ? -14.517 9.756 -12.444 1.00 90.25 190 TRP A N 1
ATOM 1564 C CA . TRP A 1 190 ? -14.654 10.932 -11.590 1.00 90.25 190 TRP A CA 1
ATOM 1565 C C . TRP A 1 190 ? -15.784 10.786 -10.560 1.00 90.25 190 TRP A C 1
ATOM 1567 O O . TRP A 1 190 ? -15.619 11.132 -9.390 1.00 90.25 190 TRP A O 1
ATOM 1577 N N . GLU A 1 191 ? -16.934 10.242 -10.951 1.00 90.25 191 GLU A N 1
ATOM 1578 C CA . GLU A 1 191 ? -18.046 9.979 -10.041 1.00 90.25 191 GLU A CA 1
ATOM 1579 C C . GLU A 1 191 ? -17.690 8.948 -8.972 1.00 90.25 191 GLU A C 1
ATOM 1581 O O . GLU A 1 191 ? -18.085 9.108 -7.815 1.00 90.25 191 GLU A O 1
ATOM 1586 N N . ALA A 1 192 ? -16.969 7.888 -9.345 1.00 90.38 192 ALA A N 1
ATOM 1587 C CA . ALA A 1 192 ? -16.505 6.882 -8.399 1.00 90.38 192 ALA A CA 1
ATOM 1588 C C . ALA A 1 192 ? -15.498 7.473 -7.406 1.00 90.38 192 ALA A C 1
ATOM 1590 O O . ALA A 1 192 ? -15.639 7.267 -6.202 1.00 90.38 192 ALA A O 1
ATOM 1591 N N . LEU A 1 193 ? -14.543 8.270 -7.899 1.00 91.94 193 LEU A N 1
ATOM 1592 C CA . LEU A 1 193 ? -13.537 8.962 -7.090 1.00 91.94 193 LEU A CA 1
ATOM 1593 C C . LEU A 1 193 ? -14.158 9.845 -5.994 1.00 91.94 193 LEU A C 1
ATOM 1595 O O . LEU A 1 193 ? -13.594 9.972 -4.909 1.00 91.94 193 LEU A O 1
ATOM 1599 N N . ASN A 1 194 ? -15.318 10.448 -6.260 1.00 91.25 194 ASN A N 1
ATOM 1600 C CA . ASN A 1 194 ? -15.990 11.372 -5.342 1.00 91.25 194 ASN A CA 1
ATOM 1601 C C . ASN A 1 194 ? -16.956 10.694 -4.350 1.00 91.25 194 ASN A C 1
ATOM 1603 O O . ASN A 1 194 ? -17.694 11.384 -3.641 1.00 91.25 194 ASN A O 1
ATOM 1607 N N . LYS A 1 195 ? -16.973 9.357 -4.281 1.00 91.50 195 LYS A N 1
ATOM 1608 C CA . LYS A 1 195 ? -17.815 8.585 -3.356 1.00 91.50 195 LYS A CA 1
ATOM 1609 C C . LYS A 1 195 ? -16.945 7.838 -2.351 1.00 91.50 195 LYS A C 1
ATOM 1611 O O . LYS A 1 195 ? -15.936 7.248 -2.707 1.00 91.50 195 LYS A O 1
ATOM 1616 N N . TRP A 1 196 ? -17.373 7.810 -1.089 1.00 92.81 196 TRP A N 1
ATOM 1617 C CA . TRP A 1 196 ? -16.685 7.028 -0.052 1.00 92.81 196 TRP A CA 1
ATOM 1618 C C . TRP A 1 196 ? -16.795 5.525 -0.268 1.00 92.81 196 TRP A C 1
ATOM 1620 O O . TRP A 1 196 ? -15.875 4.771 0.038 1.00 92.81 196 TRP A O 1
ATOM 1630 N N . ASP A 1 197 ? -17.913 5.098 -0.851 1.00 89.50 197 ASP A N 1
ATOM 1631 C CA . ASP A 1 197 ? -18.171 3.716 -1.242 1.00 89.50 197 ASP A CA 1
ATOM 1632 C C . ASP A 1 197 ? -17.377 3.348 -2.524 1.00 89.50 197 ASP A C 1
ATOM 1634 O O . ASP A 1 197 ? -17.879 2.655 -3.408 1.00 89.50 197 ASP A O 1
ATOM 1638 N N . PHE A 1 198 ? -16.147 3.860 -2.645 1.00 93.94 198 PHE A N 1
ATOM 1639 C CA . PHE A 1 198 ? -15.186 3.534 -3.687 1.00 93.94 198 PHE A CA 1
ATOM 1640 C C . PHE A 1 198 ? -14.800 2.057 -3.554 1.00 93.94 198 PHE A C 1
ATOM 1642 O O . PHE A 1 198 ? -14.343 1.613 -2.504 1.00 93.94 198 PHE A O 1
ATOM 1649 N N . ASP A 1 199 ? -15.050 1.278 -4.604 1.00 93.38 199 ASP A N 1
ATOM 1650 C CA . ASP A 1 199 ? -14.661 -0.128 -4.691 1.00 93.38 199 ASP A CA 1
ATOM 1651 C C . ASP A 1 199 ? -13.523 -0.241 -5.701 1.00 93.38 199 ASP A C 1
ATOM 1653 O O . ASP A 1 199 ? -13.758 -0.371 -6.907 1.00 93.38 199 ASP A O 1
ATOM 1657 N N . ALA A 1 200 ? -12.287 -0.172 -5.200 1.00 93.31 200 ALA A N 1
ATOM 1658 C CA . ALA A 1 200 ? -11.091 -0.228 -6.027 1.00 93.31 200 ALA A CA 1
ATOM 1659 C C . ALA A 1 200 ? -11.061 -1.480 -6.922 1.00 93.31 200 ALA A C 1
ATOM 1661 O O . ALA A 1 200 ? -10.514 -1.425 -8.019 1.00 93.31 200 ALA A O 1
ATOM 1662 N N . PHE A 1 201 ? -11.695 -2.591 -6.522 1.00 91.31 201 PHE A N 1
ATOM 1663 C CA . PHE A 1 201 ? -11.754 -3.846 -7.285 1.00 91.31 201 PHE A CA 1
ATOM 1664 C C . PHE A 1 201 ? -12.618 -3.775 -8.559 1.00 91.31 201 PHE A C 1
ATOM 1666 O O . PHE A 1 201 ? -12.580 -4.702 -9.368 1.00 91.31 201 PHE A O 1
ATOM 1673 N N . GLN A 1 202 ? -13.402 -2.708 -8.763 1.00 89.00 202 GLN A N 1
ATOM 1674 C CA . GLN A 1 202 ? -14.166 -2.512 -10.006 1.00 89.00 202 GLN A CA 1
ATOM 1675 C C . GLN A 1 202 ? -13.305 -2.012 -11.169 1.00 89.00 202 GLN A C 1
ATOM 1677 O O . GLN A 1 202 ? -13.733 -2.105 -12.319 1.00 89.00 202 GLN A O 1
ATOM 1682 N N . PHE A 1 203 ? -12.112 -1.497 -10.878 1.00 88.69 203 PHE A N 1
ATOM 1683 C CA . PHE A 1 203 ? -11.252 -0.830 -11.850 1.00 88.69 203 PHE A CA 1
ATOM 1684 C C . PHE A 1 203 ? -10.080 -1.724 -12.250 1.00 88.69 203 PHE A C 1
ATOM 1686 O O . PHE A 1 203 ? -9.541 -2.462 -11.434 1.00 88.69 203 PHE A O 1
ATOM 1693 N N . ASN A 1 204 ? -9.644 -1.682 -13.500 1.00 85.31 204 ASN A N 1
ATOM 1694 C CA . ASN A 1 204 ? -8.346 -2.256 -13.870 1.00 85.31 204 ASN A CA 1
ATOM 1695 C C . ASN A 1 204 ? -7.197 -1.271 -13.558 1.00 85.31 204 ASN A C 1
ATOM 1697 O O . ASN A 1 204 ? -7.438 -0.149 -13.115 1.00 85.31 204 ASN A O 1
ATOM 1701 N N . LEU A 1 205 ? -5.940 -1.675 -13.767 1.00 86.12 205 LEU A N 1
ATOM 1702 C CA . LEU A 1 205 ? -4.791 -0.813 -13.460 1.00 86.12 205 LEU A CA 1
ATOM 1703 C C . LEU A 1 205 ? -4.707 0.462 -14.312 1.00 86.12 205 LEU A C 1
ATOM 1705 O O . LEU A 1 205 ? -4.256 1.483 -13.797 1.00 86.12 205 LEU A O 1
ATOM 1709 N N . ASP A 1 206 ? -5.152 0.436 -15.573 1.00 87.62 206 ASP A N 1
ATOM 1710 C CA . ASP A 1 206 ? -5.217 1.648 -16.404 1.00 87.62 206 ASP A CA 1
ATOM 1711 C C . ASP A 1 206 ? -6.250 2.624 -15.825 1.00 87.62 206 ASP A C 1
ATOM 1713 O O . ASP A 1 206 ? -5.968 3.809 -15.669 1.00 87.62 206 ASP A O 1
ATOM 1717 N N . GLU A 1 207 ? -7.433 2.124 -15.454 1.00 91.06 207 GLU A N 1
ATOM 1718 C CA . GLU A 1 207 ? -8.493 2.926 -14.830 1.00 91.06 207 GLU A CA 1
ATOM 1719 C C . GLU A 1 207 ? -8.044 3.501 -13.476 1.00 91.06 207 GLU A C 1
ATOM 1721 O O . GLU A 1 207 ? -8.289 4.676 -13.206 1.00 91.06 207 GLU A O 1
ATOM 1726 N N . LEU A 1 208 ? -7.332 2.724 -12.651 1.00 93.06 208 LEU A N 1
ATOM 1727 C CA . LEU A 1 208 ? -6.747 3.205 -11.393 1.00 93.06 208 LEU A CA 1
ATOM 1728 C C . LEU A 1 208 ? -5.672 4.272 -11.620 1.00 93.06 208 LEU A C 1
ATOM 1730 O O . LEU A 1 208 ? -5.646 5.267 -10.901 1.00 93.06 208 LEU A O 1
ATOM 1734 N N . LEU A 1 209 ? -4.828 4.114 -12.643 1.00 93.44 209 LEU A N 1
ATOM 1735 C CA . LEU A 1 209 ? -3.836 5.125 -13.008 1.00 93.44 209 LEU A CA 1
ATOM 1736 C C . LEU A 1 209 ? -4.515 6.424 -13.453 1.00 93.44 209 LEU A C 1
ATOM 1738 O O . LEU A 1 209 ? -4.095 7.510 -13.049 1.00 93.44 209 LEU A O 1
ATOM 1742 N N . VAL A 1 210 ? -5.596 6.327 -14.234 1.00 93.75 210 VAL A N 1
ATOM 1743 C CA . VAL A 1 210 ? -6.416 7.490 -14.596 1.00 93.75 210 VAL A CA 1
ATOM 1744 C C . VAL A 1 210 ? -7.042 8.121 -13.355 1.00 93.75 210 VAL A C 1
ATOM 1746 O O . VAL A 1 210 ? -7.004 9.339 -13.230 1.00 93.75 210 VAL A O 1
ATOM 1749 N N . ILE A 1 211 ? -7.558 7.337 -12.405 1.00 95.31 211 ILE A N 1
ATOM 1750 C CA . ILE A 1 211 ? -8.080 7.856 -11.131 1.00 95.31 211 ILE A CA 1
ATOM 1751 C C . ILE A 1 211 ? -6.994 8.634 -10.372 1.00 95.31 211 ILE A C 1
ATOM 1753 O O . ILE A 1 211 ? -7.252 9.760 -9.944 1.00 95.31 211 ILE A O 1
ATOM 1757 N N . SER A 1 212 ? -5.770 8.104 -10.265 1.00 96.88 212 SER A N 1
ATOM 1758 C CA . SER A 1 212 ? -4.638 8.842 -9.688 1.00 96.88 212 SER A CA 1
ATOM 1759 C C . SER A 1 212 ? -4.367 10.138 -10.455 1.00 96.88 212 SER A C 1
ATOM 1761 O O . SER A 1 212 ? -4.210 11.195 -9.846 1.00 96.88 212 SER A O 1
ATOM 1763 N N . PHE A 1 213 ? -4.373 10.093 -11.791 1.00 95.25 213 PHE A N 1
ATOM 1764 C CA . PHE A 1 213 ? -4.199 11.279 -12.627 1.00 95.25 213 PHE A CA 1
ATOM 1765 C C . PHE A 1 213 ? -5.268 12.344 -12.348 1.00 95.25 213 PHE A C 1
ATOM 1767 O O . PHE A 1 213 ? -4.910 13.501 -12.162 1.00 95.25 213 PHE A O 1
ATOM 1774 N N . LEU A 1 214 ? -6.548 11.974 -12.230 1.00 94.81 214 LEU A N 1
ATOM 1775 C CA . LEU A 1 214 ? -7.643 12.906 -11.917 1.00 94.81 214 LEU A CA 1
ATOM 1776 C C . LEU A 1 214 ? -7.480 13.586 -10.545 1.00 94.81 214 LEU A C 1
ATOM 1778 O O . LEU A 1 214 ? -7.904 14.725 -10.356 1.00 94.81 214 LEU A O 1
ATOM 1782 N N . ILE A 1 215 ? -6.858 12.914 -9.573 1.00 95.75 215 ILE A N 1
ATOM 1783 C CA . ILE A 1 215 ? -6.555 13.513 -8.263 1.00 95.75 215 ILE A CA 1
ATOM 1784 C C . ILE A 1 215 ? -5.431 14.547 -8.386 1.00 95.75 215 ILE A C 1
ATOM 1786 O O . ILE A 1 215 ? -5.504 15.617 -7.774 1.00 95.75 215 ILE A O 1
ATOM 1790 N N . PHE A 1 216 ? -4.393 14.239 -9.167 1.00 94.50 216 PHE A N 1
ATOM 1791 C CA . PHE A 1 216 ? -3.200 15.077 -9.276 1.00 94.50 216 PHE A CA 1
ATOM 1792 C C . PHE A 1 216 ? -3.287 16.171 -10.349 1.00 94.50 216 PHE A C 1
ATOM 1794 O O . PHE A 1 216 ? -2.581 17.175 -10.239 1.00 94.50 216 PHE A O 1
ATOM 1801 N N . GLU A 1 217 ? -4.164 16.040 -11.350 1.00 91.56 217 GLU A N 1
ATOM 1802 C CA . GLU A 1 217 ? -4.253 16.978 -12.480 1.00 91.56 217 GLU A CA 1
ATOM 1803 C C . GLU A 1 217 ? -4.547 18.418 -12.039 1.00 91.56 217 GLU A C 1
ATOM 1805 O O . GLU A 1 217 ? -4.116 19.365 -12.687 1.00 91.56 217 GLU A O 1
ATOM 1810 N N . ARG A 1 218 ? -5.203 18.599 -10.886 1.00 90.25 218 ARG A N 1
ATOM 1811 C CA . ARG A 1 218 ? -5.494 19.917 -10.299 1.00 90.25 218 ARG A CA 1
ATOM 1812 C C . ARG A 1 218 ? -4.266 20.667 -9.767 1.00 90.25 218 ARG A C 1
ATOM 1814 O O . ARG A 1 218 ? -4.381 21.848 -9.450 1.00 90.25 218 ARG A O 1
ATOM 1821 N N . PHE A 1 219 ? -3.120 19.999 -9.626 1.00 89.38 219 PHE A N 1
ATOM 1822 C CA . PHE A 1 219 ? -1.870 20.597 -9.136 1.00 89.38 219 PHE A CA 1
ATOM 1823 C C . PHE A 1 219 ? -0.868 20.900 -10.259 1.00 89.38 219 PHE A C 1
ATOM 1825 O O . PHE A 1 219 ? 0.115 21.607 -10.030 1.00 89.38 219 PHE A O 1
ATOM 1832 N N . ILE A 1 220 ? -1.108 20.394 -11.471 1.00 85.81 220 ILE A N 1
ATOM 1833 C CA . ILE A 1 220 ? -0.215 20.543 -12.626 1.00 85.81 220 ILE A CA 1
ATOM 1834 C C . ILE A 1 220 ? -0.852 21.416 -13.706 1.00 85.81 220 ILE A C 1
ATOM 1836 O O . ILE A 1 220 ? -2.072 21.556 -13.776 1.00 85.81 220 ILE A O 1
ATOM 1840 N N . LYS A 1 221 ? -0.034 22.003 -14.582 1.00 83.81 221 LYS A N 1
ATOM 1841 C CA . LYS A 1 221 ? -0.565 22.678 -15.775 1.00 83.81 221 LYS A CA 1
ATOM 1842 C C . LYS A 1 221 ? -0.952 21.651 -16.855 1.00 83.81 221 LYS A C 1
ATOM 1844 O O . LYS A 1 221 ? -0.265 20.631 -16.970 1.00 83.81 221 LYS A O 1
ATOM 1849 N N . PRO A 1 222 ? -1.999 21.900 -17.667 1.00 85.12 222 PRO A N 1
ATOM 1850 C CA . PRO A 1 222 ? -2.472 20.953 -18.683 1.00 85.12 222 PRO A CA 1
ATOM 1851 C C . PRO A 1 222 ? -1.395 20.465 -19.662 1.00 85.12 222 PRO A C 1
ATOM 1853 O O . PRO A 1 222 ? -1.360 19.281 -19.995 1.00 85.12 222 PRO A O 1
ATOM 1856 N N . GLU A 1 223 ? -0.481 21.340 -20.083 1.00 84.25 223 GLU A N 1
ATOM 1857 C CA . GLU A 1 223 ? 0.639 21.019 -20.976 1.00 84.25 223 GLU A CA 1
ATOM 1858 C C . GLU A 1 223 ? 1.608 19.974 -20.394 1.00 84.25 223 GLU A C 1
ATOM 1860 O O . GLU A 1 223 ? 2.293 19.281 -21.141 1.00 84.25 223 GLU A O 1
ATOM 1865 N N . ASN A 1 224 ? 1.599 19.791 -19.072 1.00 84.81 224 ASN A N 1
ATOM 1866 C CA . ASN A 1 224 ? 2.482 18.878 -18.344 1.00 84.81 224 ASN A CA 1
ATOM 1867 C C . ASN A 1 224 ? 1.788 17.573 -17.952 1.00 84.81 224 ASN A C 1
ATOM 1869 O O . ASN A 1 224 ? 2.342 16.757 -17.211 1.00 84.81 224 ASN A O 1
ATOM 1873 N N . SER A 1 225 ? 0.578 17.349 -18.472 1.00 88.25 225 SER A N 1
ATOM 1874 C CA . SER A 1 225 ? -0.192 16.126 -18.254 1.00 88.25 225 SER A CA 1
ATOM 1875 C C . SER A 1 225 ? 0.617 14.866 -18.580 1.00 88.25 225 SER A C 1
ATOM 1877 O O . SER A 1 225 ? 0.543 13.884 -17.842 1.00 88.25 225 SER A O 1
ATOM 1879 N N . ASN A 1 226 ? 1.431 14.902 -19.639 1.00 89.31 226 ASN A N 1
ATOM 1880 C CA . ASN A 1 226 ? 2.247 13.761 -20.048 1.00 89.31 226 ASN A CA 1
ATOM 1881 C C . ASN A 1 226 ? 3.355 13.431 -19.030 1.00 89.31 226 ASN A C 1
ATOM 1883 O O . ASN A 1 226 ? 3.605 12.261 -18.756 1.00 89.31 226 ASN A O 1
ATOM 1887 N N . ASN A 1 227 ? 3.962 14.444 -18.405 1.00 88.50 227 ASN A N 1
ATOM 1888 C CA . ASN A 1 227 ? 4.994 14.259 -17.380 1.00 88.50 227 ASN A CA 1
ATOM 1889 C C . ASN A 1 227 ? 4.402 13.662 -16.099 1.00 88.50 227 ASN A C 1
ATOM 1891 O O . ASN A 1 227 ? 4.981 12.741 -15.528 1.00 88.50 227 ASN A O 1
ATOM 1895 N N . LEU A 1 228 ? 3.220 14.132 -15.679 1.00 91.19 228 LEU A N 1
ATOM 1896 C CA . LEU A 1 228 ? 2.506 13.524 -14.554 1.00 91.19 228 LEU A CA 1
ATOM 1897 C C . LEU A 1 228 ? 2.137 12.069 -14.855 1.00 91.19 228 LEU A C 1
ATOM 1899 O O . LEU A 1 228 ? 2.330 11.210 -14.003 1.00 91.19 228 LEU A O 1
ATOM 1903 N N . LYS A 1 229 ? 1.654 11.763 -16.065 1.00 92.38 229 LYS A N 1
ATOM 1904 C CA . LYS A 1 229 ? 1.389 10.374 -16.466 1.00 92.38 229 LYS A CA 1
ATOM 1905 C C . LYS A 1 229 ? 2.663 9.535 -16.420 1.00 92.38 229 LYS A C 1
ATOM 1907 O O . LYS A 1 229 ? 2.635 8.468 -15.825 1.00 92.38 229 LYS A O 1
ATOM 1912 N N . SER A 1 230 ? 3.781 10.031 -16.947 1.00 91.88 230 SER A N 1
ATOM 1913 C CA . SER A 1 230 ? 5.080 9.351 -16.850 1.00 91.88 230 SER A CA 1
ATOM 1914 C C . SER A 1 230 ? 5.449 8.999 -15.403 1.00 91.88 230 SER A C 1
ATOM 1916 O O . SER A 1 230 ? 5.769 7.843 -15.110 1.00 91.88 230 SER A O 1
ATOM 1918 N N . PHE A 1 231 ? 5.307 9.962 -14.484 1.00 93.06 231 PHE A N 1
ATOM 1919 C CA . PHE A 1 231 ? 5.511 9.757 -13.048 1.00 93.06 231 PHE A CA 1
ATOM 1920 C C . PHE A 1 231 ? 4.553 8.713 -12.460 1.00 93.06 231 PHE A C 1
ATOM 1922 O O . PHE A 1 231 ? 4.998 7.798 -11.774 1.00 93.06 231 PHE A O 1
ATOM 1929 N N . LEU A 1 232 ? 3.254 8.790 -12.761 1.00 95.06 232 LEU A N 1
ATOM 1930 C CA . LEU A 1 232 ? 2.254 7.847 -12.248 1.00 95.06 232 LEU A CA 1
ATOM 1931 C C . LEU A 1 232 ? 2.460 6.424 -12.776 1.00 95.06 232 LEU A C 1
ATOM 1933 O O . LEU A 1 232 ? 2.328 5.466 -12.016 1.00 95.06 232 LEU A O 1
ATOM 1937 N N . PHE A 1 233 ? 2.843 6.278 -14.047 1.00 92.81 233 PHE A N 1
ATOM 1938 C CA . PHE A 1 233 ? 3.303 5.001 -14.585 1.00 92.81 233 PHE A CA 1
ATOM 1939 C C . PHE A 1 233 ? 4.516 4.511 -13.783 1.00 92.81 233 PHE A C 1
ATOM 1941 O O . PHE A 1 233 ? 4.576 3.335 -13.456 1.00 92.81 233 PHE A O 1
ATOM 1948 N N . PHE A 1 234 ? 5.460 5.387 -13.414 1.00 92.00 234 PHE A N 1
ATOM 1949 C CA . PHE A 1 234 ? 6.646 4.978 -12.654 1.00 92.00 234 PHE A CA 1
ATOM 1950 C C . PHE A 1 234 ? 6.326 4.510 -11.244 1.00 92.00 234 PHE A C 1
ATOM 1952 O O . PHE A 1 234 ? 6.820 3.468 -10.815 1.00 92.00 234 PHE A O 1
ATOM 1959 N N . VAL A 1 235 ? 5.430 5.211 -10.565 1.00 94.25 235 VAL A N 1
ATOM 1960 C CA . VAL A 1 235 ? 4.907 4.763 -9.279 1.00 94.25 235 VAL A CA 1
ATOM 1961 C C . VAL A 1 235 ? 4.242 3.394 -9.411 1.00 94.25 235 VAL A C 1
ATOM 1963 O O . VAL A 1 235 ? 4.651 2.471 -8.714 1.00 94.25 235 VAL A O 1
ATOM 1966 N N . ARG A 1 236 ? 3.260 3.238 -10.313 1.00 92.06 236 ARG A N 1
ATOM 1967 C CA . ARG A 1 236 ? 2.524 1.975 -10.514 1.00 92.06 236 ARG A CA 1
ATOM 1968 C C . ARG A 1 236 ? 3.467 0.808 -10.762 1.00 92.06 236 ARG A C 1
ATOM 1970 O O . ARG A 1 236 ? 3.318 -0.248 -10.162 1.00 92.06 236 ARG A O 1
ATOM 1977 N N . ASP A 1 237 ? 4.432 1.023 -11.643 1.00 86.12 237 ASP A N 1
ATOM 1978 C CA . ASP A 1 237 ? 5.414 0.027 -12.043 1.00 86.12 237 ASP A CA 1
ATOM 1979 C C . ASP A 1 237 ? 6.284 -0.434 -10.858 1.00 86.12 237 ASP A C 1
ATOM 1981 O O . ASP A 1 237 ? 6.790 -1.543 -10.868 1.00 86.12 237 ASP A O 1
ATOM 1985 N N . ASN A 1 238 ? 6.442 0.368 -9.803 1.00 88.12 238 ASN A N 1
ATOM 1986 C CA . ASN A 1 238 ? 7.192 -0.036 -8.609 1.00 88.12 238 ASN A CA 1
ATOM 1987 C C . ASN A 1 238 ? 6.325 -0.697 -7.532 1.00 88.12 238 ASN A C 1
ATOM 1989 O O . ASN A 1 238 ? 6.825 -0.972 -6.447 1.00 88.12 238 ASN A O 1
ATOM 1993 N N . TYR A 1 239 ? 5.056 -0.987 -7.806 1.00 89.12 239 TYR A N 1
ATOM 1994 C CA . TYR A 1 239 ? 4.260 -1.882 -6.973 1.00 89.12 239 TYR A CA 1
ATOM 1995 C C . TYR A 1 239 ? 4.306 -3.304 -7.527 1.00 89.12 239 TYR A C 1
ATOM 1997 O O . TYR A 1 239 ? 4.106 -3.535 -8.721 1.00 89.12 239 TYR A O 1
ATOM 2005 N N . HIS A 1 240 ? 4.509 -4.280 -6.645 1.00 84.06 240 HIS A N 1
ATOM 2006 C CA . HIS A 1 240 ? 4.452 -5.686 -7.023 1.00 84.06 240 HIS A CA 1
ATOM 2007 C C . HIS A 1 240 ? 2.999 -6.098 -7.249 1.00 84.06 240 HIS A C 1
ATOM 2009 O O . HIS A 1 240 ? 2.248 -6.362 -6.315 1.00 84.06 240 HIS A O 1
ATOM 2015 N N . ILE A 1 241 ? 2.609 -6.176 -8.519 1.00 75.50 241 ILE A N 1
ATOM 2016 C CA . ILE A 1 241 ? 1.250 -6.535 -8.937 1.00 75.50 241 ILE A CA 1
ATOM 2017 C C . ILE A 1 241 ? 0.792 -7.903 -8.424 1.00 75.50 241 ILE A C 1
ATOM 2019 O O . ILE A 1 241 ? -0.396 -8.138 -8.307 1.00 75.50 241 ILE A O 1
ATOM 2023 N N . GLY A 1 242 ? 1.733 -8.799 -8.121 1.00 74.94 242 GLY A N 1
ATOM 2024 C CA . GLY A 1 242 ? 1.457 -10.118 -7.560 1.00 74.94 242 GLY A CA 1
ATOM 2025 C C . GLY A 1 242 ? 1.038 -10.127 -6.094 1.00 74.94 242 GLY A C 1
ATOM 2026 O O . GLY A 1 242 ? 0.627 -11.173 -5.595 1.00 74.94 242 GLY A O 1
ATOM 2027 N N . ASN A 1 243 ? 1.188 -9.007 -5.384 1.00 85.25 243 ASN A N 1
ATOM 2028 C CA . ASN A 1 243 ? 0.755 -8.915 -3.997 1.00 85.25 243 ASN A CA 1
ATOM 2029 C C . ASN A 1 243 ? -0.777 -8.928 -3.951 1.00 85.25 243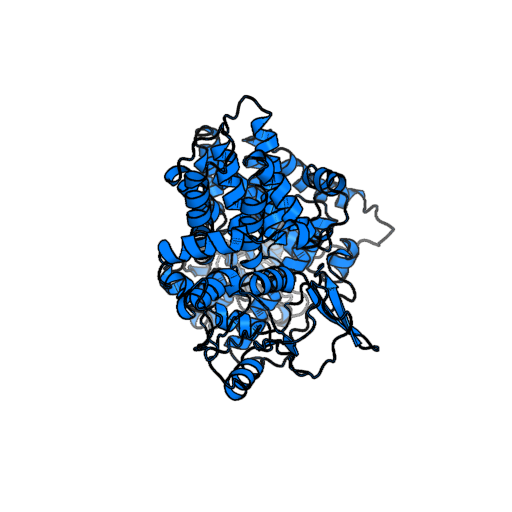 ASN A C 1
ATOM 2031 O O . ASN A 1 243 ? -1.395 -8.090 -4.610 1.00 85.25 243 ASN A O 1
ATOM 2035 N N . PRO A 1 244 ? -1.406 -9.821 -3.171 1.00 86.56 244 PRO A N 1
ATOM 2036 C CA . PRO A 1 244 ? -2.860 -9.841 -3.046 1.00 86.56 244 PRO A CA 1
ATOM 2037 C C . PRO A 1 244 ? -3.450 -8.570 -2.421 1.00 86.56 244 PRO A C 1
ATOM 2039 O O . PRO A 1 244 ? -4.582 -8.211 -2.763 1.00 86.56 244 PRO A O 1
ATOM 2042 N N . PHE A 1 245 ? -2.718 -7.915 -1.508 1.00 92.25 245 PHE A N 1
ATOM 2043 C CA . PHE A 1 245 ? -3.160 -6.715 -0.796 1.00 92.25 245 PHE A CA 1
ATOM 2044 C C . PHE A 1 245 ? -2.265 -5.505 -1.083 1.00 92.25 245 PHE A C 1
ATOM 2046 O O . PHE A 1 245 ? -2.749 -4.540 -1.671 1.00 92.25 245 PHE A O 1
ATOM 2053 N N . HIS A 1 246 ? -0.973 -5.552 -0.732 1.00 95.25 246 HIS A N 1
ATOM 2054 C CA . HIS A 1 246 ? -0.077 -4.383 -0.805 1.00 95.25 246 HIS A CA 1
ATOM 2055 C C . HIS A 1 246 ? 0.423 -4.138 -2.240 1.00 95.25 246 HIS A C 1
ATOM 2057 O O . HIS A 1 246 ? 1.588 -4.360 -2.576 1.00 95.25 246 HIS A O 1
ATOM 2063 N N . ASN A 1 247 ? -0.482 -3.734 -3.125 1.00 92.06 247 ASN A N 1
ATOM 2064 C CA . ASN A 1 247 ? -0.241 -3.478 -4.543 1.00 92.06 247 ASN A CA 1
ATOM 2065 C C . ASN A 1 247 ? -0.725 -2.066 -4.937 1.00 92.06 247 ASN A C 1
ATOM 2067 O O . ASN A 1 247 ? -1.224 -1.296 -4.115 1.00 92.06 247 ASN A O 1
ATOM 2071 N N . PHE A 1 248 ? -0.622 -1.713 -6.223 1.00 94.25 248 PHE A N 1
ATOM 2072 C CA . PHE A 1 248 ? -1.031 -0.386 -6.700 1.00 94.25 248 PHE A CA 1
ATOM 2073 C C . PHE A 1 248 ? -2.518 -0.077 -6.455 1.00 94.25 248 PHE A C 1
ATOM 2075 O O . PHE A 1 248 ? -2.886 1.080 -6.275 1.00 94.25 248 PHE A O 1
ATOM 2082 N N . ARG A 1 249 ? -3.396 -1.087 -6.431 1.00 94.75 249 ARG A N 1
ATOM 2083 C CA . ARG A 1 249 ? -4.825 -0.895 -6.141 1.00 94.75 249 ARG A CA 1
ATOM 2084 C C . ARG A 1 249 ? -5.045 -0.436 -4.708 1.00 94.75 249 ARG A C 1
ATOM 2086 O O . ARG A 1 249 ? -5.868 0.455 -4.513 1.00 94.75 249 ARG A O 1
ATOM 2093 N N . HIS A 1 250 ? -4.312 -1.001 -3.747 1.00 97.12 250 HIS A N 1
ATOM 2094 C CA . HIS A 1 250 ? -4.341 -0.540 -2.354 1.00 97.12 250 HIS A CA 1
ATOM 2095 C C . HIS A 1 250 ? -3.836 0.896 -2.261 1.00 97.12 250 HIS A C 1
ATOM 2097 O O . HIS A 1 250 ? -4.558 1.765 -1.780 1.00 97.12 250 HIS A O 1
ATOM 2103 N N . ALA A 1 251 ? -2.694 1.198 -2.884 1.00 98.25 251 ALA A N 1
ATOM 2104 C CA . ALA A 1 251 ? -2.164 2.562 -2.931 1.00 98.25 251 ALA A CA 1
ATOM 2105 C C . ALA A 1 251 ? -3.171 3.590 -3.486 1.00 98.25 251 ALA A C 1
ATOM 2107 O O . ALA A 1 251 ? -3.285 4.700 -2.964 1.00 98.25 251 ALA A O 1
ATOM 2108 N N . VAL A 1 252 ? -3.943 3.232 -4.521 1.00 98.12 252 VAL A N 1
ATOM 2109 C CA . VAL A 1 252 ? -4.996 4.108 -5.063 1.00 98.12 252 VAL A CA 1
ATOM 2110 C C . VAL A 1 252 ? -6.229 4.186 -4.153 1.00 98.12 252 VAL A C 1
ATOM 2112 O O . VAL A 1 252 ? -6.839 5.253 -4.085 1.00 98.12 252 VAL A O 1
ATOM 2115 N N . ASP A 1 253 ? -6.595 3.123 -3.428 1.00 98.31 253 ASP A N 1
ATOM 2116 C CA . ASP A 1 253 ? -7.670 3.172 -2.421 1.00 98.31 253 ASP A CA 1
ATOM 2117 C C . ASP A 1 253 ? -7.318 4.134 -1.276 1.00 98.31 253 ASP A C 1
ATOM 2119 O O . ASP A 1 253 ? -8.120 5.016 -0.948 1.00 98.31 253 ASP A O 1
ATOM 2123 N N . VAL A 1 254 ? -6.086 4.050 -0.762 1.00 98.81 254 VAL A N 1
ATOM 2124 C CA . VAL A 1 254 ? -5.542 4.955 0.264 1.00 98.81 254 VAL A CA 1
ATOM 2125 C C . VAL A 1 254 ? -5.467 6.387 -0.264 1.00 98.81 254 VAL A C 1
ATOM 2127 O O . VAL A 1 254 ? -5.978 7.311 0.369 1.00 98.81 254 VAL A O 1
ATOM 2130 N N . LEU A 1 255 ? -4.930 6.594 -1.473 1.00 98.81 255 LEU A N 1
ATOM 2131 C CA . LEU A 1 255 ? -4.916 7.904 -2.133 1.00 98.81 255 LEU A CA 1
ATOM 2132 C C . LEU A 1 255 ? -6.329 8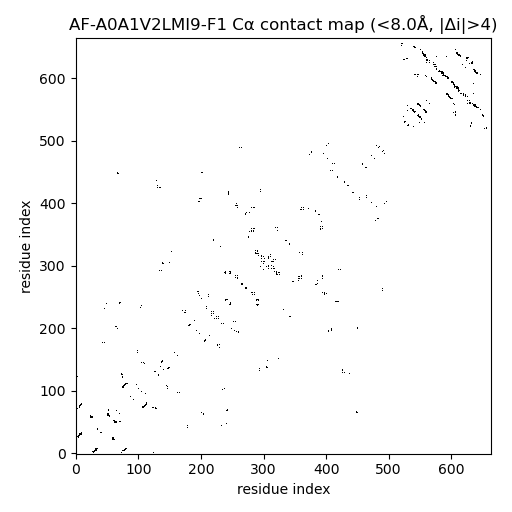.502 -2.252 1.00 98.81 255 LEU A C 1
ATOM 2134 O O . LEU A 1 255 ? -6.522 9.702 -2.030 1.00 98.81 255 LEU A O 1
ATOM 2138 N N . GLN A 1 256 ? -7.322 7.680 -2.599 1.00 98.38 256 GLN A N 1
ATOM 2139 C CA . GLN A 1 256 ? -8.709 8.110 -2.725 1.00 98.38 256 GLN A CA 1
ATOM 2140 C C . GLN A 1 256 ? -9.314 8.496 -1.369 1.00 98.38 256 GLN A C 1
ATOM 2142 O O . GLN A 1 256 ? -9.945 9.555 -1.279 1.00 98.38 256 GLN A O 1
ATOM 2147 N N . ALA A 1 257 ? -9.088 7.698 -0.320 1.00 98.38 257 ALA A N 1
ATOM 2148 C CA . ALA A 1 257 ? -9.529 8.013 1.040 1.00 98.38 257 ALA A CA 1
ATOM 2149 C C . ALA A 1 257 ? -8.904 9.326 1.537 1.00 98.38 257 ALA A C 1
ATOM 2151 O O . ALA A 1 257 ? -9.627 10.237 1.948 1.00 98.38 257 ALA A O 1
ATOM 2152 N N . THR A 1 258 ? -7.585 9.480 1.389 1.00 98.62 258 THR A N 1
ATOM 2153 C CA . THR A 1 258 ? -6.857 10.709 1.729 1.00 98.62 258 THR A CA 1
ATOM 2154 C C . THR A 1 258 ? -7.419 11.923 0.991 1.00 98.62 258 THR A C 1
ATOM 2156 O O . THR A 1 258 ? -7.660 12.968 1.598 1.00 98.62 258 THR A O 1
ATOM 2159 N N . ASN A 1 259 ? -7.680 11.803 -0.315 1.00 98.12 259 ASN A N 1
ATOM 2160 C CA . ASN A 1 259 ? -8.286 12.879 -1.098 1.00 98.12 259 ASN A CA 1
ATOM 2161 C C . ASN A 1 259 ? -9.667 13.276 -0.553 1.00 98.12 259 ASN A C 1
ATOM 2163 O O . ASN A 1 259 ? -9.983 14.464 -0.496 1.00 98.12 259 ASN A O 1
ATOM 2167 N N . MET A 1 260 ? -10.487 12.312 -0.126 1.00 96.75 260 MET A N 1
ATOM 2168 C CA . MET A 1 260 ? -11.775 12.608 0.500 1.00 96.75 260 MET A CA 1
ATOM 2169 C C . MET A 1 260 ? -11.620 13.327 1.840 1.00 96.75 260 MET A C 1
ATOM 2171 O O . MET A 1 260 ? -12.330 14.305 2.073 1.00 96.75 260 MET A O 1
ATOM 2175 N N . PHE A 1 261 ? -10.682 12.902 2.688 1.00 97.06 261 PHE A N 1
ATOM 2176 C CA . PHE A 1 261 ? -10.424 13.563 3.968 1.00 97.06 261 PHE A CA 1
ATOM 2177 C C . PHE A 1 261 ? -9.961 15.007 3.785 1.00 97.06 261 PHE A C 1
ATOM 2179 O O . PHE A 1 261 ? -10.543 15.917 4.376 1.00 97.06 261 PHE A O 1
ATOM 2186 N N . LEU A 1 262 ? -8.989 15.234 2.896 1.00 96.94 262 LEU A N 1
ATOM 2187 C CA . LEU A 1 262 ? -8.519 16.574 2.544 1.00 96.94 262 LEU A CA 1
ATOM 2188 C C . LEU A 1 262 ? -9.665 17.446 2.024 1.00 96.94 262 LEU A C 1
ATOM 2190 O O . LEU A 1 262 ? -9.863 18.554 2.514 1.00 96.94 262 LEU A O 1
ATOM 2194 N N . ASN A 1 263 ? -10.477 16.940 1.091 1.00 95.19 263 ASN A N 1
ATOM 2195 C CA . ASN A 1 263 ? -11.613 17.691 0.553 1.00 95.19 263 ASN A CA 1
ATOM 2196 C C . ASN A 1 263 ? -12.656 18.039 1.628 1.00 95.19 263 ASN A C 1
ATOM 2198 O O . ASN A 1 263 ? -13.275 19.101 1.551 1.00 95.19 263 ASN A O 1
ATOM 2202 N N . SER A 1 264 ? -12.880 17.160 2.609 1.00 94.12 264 SER A N 1
ATOM 2203 C CA . SER A 1 264 ? -13.784 17.428 3.733 1.00 94.12 264 SER A CA 1
ATOM 2204 C C . SER A 1 264 ? -13.230 18.501 4.671 1.00 94.12 264 SER A C 1
ATOM 2206 O O . SER A 1 264 ? -13.976 19.394 5.070 1.00 94.12 264 SER A O 1
ATOM 2208 N N . LEU A 1 265 ? -11.932 18.453 4.981 1.00 93.88 265 LEU A N 1
ATOM 2209 C CA . LEU A 1 265 ? -11.273 19.435 5.845 1.00 93.88 265 LEU A CA 1
ATOM 2210 C C . LEU A 1 265 ? -11.170 20.810 5.175 1.00 93.88 265 LEU A C 1
ATOM 2212 O O . LEU A 1 265 ? -11.570 21.797 5.777 1.00 93.88 265 LEU A O 1
ATOM 2216 N N . ILE A 1 266 ? -10.746 20.876 3.909 1.00 93.56 266 ILE A N 1
ATOM 2217 C CA . ILE A 1 266 ? -10.595 22.130 3.142 1.00 93.56 266 ILE A CA 1
ATOM 2218 C C . ILE A 1 266 ? -11.925 22.889 3.006 1.00 93.56 266 ILE A C 1
ATOM 2220 O O . ILE A 1 266 ? -11.945 24.117 2.968 1.00 93.56 266 ILE A O 1
ATOM 2224 N N . LYS A 1 267 ? -13.059 22.178 2.939 1.00 92.56 267 LYS A N 1
ATOM 2225 C CA . LYS A 1 267 ? -14.393 22.807 2.896 1.00 92.56 267 LYS A CA 1
ATOM 2226 C C . LYS A 1 267 ? -14.769 23.505 4.202 1.00 92.56 267 LYS A C 1
ATOM 2228 O O . LYS A 1 267 ? -15.681 24.329 4.199 1.00 92.56 267 LYS A O 1
ATOM 2233 N N . ASN A 1 268 ? -14.115 23.163 5.307 1.00 88.50 268 ASN A N 1
ATOM 2234 C CA . ASN A 1 268 ? -14.361 23.757 6.606 1.00 88.50 268 ASN A CA 1
ATOM 2235 C C . ASN A 1 268 ? -13.289 24.819 6.893 1.00 88.50 268 ASN A C 1
ATOM 2237 O O . ASN A 1 268 ? -12.106 24.518 7.006 1.00 88.50 268 ASN A O 1
ATOM 2241 N N . SER A 1 269 ? -13.722 26.072 7.056 1.00 82.69 269 SER A N 1
ATOM 2242 C CA . SER A 1 269 ? -12.844 27.236 7.249 1.00 82.69 269 SER A CA 1
ATOM 2243 C C . SER A 1 269 ? -11.949 27.173 8.490 1.00 82.69 269 SER A C 1
ATOM 2245 O O . SER A 1 269 ? -11.033 27.983 8.608 1.00 82.69 269 SER A O 1
ATOM 2247 N N . ASN A 1 270 ? -12.217 26.249 9.416 1.00 85.69 270 ASN A N 1
ATOM 2248 C CA . ASN A 1 270 ? -11.404 26.053 10.613 1.00 85.69 270 ASN A CA 1
ATOM 2249 C C . ASN A 1 270 ? -10.057 25.380 10.311 1.00 85.69 270 ASN A C 1
ATOM 2251 O O . ASN A 1 270 ? -9.147 25.494 11.124 1.00 85.69 270 ASN A O 1
ATOM 2255 N N . TYR A 1 271 ? -9.913 24.714 9.161 1.00 87.12 271 TYR A N 1
ATOM 2256 C CA . TYR A 1 271 ? -8.686 24.016 8.785 1.00 87.12 271 TYR A CA 1
ATOM 2257 C C . TYR A 1 271 ? -7.977 24.761 7.657 1.00 87.12 271 TYR A C 1
ATOM 2259 O O . TYR A 1 271 ? -8.508 24.925 6.557 1.00 87.12 271 TYR A O 1
ATOM 2267 N N . LYS A 1 272 ? -6.750 25.208 7.924 1.00 89.81 272 LYS A N 1
ATOM 2268 C CA . LYS A 1 272 ? -5.898 25.867 6.931 1.00 89.81 272 LYS A CA 1
ATOM 2269 C C . LYS A 1 272 ? -4.965 24.840 6.313 1.00 89.81 272 LYS A C 1
ATOM 2271 O O . LYS A 1 272 ? -3.890 24.588 6.835 1.00 89.81 272 LYS A O 1
ATOM 2276 N N . ILE A 1 273 ? -5.396 24.257 5.202 1.00 93.25 273 ILE A N 1
ATOM 2277 C CA . ILE A 1 273 ? -4.602 23.292 4.440 1.00 93.25 273 ILE A CA 1
ATOM 2278 C C . ILE A 1 273 ? -4.227 23.939 3.110 1.00 93.25 273 ILE A C 1
ATOM 2280 O O . ILE A 1 273 ? -5.098 24.311 2.318 1.00 93.25 273 ILE A O 1
ATOM 2284 N N . SER A 1 274 ? -2.929 24.100 2.871 1.00 92.62 274 SER A N 1
ATOM 2285 C CA . SER A 1 274 ? -2.410 24.679 1.637 1.00 92.62 274 SER A CA 1
ATOM 2286 C C . SER A 1 274 ? -2.511 23.699 0.454 1.00 92.62 274 SER A C 1
ATOM 2288 O O . SER A 1 274 ? -2.761 22.494 0.601 1.00 92.62 274 SER A O 1
ATOM 2290 N N . LYS A 1 275 ? -2.302 24.203 -0.771 1.00 92.38 275 LYS A N 1
ATOM 2291 C CA . LYS A 1 275 ? -2.169 23.331 -1.952 1.00 92.38 275 LYS A CA 1
ATOM 2292 C C . LYS A 1 275 ? -0.945 22.416 -1.832 1.00 92.38 275 LYS A C 1
ATOM 2294 O O . LYS A 1 275 ? -1.042 21.254 -2.220 1.00 92.38 275 LYS A O 1
ATOM 2299 N N . LEU A 1 276 ? 0.157 22.923 -1.267 1.00 93.12 276 LEU A N 1
ATOM 2300 C CA . LEU A 1 276 ? 1.392 22.164 -1.063 1.00 93.12 276 LEU A CA 1
ATOM 2301 C C . LEU A 1 276 ? 1.195 21.061 -0.020 1.00 93.12 276 LEU A C 1
ATOM 2303 O O . LEU A 1 276 ? 1.618 19.933 -0.249 1.00 93.12 276 LEU A O 1
ATOM 2307 N N . ASP A 1 277 ? 0.472 21.352 1.056 1.00 95.62 277 ASP A N 1
ATOM 2308 C CA . ASP A 1 277 ? 0.096 20.404 2.111 1.00 95.62 277 ASP A CA 1
ATOM 2309 C C . ASP A 1 277 ? -0.677 19.222 1.512 1.00 95.62 277 ASP A C 1
ATOM 2311 O O . ASP A 1 277 ? -0.296 18.056 1.645 1.00 95.62 277 ASP A O 1
ATOM 2315 N N . SER A 1 278 ? -1.729 19.546 0.751 1.00 96.50 278 SER A N 1
ATOM 2316 C CA . SER A 1 278 ? -2.564 18.559 0.063 1.00 96.50 278 SER A CA 1
ATOM 2317 C C . SER A 1 278 ? -1.751 17.722 -0.920 1.00 96.50 278 SER A C 1
ATOM 2319 O O . SER A 1 278 ? -1.873 16.501 -0.942 1.00 96.50 278 SER A O 1
ATOM 2321 N N . PHE A 1 279 ? -0.918 18.368 -1.739 1.00 96.06 279 PHE A N 1
ATOM 2322 C CA . PHE A 1 279 ? -0.082 17.685 -2.720 1.00 96.06 279 PHE A CA 1
ATOM 2323 C C . PHE A 1 279 ? 0.918 16.735 -2.047 1.00 96.06 279 PHE A C 1
ATOM 2325 O O . PHE A 1 279 ? 1.041 15.587 -2.470 1.00 96.06 279 PHE A O 1
ATOM 2332 N N . SER A 1 280 ? 1.557 17.173 -0.959 1.00 97.31 280 SER A N 1
ATOM 2333 C CA . SER A 1 280 ? 2.536 16.388 -0.197 1.00 97.31 280 SER A CA 1
ATOM 2334 C C . SER A 1 280 ? 1.912 15.131 0.414 1.00 97.31 280 SER A C 1
ATOM 2336 O O . SER A 1 280 ? 2.433 14.033 0.233 1.00 97.31 280 SER A O 1
ATOM 2338 N N . LEU A 1 281 ? 0.759 15.259 1.078 1.00 98.69 281 LEU A N 1
ATOM 2339 C CA . LEU A 1 281 ? 0.074 14.116 1.691 1.00 98.69 281 LEU A CA 1
ATOM 2340 C C . LEU A 1 281 ? -0.498 13.139 0.645 1.00 98.69 281 LEU A C 1
ATOM 2342 O O . LEU A 1 281 ? -0.476 11.922 0.845 1.00 98.69 281 LEU A O 1
ATOM 2346 N N . LEU A 1 282 ? -0.982 13.642 -0.495 1.00 98.75 282 LEU A N 1
ATOM 2347 C CA . LEU A 1 282 ? -1.442 12.786 -1.594 1.00 98.75 282 LEU A CA 1
ATOM 2348 C C . LEU A 1 282 ? -0.278 12.010 -2.219 1.00 98.75 282 LEU A C 1
ATOM 2350 O O . LEU A 1 282 ? -0.424 10.820 -2.487 1.00 98.75 282 LEU A O 1
ATOM 2354 N N . LEU A 1 283 ? 0.884 12.645 -2.409 1.00 98.44 283 LEU A N 1
ATOM 2355 C CA . LEU A 1 283 ? 2.099 11.950 -2.839 1.00 98.44 283 LEU A CA 1
ATOM 2356 C C . LEU A 1 283 ? 2.494 10.862 -1.835 1.00 98.44 283 LEU A C 1
ATOM 2358 O O . LEU A 1 283 ? 2.751 9.736 -2.251 1.00 98.44 283 LEU A O 1
ATOM 2362 N N . ALA A 1 284 ? 2.475 11.170 -0.534 1.00 98.81 284 ALA A N 1
ATOM 2363 C CA . ALA A 1 284 ? 2.754 10.193 0.516 1.00 98.81 284 ALA A CA 1
ATOM 2364 C C . ALA A 1 284 ? 1.808 8.988 0.442 1.00 98.81 284 ALA A C 1
ATOM 2366 O O . ALA A 1 284 ? 2.265 7.854 0.415 1.00 98.81 284 ALA A O 1
ATOM 2367 N N . SER A 1 285 ? 0.501 9.233 0.308 1.00 98.81 285 SER A N 1
ATOM 2368 C CA . SER A 1 285 ? -0.520 8.178 0.206 1.00 98.81 285 SER A CA 1
ATOM 2369 C C . SER A 1 285 ? -0.319 7.290 -1.021 1.00 98.81 285 SER A C 1
ATOM 2371 O O . SER A 1 285 ? -0.470 6.077 -0.946 1.00 98.81 285 SER A O 1
ATOM 2373 N N . LEU A 1 286 ? 0.065 7.875 -2.157 1.00 98.69 286 LEU A N 1
ATOM 2374 C CA . LEU A 1 286 ? 0.354 7.121 -3.374 1.00 98.69 286 LEU A CA 1
ATOM 2375 C C . LEU A 1 286 ? 1.648 6.283 -3.258 1.00 98.69 286 LEU A C 1
ATOM 2377 O O . LEU A 1 286 ? 1.766 5.245 -3.908 1.00 98.69 286 LEU A O 1
ATOM 2381 N N . GLY A 1 287 ? 2.625 6.735 -2.469 1.00 98.25 287 GLY A N 1
ATOM 2382 C CA . GLY A 1 287 ? 3.945 6.111 -2.333 1.00 98.25 287 GLY A CA 1
ATOM 2383 C C . GLY A 1 287 ? 4.164 5.260 -1.078 1.00 98.25 287 GLY A C 1
ATOM 2384 O O . GLY A 1 287 ? 5.249 4.703 -0.951 1.00 98.25 287 GLY A O 1
ATOM 2385 N N . HIS A 1 288 ? 3.197 5.175 -0.159 1.00 98.69 288 HIS A N 1
ATOM 2386 C CA . HIS A 1 288 ? 3.429 4.629 1.187 1.00 98.69 288 HIS A CA 1
ATOM 2387 C C . HIS A 1 288 ? 3.847 3.158 1.230 1.00 98.69 288 HIS A C 1
ATOM 2389 O O . HIS A 1 288 ? 4.632 2.815 2.101 1.00 98.69 288 HIS A O 1
ATOM 2395 N N . ASP A 1 289 ? 3.417 2.359 0.251 1.00 98.12 289 ASP A N 1
ATOM 2396 C CA . ASP A 1 289 ? 3.709 0.921 0.140 1.00 98.12 289 ASP A CA 1
ATOM 2397 C C . ASP A 1 289 ? 4.540 0.580 -1.106 1.00 98.12 289 ASP A C 1
ATOM 2399 O O . ASP A 1 289 ? 4.566 -0.552 -1.602 1.00 98.12 289 ASP A O 1
ATOM 2403 N N . ILE A 1 290 ? 5.208 1.572 -1.695 1.00 94.38 290 ILE A N 1
ATOM 2404 C CA . ILE A 1 290 ? 5.915 1.359 -2.954 1.00 94.38 290 ILE A CA 1
ATOM 2405 C C . ILE A 1 290 ? 7.039 0.324 -2.781 1.00 94.38 290 ILE A C 1
ATOM 2407 O O . ILE A 1 290 ? 7.842 0.378 -1.847 1.00 94.38 290 ILE A O 1
ATOM 2411 N N . GLY A 1 291 ? 7.095 -0.650 -3.686 1.00 90.81 291 GLY A N 1
ATOM 2412 C CA . GLY A 1 291 ? 8.034 -1.771 -3.630 1.00 90.81 291 GLY A CA 1
ATOM 2413 C C . GLY A 1 291 ? 7.733 -2.814 -2.548 1.00 90.81 291 GLY A C 1
ATOM 2414 O O . GLY A 1 291 ? 8.603 -3.632 -2.261 1.00 90.81 291 GLY A O 1
ATOM 2415 N N . HIS A 1 292 ? 6.543 -2.811 -1.934 1.00 93.38 292 HIS A N 1
ATOM 2416 C CA . HIS A 1 292 ? 6.199 -3.791 -0.903 1.00 93.38 292 HIS A CA 1
ATOM 2417 C C . HIS A 1 292 ? 6.345 -5.241 -1.412 1.00 93.38 292 HIS A C 1
ATOM 2419 O O . HIS A 1 292 ? 5.773 -5.582 -2.445 1.00 93.38 292 HIS A O 1
ATOM 2425 N N . PRO A 1 293 ? 7.086 -6.121 -0.719 1.00 91.06 293 PRO A N 1
ATOM 2426 C CA . PRO A 1 293 ? 7.353 -7.503 -1.159 1.00 91.06 293 PRO A CA 1
ATOM 2427 C C . PRO A 1 293 ? 6.241 -8.519 -0.819 1.00 91.06 293 PRO A C 1
ATOM 2429 O O . PRO A 1 293 ? 6.358 -9.695 -1.163 1.00 91.06 293 PRO A O 1
ATOM 2432 N N . GLY A 1 294 ? 5.181 -8.093 -0.128 1.00 90.56 294 GLY A N 1
ATOM 2433 C CA . GLY A 1 294 ? 4.058 -8.950 0.283 1.00 90.56 294 GLY A CA 1
ATOM 2434 C C . GLY A 1 294 ? 4.306 -9.722 1.586 1.00 90.56 294 GLY A C 1
ATOM 2435 O O . GLY A 1 294 ? 3.933 -10.887 1.697 1.00 90.56 294 GLY A O 1
ATOM 2436 N N . ILE A 1 295 ? 5.022 -9.110 2.533 1.00 93.81 295 ILE A N 1
ATOM 2437 C CA . ILE A 1 295 ? 5.406 -9.679 3.837 1.00 93.81 295 ILE A CA 1
ATOM 2438 C C . ILE A 1 295 ? 5.318 -8.603 4.933 1.00 93.81 295 ILE A C 1
ATOM 2440 O O . ILE A 1 295 ? 5.114 -7.440 4.618 1.00 93.81 295 ILE A O 1
ATOM 2444 N N . THR A 1 296 ? 5.506 -8.959 6.209 1.00 95.56 296 THR A N 1
ATOM 2445 C CA . THR A 1 296 ? 5.420 -8.012 7.340 1.00 95.56 296 THR A CA 1
ATOM 2446 C C . THR A 1 296 ? 6.776 -7.674 7.966 1.00 95.56 296 THR A C 1
ATOM 2448 O O . THR A 1 296 ? 7.732 -8.451 7.876 1.00 95.56 296 THR A O 1
ATOM 2451 N N . ASN A 1 297 ? 6.835 -6.555 8.702 1.00 94.06 297 ASN A N 1
ATOM 2452 C CA . ASN A 1 297 ? 7.969 -6.210 9.571 1.00 94.06 297 ASN A CA 1
ATOM 2453 C C . ASN A 1 297 ? 8.296 -7.354 10.553 1.00 94.06 297 ASN A C 1
ATOM 2455 O O . ASN A 1 297 ? 9.457 -7.739 10.679 1.00 94.06 297 ASN A O 1
ATOM 2459 N N . ALA A 1 298 ? 7.281 -7.958 11.184 1.00 92.56 298 ALA A N 1
ATOM 2460 C CA . ALA A 1 298 ? 7.461 -9.087 12.102 1.00 92.56 298 ALA A CA 1
ATOM 2461 C C . ALA A 1 298 ? 8.168 -10.281 11.433 1.00 92.56 298 ALA A C 1
ATOM 2463 O O . ALA A 1 298 ? 9.128 -10.821 11.979 1.00 92.56 298 ALA A O 1
ATOM 2464 N N . PHE A 1 299 ? 7.760 -10.643 10.213 1.00 94.25 299 PHE A N 1
ATOM 2465 C CA . PHE A 1 299 ? 8.405 -11.711 9.451 1.00 94.25 299 PHE A CA 1
ATOM 2466 C C . PHE A 1 299 ? 9.879 -11.392 9.137 1.00 94.25 299 PHE A C 1
ATOM 2468 O O . PHE A 1 299 ? 10.742 -12.263 9.291 1.00 94.25 299 PHE A O 1
ATOM 2475 N N . LEU A 1 300 ? 10.194 -10.151 8.739 1.00 92.75 300 LEU A N 1
ATOM 2476 C CA . LEU A 1 300 ? 11.572 -9.717 8.458 1.00 92.75 300 LEU A CA 1
ATOM 2477 C C . LEU A 1 300 ? 12.481 -9.803 9.686 1.00 92.75 300 LEU A C 1
ATOM 2479 O O . LEU A 1 300 ? 13.649 -10.180 9.540 1.00 92.75 300 LEU A O 1
ATOM 2483 N N . ILE A 1 301 ? 11.950 -9.452 10.861 1.00 91.75 301 ILE A N 1
ATOM 2484 C CA . ILE A 1 301 ? 12.656 -9.489 12.148 1.00 91.75 301 ILE A CA 1
ATOM 2485 C C . ILE A 1 301 ? 12.918 -10.938 12.556 1.00 91.75 301 ILE A C 1
ATOM 2487 O O . ILE A 1 301 ? 14.076 -11.318 12.746 1.00 91.75 301 ILE A O 1
ATOM 2491 N N . SER A 1 302 ? 11.873 -11.769 12.619 1.00 92.44 302 SER A N 1
ATOM 2492 C CA . SER A 1 302 ? 11.987 -13.165 13.064 1.00 92.44 302 SER A CA 1
ATOM 2493 C C . SER A 1 302 ? 12.925 -13.992 12.185 1.00 92.44 302 SER A C 1
ATOM 2495 O O . SER A 1 302 ? 13.619 -14.880 12.677 1.00 92.44 302 SER A O 1
ATOM 2497 N N . ASN A 1 303 ? 13.009 -13.665 10.892 1.00 90.19 303 ASN A N 1
ATOM 2498 C CA . ASN A 1 303 ? 13.891 -14.347 9.944 1.00 90.19 303 ASN A CA 1
ATOM 2499 C C . ASN A 1 303 ? 15.235 -13.630 9.716 1.00 90.19 303 ASN A C 1
ATOM 2501 O O . ASN A 1 303 ? 16.015 -14.070 8.874 1.00 90.19 303 ASN A O 1
ATOM 2505 N N . LYS A 1 304 ? 15.540 -12.552 10.459 1.00 91.75 304 LYS A N 1
ATOM 2506 C CA . LYS A 1 304 ? 16.816 -11.807 10.393 1.00 91.75 304 LYS A CA 1
ATOM 2507 C C . LYS A 1 304 ? 17.208 -11.395 8.969 1.00 91.75 304 LYS A C 1
ATOM 2509 O O . LYS A 1 304 ? 18.356 -11.558 8.555 1.00 91.75 304 LYS A O 1
ATOM 2514 N N . SER A 1 305 ? 16.245 -10.883 8.208 1.00 92.00 305 SER A N 1
ATOM 2515 C CA . SER A 1 305 ? 16.502 -10.416 6.841 1.00 92.00 305 SER A CA 1
ATOM 2516 C C . SER A 1 305 ? 17.603 -9.336 6.795 1.00 92.00 305 SER A C 1
ATOM 2518 O O . SER A 1 305 ? 17.752 -8.572 7.758 1.00 92.00 305 SER A O 1
ATOM 2520 N N . PRO A 1 306 ? 18.336 -9.189 5.673 1.00 92.44 306 PRO A N 1
ATOM 2521 C CA . PRO A 1 306 ? 19.331 -8.124 5.512 1.00 92.44 306 PRO A CA 1
ATOM 2522 C C . PRO A 1 306 ? 18.766 -6.721 5.771 1.00 92.44 306 PRO A C 1
ATOM 2524 O O . PRO A 1 306 ? 19.425 -5.871 6.372 1.00 92.44 306 PRO A O 1
ATOM 2527 N N . LEU A 1 307 ? 17.517 -6.486 5.363 1.00 91.75 307 LEU A N 1
ATOM 2528 C CA . LEU A 1 307 ? 16.836 -5.209 5.546 1.00 91.75 307 LEU A CA 1
ATOM 2529 C C . LEU A 1 307 ? 16.491 -4.938 7.020 1.00 91.75 307 LEU A C 1
ATOM 2531 O O . LEU A 1 307 ? 16.676 -3.815 7.487 1.00 91.75 307 LEU A O 1
ATOM 2535 N N . ALA A 1 308 ? 16.061 -5.965 7.766 1.00 92.94 308 ALA A N 1
ATOM 2536 C CA . ALA A 1 308 ? 15.817 -5.860 9.207 1.00 92.94 308 ALA A CA 1
ATOM 2537 C C . ALA A 1 308 ? 17.090 -5.475 9.967 1.00 92.94 308 ALA A C 1
ATOM 2539 O O . ALA A 1 308 ? 17.064 -4.565 10.795 1.00 92.94 308 ALA A O 1
ATOM 2540 N N . VAL A 1 309 ? 18.222 -6.098 9.617 1.00 90.69 309 VAL A N 1
ATOM 2541 C CA . VAL A 1 309 ? 19.539 -5.738 10.165 1.00 90.69 309 VAL A CA 1
ATOM 2542 C C . VAL A 1 309 ? 19.889 -4.289 9.821 1.00 90.69 309 VAL A C 1
ATOM 2544 O O . VAL A 1 309 ? 20.288 -3.530 10.699 1.00 90.69 309 VAL A O 1
ATOM 2547 N N . LYS A 1 310 ? 19.700 -3.875 8.562 1.00 91.50 310 LYS A N 1
ATOM 2548 C CA . LYS A 1 310 ? 20.033 -2.520 8.097 1.00 91.50 310 LYS A CA 1
ATOM 2549 C C . LYS A 1 310 ? 19.243 -1.424 8.817 1.00 91.50 310 LYS A C 1
ATOM 2551 O O . LYS A 1 310 ? 19.808 -0.378 9.131 1.00 91.50 310 LYS A O 1
ATOM 2556 N N . PHE A 1 311 ? 17.961 -1.657 9.084 1.00 92.38 311 PHE A N 1
ATOM 25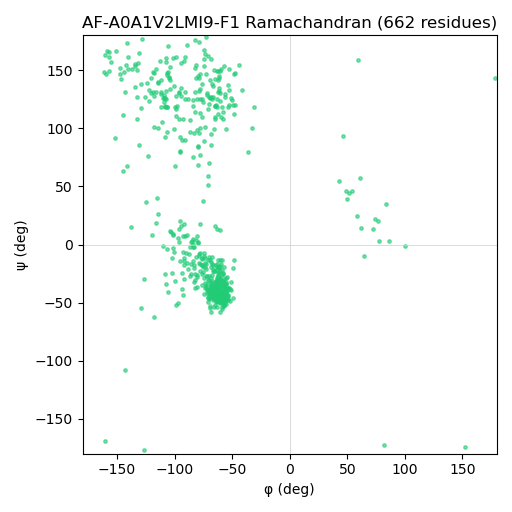57 C CA . PHE A 1 311 ? 17.098 -0.705 9.788 1.00 92.38 311 PHE A CA 1
ATOM 2558 C C . PHE A 1 311 ? 16.974 -0.977 11.290 1.00 92.38 311 PHE A C 1
ATOM 2560 O O . PHE A 1 311 ? 16.121 -0.386 11.946 1.00 92.38 311 PHE A O 1
ATOM 2567 N N . ASN A 1 312 ? 17.837 -1.827 11.858 1.00 92.06 312 ASN A N 1
ATOM 2568 C CA . ASN A 1 312 ? 17.849 -2.161 13.284 1.00 92.06 312 ASN A CA 1
ATOM 2569 C C . ASN A 1 312 ? 16.465 -2.563 13.826 1.00 92.06 312 ASN A C 1
ATOM 2571 O O . ASN A 1 312 ? 16.098 -2.181 14.933 1.00 92.06 312 ASN A O 1
ATOM 2575 N N . ASN A 1 313 ? 15.693 -3.312 13.035 1.00 92.50 313 ASN A N 1
ATOM 2576 C CA . ASN A 1 313 ? 14.329 -3.751 13.344 1.00 92.50 313 ASN A CA 1
ATOM 2577 C C . ASN A 1 313 ? 13.276 -2.635 13.532 1.00 92.50 313 ASN A C 1
ATOM 2579 O O . ASN A 1 313 ? 12.190 -2.917 14.030 1.00 92.50 313 ASN A O 1
ATOM 2583 N N . ILE A 1 314 ? 13.554 -1.389 13.133 1.00 92.81 314 ILE A N 1
ATOM 2584 C CA . ILE A 1 314 ? 12.640 -0.250 13.327 1.00 92.81 314 ILE A CA 1
ATOM 2585 C C . ILE A 1 314 ? 12.003 0.148 11.994 1.00 92.81 314 ILE A C 1
ATOM 2587 O O . ILE A 1 314 ? 12.713 0.584 11.085 1.00 92.81 314 ILE A O 1
ATOM 2591 N N . SER A 1 315 ? 10.670 0.050 11.902 1.00 93.31 315 SER A N 1
ATOM 2592 C CA . SER A 1 315 ? 9.863 0.478 10.743 1.00 93.31 315 SER A CA 1
ATOM 2593 C C . SER A 1 315 ? 10.506 0.071 9.408 1.00 93.31 315 SER A C 1
ATOM 2595 O O . SER A 1 315 ? 10.892 0.919 8.599 1.00 93.31 315 SER A O 1
ATOM 2597 N N . ILE A 1 316 ? 10.801 -1.225 9.254 1.00 97.25 316 ILE A N 1
ATOM 2598 C CA . ILE A 1 316 ? 11.726 -1.735 8.229 1.00 97.25 316 ILE A CA 1
ATOM 2599 C C . ILE A 1 316 ? 11.161 -1.469 6.831 1.00 97.25 316 ILE A C 1
ATOM 2601 O O . ILE A 1 316 ? 11.848 -0.904 5.975 1.00 97.25 316 ILE A O 1
ATOM 2605 N N . LEU A 1 317 ? 9.910 -1.874 6.611 1.00 97.56 317 LEU A N 1
ATOM 2606 C CA . LEU A 1 317 ? 9.201 -1.709 5.350 1.00 97.56 317 LEU A CA 1
ATOM 2607 C C . LEU A 1 317 ? 8.911 -0.237 5.069 1.00 97.56 317 LEU A C 1
ATOM 2609 O O . LEU A 1 317 ? 9.227 0.240 3.985 1.00 97.56 317 LEU A O 1
ATOM 2613 N N . GLU A 1 318 ? 8.464 0.530 6.059 1.00 98.00 318 GLU A N 1
ATOM 2614 C CA . GLU A 1 318 ? 8.137 1.948 5.883 1.00 98.00 318 GLU A CA 1
ATOM 2615 C C . GLU A 1 318 ? 9.389 2.770 5.550 1.00 98.00 318 GLU A C 1
ATOM 2617 O O . GLU A 1 318 ? 9.357 3.656 4.692 1.00 98.00 318 GLU A O 1
ATOM 2622 N N . ASN A 1 319 ? 10.538 2.442 6.156 1.00 96.38 319 ASN A N 1
ATOM 2623 C CA . ASN A 1 319 ? 11.817 3.002 5.732 1.00 96.38 319 ASN A CA 1
ATOM 2624 C C . ASN A 1 319 ? 12.139 2.617 4.287 1.00 96.38 319 ASN A C 1
ATOM 2626 O O . ASN A 1 319 ? 12.528 3.479 3.503 1.00 96.38 319 ASN A O 1
ATOM 2630 N N . PHE A 1 320 ? 11.965 1.357 3.901 1.00 96.00 320 PHE A N 1
ATOM 2631 C CA . PHE A 1 320 ? 12.190 0.947 2.520 1.00 96.00 320 PHE A CA 1
ATOM 2632 C C . PHE A 1 320 ? 11.283 1.693 1.526 1.00 96.00 320 PHE A C 1
ATOM 2634 O O . PHE A 1 320 ? 11.800 2.252 0.555 1.00 96.00 320 PHE A O 1
ATOM 2641 N N . HIS A 1 321 ? 9.978 1.796 1.792 1.00 96.38 321 HIS A N 1
ATOM 2642 C CA . HIS A 1 321 ? 9.024 2.524 0.952 1.00 96.38 321 HIS A CA 1
ATOM 2643 C C . HIS A 1 321 ? 9.419 3.988 0.807 1.00 96.38 321 HIS A C 1
ATOM 2645 O O . HIS A 1 321 ? 9.454 4.515 -0.305 1.00 96.38 321 HIS A O 1
ATOM 2651 N N . ARG A 1 322 ? 9.826 4.641 1.905 1.00 94.75 322 ARG A N 1
ATOM 2652 C CA . ARG A 1 322 ? 10.287 6.033 1.859 1.00 94.75 322 ARG A CA 1
ATOM 2653 C C . ARG A 1 322 ? 11.522 6.192 0.966 1.00 94.75 322 ARG A C 1
ATOM 2655 O O . ARG A 1 322 ? 11.568 7.115 0.154 1.00 94.75 322 ARG A O 1
ATOM 2662 N N . PHE A 1 323 ? 12.509 5.296 1.075 1.00 92.31 323 PHE A N 1
ATOM 2663 C CA . PHE A 1 323 ? 13.717 5.343 0.244 1.00 92.31 323 PHE A CA 1
ATOM 2664 C C . PHE A 1 323 ? 13.374 5.112 -1.226 1.00 92.31 323 PHE A C 1
ATOM 2666 O O . PHE A 1 323 ? 13.825 5.861 -2.095 1.00 92.31 323 PHE A O 1
ATOM 2673 N N . GLN A 1 324 ? 12.543 4.110 -1.507 1.00 91.25 324 GLN A N 1
ATOM 2674 C CA . GLN A 1 324 ? 12.137 3.780 -2.864 1.00 91.25 324 GLN A CA 1
ATOM 2675 C C . GLN A 1 324 ? 11.316 4.912 -3.495 1.00 91.25 324 GLN A C 1
ATOM 2677 O O . GLN A 1 324 ? 11.568 5.291 -4.641 1.00 91.25 324 GLN A O 1
ATOM 2682 N N . PH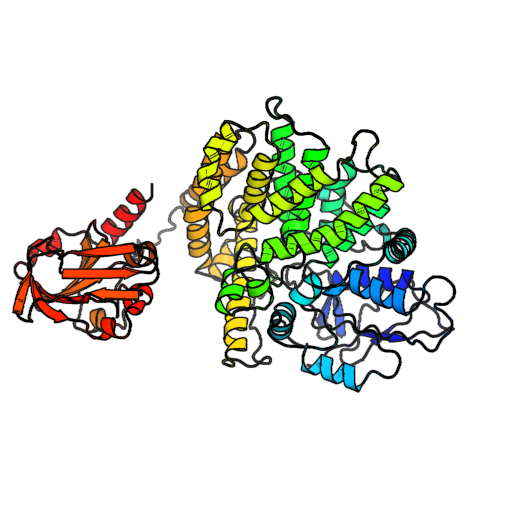E A 1 325 ? 10.399 5.526 -2.745 1.00 94.81 325 PHE A N 1
ATOM 2683 C CA . PHE A 1 325 ? 9.589 6.627 -3.250 1.00 94.81 325 PHE A CA 1
ATOM 2684 C C . PHE A 1 325 ? 10.421 7.880 -3.517 1.00 94.81 325 PHE A C 1
ATOM 2686 O O . PHE A 1 325 ? 10.268 8.496 -4.570 1.00 94.81 325 PHE A O 1
ATOM 2693 N N . GLN A 1 326 ? 11.359 8.233 -2.631 1.00 92.19 326 GLN A N 1
ATOM 2694 C CA . GLN A 1 326 ? 12.257 9.377 -2.833 1.00 92.19 326 GLN A CA 1
ATOM 2695 C C . GLN A 1 326 ? 13.052 9.281 -4.135 1.00 92.19 326 GLN A C 1
ATOM 2697 O O . GLN A 1 326 ? 13.225 10.285 -4.827 1.00 92.19 326 GLN A O 1
ATOM 2702 N N . ARG A 1 327 ? 13.495 8.076 -4.507 1.00 87.94 327 ARG A N 1
ATOM 2703 C CA . ARG A 1 327 ? 14.227 7.853 -5.760 1.00 87.94 327 ARG A CA 1
ATOM 2704 C C . ARG A 1 327 ? 13.411 8.191 -6.996 1.00 87.94 327 ARG A C 1
ATOM 2706 O O . ARG A 1 327 ? 14.016 8.515 -8.010 1.00 87.94 327 ARG A O 1
ATOM 2713 N N . ILE A 1 328 ? 12.088 8.098 -6.928 1.00 90.19 328 ILE A N 1
ATOM 2714 C CA . ILE A 1 328 ? 11.164 8.411 -8.026 1.00 90.19 328 ILE A CA 1
ATOM 2715 C C . ILE A 1 328 ? 10.705 9.870 -7.922 1.00 90.19 328 ILE A C 1
ATOM 2717 O O . ILE A 1 328 ? 10.677 10.600 -8.913 1.00 90.19 328 ILE A O 1
ATOM 2721 N N . LEU A 1 329 ? 10.381 10.308 -6.706 1.00 92.50 329 LEU A N 1
ATOM 2722 C CA . LEU A 1 329 ? 9.805 11.613 -6.420 1.00 92.50 329 LEU A CA 1
ATOM 2723 C C . LEU A 1 329 ? 10.805 12.756 -6.614 1.00 92.50 329 LEU A C 1
ATOM 2725 O O . LEU A 1 329 ? 10.455 13.758 -7.228 1.00 92.50 329 LEU A O 1
ATOM 2729 N N . ILE A 1 330 ? 12.044 12.626 -6.129 1.00 90.12 330 ILE A N 1
ATOM 2730 C CA . ILE A 1 330 ? 13.036 13.711 -6.201 1.00 90.12 330 ILE A CA 1
ATOM 2731 C C . ILE A 1 330 ? 13.336 14.105 -7.658 1.00 90.12 330 ILE A C 1
ATOM 2733 O O . ILE A 1 330 ? 13.230 15.294 -7.967 1.00 90.12 330 ILE A O 1
ATOM 2737 N N . PRO A 1 331 ? 13.636 13.169 -8.586 1.00 86.44 331 PRO A N 1
ATOM 2738 C CA . PRO A 1 331 ? 13.829 13.525 -9.992 1.00 86.44 331 PRO A CA 1
ATOM 2739 C C . PRO A 1 331 ? 12.600 14.194 -10.615 1.00 86.44 331 PRO A C 1
ATOM 2741 O O . PRO A 1 331 ? 12.740 15.181 -11.335 1.00 86.44 331 PRO A O 1
ATOM 2744 N N . PHE A 1 332 ? 11.395 13.710 -10.293 1.00 87.81 332 PHE A N 1
ATOM 2745 C CA . PHE A 1 332 ? 10.150 14.315 -10.765 1.00 87.81 332 PHE A CA 1
ATOM 2746 C C . PHE A 1 332 ? 9.967 15.753 -10.253 1.00 87.81 332 PHE A C 1
ATOM 2748 O O . PHE A 1 332 ? 9.594 16.635 -11.030 1.00 87.81 332 PHE A O 1
ATOM 2755 N N . LEU A 1 333 ? 10.255 16.021 -8.975 1.00 87.19 333 LEU A N 1
ATOM 2756 C CA . LEU A 1 333 ? 10.172 17.365 -8.396 1.00 87.19 333 LEU A CA 1
ATOM 2757 C C . LEU A 1 333 ? 11.217 18.304 -9.002 1.00 87.19 333 LEU A C 1
ATOM 2759 O O . LEU A 1 333 ? 10.870 19.419 -9.388 1.00 87.19 333 LEU A O 1
ATOM 2763 N N . ASN A 1 334 ? 12.460 17.846 -9.159 1.00 83.69 334 ASN A N 1
ATOM 2764 C CA . ASN A 1 334 ? 13.526 18.626 -9.791 1.00 83.69 334 ASN A CA 1
ATOM 2765 C C . ASN A 1 334 ? 13.151 19.016 -11.223 1.00 83.69 334 ASN A C 1
ATOM 2767 O O . ASN A 1 334 ? 13.180 20.195 -11.575 1.00 83.69 334 ASN A O 1
ATOM 2771 N N . GLN A 1 335 ? 12.682 18.052 -12.019 1.00 78.62 335 GLN A N 1
ATOM 2772 C CA . GLN A 1 335 ? 12.190 18.321 -13.368 1.00 78.62 335 GLN A CA 1
ATOM 2773 C C . GLN A 1 335 ? 10.988 19.280 -13.360 1.00 78.62 335 GLN A C 1
ATOM 2775 O O . GLN A 1 335 ? 10.851 20.127 -14.250 1.00 78.62 335 GLN A O 1
ATOM 2780 N N . SER A 1 336 ? 10.107 19.143 -12.369 1.00 79.06 336 SER A N 1
ATOM 2781 C CA . SER A 1 336 ? 8.932 19.999 -12.219 1.00 79.06 336 SER A CA 1
ATOM 2782 C C . SER A 1 336 ? 9.291 21.446 -11.921 1.00 79.06 336 SER A C 1
ATOM 2784 O O . SER A 1 336 ? 8.637 22.342 -12.454 1.00 79.06 336 SER A O 1
ATOM 2786 N N . MET A 1 337 ? 10.342 21.678 -11.138 1.00 79.12 337 MET A N 1
ATOM 2787 C CA . MET A 1 337 ? 10.873 23.015 -10.877 1.00 79.12 337 MET A CA 1
ATOM 2788 C C . MET A 1 337 ? 11.546 23.606 -12.119 1.00 79.12 337 MET A C 1
ATOM 2790 O O . MET A 1 337 ? 11.233 24.733 -12.491 1.00 79.12 337 MET A O 1
ATOM 2794 N N . GLU A 1 338 ? 12.404 22.846 -12.811 1.00 76.56 338 GLU A N 1
ATOM 2795 C CA . GLU A 1 338 ? 13.104 23.331 -14.014 1.00 76.56 338 GLU A CA 1
ATOM 2796 C C . GLU A 1 338 ? 12.144 23.763 -15.131 1.00 76.56 338 GLU A C 1
ATOM 2798 O O . GLU A 1 338 ? 12.367 24.771 -15.800 1.00 76.56 338 GLU A O 1
ATOM 2803 N N . ASN A 1 339 ? 11.058 23.011 -15.328 1.00 69.50 339 ASN A N 1
ATOM 2804 C CA . ASN A 1 339 ? 10.125 23.225 -16.434 1.00 69.50 339 ASN A CA 1
ATOM 2805 C C . ASN A 1 339 ? 8.844 23.969 -16.016 1.00 69.50 339 ASN A C 1
ATOM 2807 O O . ASN A 1 339 ? 7.908 24.072 -16.811 1.00 69.50 339 ASN A O 1
ATOM 2811 N N . ASN A 1 340 ? 8.774 24.487 -14.781 1.00 69.44 340 ASN A N 1
ATOM 2812 C CA . ASN A 1 340 ? 7.572 25.101 -14.203 1.00 69.44 340 ASN A CA 1
ATOM 2813 C C . ASN A 1 340 ? 6.313 24.222 -14.391 1.00 69.44 340 ASN A C 1
ATOM 2815 O O . ASN A 1 340 ? 5.272 24.723 -14.840 1.00 69.44 340 ASN A O 1
ATOM 2819 N N . LEU A 1 341 ? 6.421 22.912 -14.115 1.00 67.00 341 LEU A N 1
ATOM 2820 C CA . LEU A 1 341 ? 5.384 21.933 -14.461 1.00 67.00 341 LEU A CA 1
ATOM 2821 C C . LEU A 1 341 ? 4.129 22.039 -13.584 1.00 67.00 341 LEU A C 1
ATOM 2823 O O . LEU A 1 341 ? 3.006 21.826 -14.060 1.00 67.00 341 LEU A O 1
ATOM 2827 N N . LEU A 1 342 ? 4.330 22.353 -12.302 1.00 66.19 342 LEU A N 1
ATOM 2828 C CA . LEU A 1 342 ? 3.251 22.548 -11.339 1.00 66.19 342 LEU A CA 1
ATOM 2829 C C . LEU A 1 342 ? 2.548 23.892 -11.593 1.00 66.19 342 LEU A C 1
ATOM 2831 O O . LEU A 1 342 ? 3.106 24.810 -12.202 1.00 66.19 342 LEU A O 1
ATOM 2835 N N . SER A 1 343 ? 1.274 23.979 -11.208 1.00 59.06 343 SER A N 1
ATOM 2836 C CA . SER A 1 343 ? 0.439 25.161 -11.455 1.00 59.06 343 SER A CA 1
ATOM 2837 C C . SER A 1 343 ? 1.094 26.458 -10.946 1.00 59.06 343 SER A C 1
ATOM 2839 O O . SER A 1 343 ? 1.825 26.445 -9.961 1.00 59.06 343 SER A O 1
ATOM 2841 N N . ILE A 1 344 ? 0.789 27.591 -11.597 1.00 48.44 344 ILE A N 1
ATOM 2842 C CA . ILE A 1 344 ? 1.369 28.934 -11.333 1.00 48.44 344 ILE A CA 1
ATOM 2843 C C . ILE A 1 344 ? 1.137 29.412 -9.884 1.00 48.44 344 ILE A C 1
ATOM 2845 O O . ILE A 1 344 ? 1.764 30.363 -9.433 1.00 48.44 344 ILE A O 1
ATOM 2849 N N . GLU A 1 345 ? 0.259 28.745 -9.136 1.00 56.91 345 GLU A N 1
ATOM 2850 C CA . GLU A 1 345 ? -0.185 29.160 -7.806 1.00 56.91 345 GLU A CA 1
ATOM 2851 C C . GLU A 1 345 ? 0.434 28.351 -6.651 1.00 56.91 345 GLU A C 1
ATOM 2853 O O . GLU A 1 345 ? -0.058 28.444 -5.527 1.00 56.91 345 GLU A O 1
ATOM 2858 N N . MET A 1 346 ? 1.466 27.532 -6.895 1.00 71.75 346 MET A N 1
ATOM 2859 C CA . MET A 1 346 ? 2.135 26.762 -5.838 1.00 71.75 346 MET A CA 1
ATOM 2860 C C . MET A 1 346 ? 3.657 26.886 -5.937 1.00 71.75 346 MET A C 1
ATOM 2862 O O . MET A 1 346 ? 4.278 26.309 -6.827 1.00 71.75 346 MET A O 1
ATOM 2866 N N . GLU A 1 347 ? 4.257 27.622 -5.000 1.00 75.88 347 GLU A N 1
ATOM 2867 C CA . GLU A 1 347 ? 5.700 27.567 -4.759 1.00 75.88 347 GLU A CA 1
ATOM 2868 C C . GLU A 1 347 ? 6.036 26.226 -4.092 1.00 75.88 347 GLU A C 1
ATOM 2870 O O . GLU A 1 347 ? 5.359 25.806 -3.151 1.00 75.88 347 GLU A O 1
ATOM 2875 N N . ILE A 1 348 ? 7.036 25.518 -4.622 1.00 80.75 348 ILE A N 1
ATOM 2876 C CA . ILE A 1 348 ? 7.433 24.201 -4.117 1.00 80.75 348 ILE A CA 1
ATOM 2877 C C . ILE A 1 348 ? 8.602 24.385 -3.158 1.00 80.75 348 ILE A C 1
ATOM 2879 O O . ILE A 1 348 ? 9.731 24.616 -3.586 1.00 80.75 348 ILE A O 1
ATOM 2883 N N . ASP A 1 349 ? 8.344 24.197 -1.870 1.00 89.38 349 ASP A N 1
ATOM 2884 C CA . ASP A 1 349 ? 9.393 23.928 -0.891 1.00 89.38 349 ASP A CA 1
ATOM 2885 C C . ASP A 1 349 ? 9.643 22.411 -0.862 1.00 89.38 349 ASP A C 1
ATOM 2887 O O . ASP A 1 349 ? 8.888 21.643 -0.259 1.00 89.38 349 ASP A O 1
ATOM 2891 N N . VAL A 1 350 ? 10.666 21.961 -1.601 1.00 90.12 350 VAL A N 1
ATOM 2892 C CA . VAL A 1 350 ? 11.015 20.533 -1.708 1.00 90.12 350 VAL A CA 1
ATOM 2893 C C . VAL A 1 350 ? 11.396 19.933 -0.349 1.00 90.12 350 VAL A C 1
ATOM 2895 O O . VAL A 1 350 ? 10.866 18.865 -0.038 1.00 90.12 350 VAL A O 1
ATOM 2898 N N . PRO A 1 351 ? 12.254 20.564 0.482 1.00 94.44 351 PRO A N 1
ATOM 2899 C CA . PRO A 1 351 ? 12.501 20.099 1.845 1.00 94.44 351 PRO A CA 1
ATOM 2900 C C . PRO A 1 351 ? 11.227 19.895 2.669 1.00 94.44 351 PRO A C 1
ATOM 2902 O O . PRO A 1 351 ? 11.065 18.828 3.255 1.00 94.44 351 PRO A O 1
ATOM 2905 N N . TYR A 1 352 ? 10.310 20.866 2.677 1.00 95.06 352 TYR A N 1
ATOM 2906 C CA . TYR A 1 352 ? 9.047 20.766 3.416 1.00 95.06 352 TYR A CA 1
ATOM 2907 C C . TYR A 1 352 ? 8.146 19.636 2.897 1.00 95.06 352 TYR A C 1
ATOM 2909 O O . TYR A 1 352 ? 7.637 18.831 3.678 1.00 95.06 352 TYR A O 1
ATOM 2917 N N . LEU A 1 353 ? 7.984 19.532 1.574 1.00 95.56 353 LEU A N 1
ATOM 2918 C CA . LEU A 1 353 ? 7.199 18.469 0.946 1.00 95.56 353 LEU A CA 1
ATOM 2919 C C . LEU A 1 353 ? 7.770 17.089 1.280 1.00 95.56 353 LEU A C 1
ATOM 2921 O O . LEU A 1 353 ? 7.024 16.188 1.667 1.00 95.56 353 LEU A O 1
ATOM 2925 N N . LEU A 1 354 ? 9.089 16.916 1.147 1.00 96.75 354 LEU A N 1
ATOM 2926 C CA . LEU A 1 354 ? 9.755 15.660 1.483 1.00 96.75 354 LEU A CA 1
ATOM 2927 C C . LEU A 1 354 ? 9.643 15.350 2.978 1.00 96.75 354 LEU A C 1
ATOM 2929 O O . LEU A 1 354 ? 9.503 14.181 3.325 1.00 96.75 354 LEU A O 1
ATOM 2933 N N . ASP A 1 355 ? 9.662 16.360 3.852 1.00 97.44 355 ASP A N 1
ATOM 2934 C CA . ASP A 1 355 ? 9.418 16.184 5.286 1.00 97.44 355 ASP A CA 1
ATOM 2935 C C . ASP A 1 355 ? 8.030 15.570 5.523 1.00 97.44 355 ASP A C 1
ATOM 2937 O O . ASP A 1 355 ? 7.928 14.490 6.104 1.00 97.44 355 ASP A O 1
ATOM 2941 N N . ILE A 1 356 ? 6.966 16.171 4.977 1.00 98.19 356 ILE A N 1
ATOM 2942 C CA . ILE A 1 356 ? 5.603 15.625 5.090 1.00 98.19 356 ILE A CA 1
ATOM 2943 C C . ILE A 1 356 ? 5.529 14.204 4.535 1.00 98.19 356 ILE A C 1
ATOM 2945 O O . ILE A 1 356 ? 4.986 13.325 5.203 1.00 98.19 356 ILE A O 1
ATOM 2949 N N . VAL A 1 357 ? 6.067 13.969 3.333 1.00 98.50 357 VAL A N 1
ATOM 2950 C CA . VAL A 1 357 ? 6.028 12.650 2.688 1.00 98.50 357 VAL A CA 1
ATOM 2951 C C . VAL A 1 357 ? 6.705 11.600 3.562 1.00 98.50 357 VAL A C 1
ATOM 2953 O O . VAL A 1 357 ? 6.110 10.565 3.845 1.00 98.50 357 VAL A O 1
ATOM 2956 N N . ASN A 1 358 ? 7.915 11.875 4.045 1.00 98.00 358 ASN A N 1
ATOM 2957 C CA . ASN A 1 358 ? 8.678 10.919 4.841 1.00 98.00 358 ASN A CA 1
ATOM 2958 C C . ASN A 1 358 ? 7.996 10.594 6.169 1.00 98.00 358 ASN A C 1
ATOM 2960 O O . ASN A 1 358 ? 7.898 9.424 6.528 1.00 98.00 358 ASN A O 1
ATOM 2964 N N . TYR A 1 359 ? 7.533 11.613 6.896 1.00 97.69 359 TYR A N 1
ATOM 2965 C CA . TYR A 1 359 ? 6.872 11.407 8.183 1.00 97.69 359 TYR A CA 1
ATOM 2966 C C . TYR A 1 359 ? 5.525 10.701 8.024 1.00 97.69 359 TYR A C 1
ATOM 2968 O O . TYR A 1 359 ? 5.216 9.821 8.821 1.00 97.69 359 TYR A O 1
ATOM 2976 N N . SER A 1 360 ? 4.771 11.024 6.970 1.00 98.62 360 SER A N 1
ATOM 2977 C CA . SER A 1 360 ? 3.498 10.365 6.666 1.00 98.62 360 SER A CA 1
ATOM 2978 C C . SER A 1 360 ? 3.695 8.880 6.353 1.00 98.62 360 SER A C 1
ATOM 2980 O O . SER A 1 360 ? 2.981 8.055 6.905 1.00 98.62 360 SER A O 1
ATOM 2982 N N . ILE A 1 361 ? 4.688 8.522 5.527 1.00 98.69 361 ILE A N 1
ATOM 2983 C CA . ILE A 1 361 ? 4.998 7.112 5.226 1.00 98.69 361 ILE A CA 1
ATOM 2984 C C . ILE A 1 361 ? 5.467 6.378 6.488 1.00 98.69 361 ILE A C 1
ATOM 2986 O O . ILE A 1 361 ? 5.009 5.287 6.773 1.00 98.69 361 ILE A O 1
ATOM 2990 N N . LEU A 1 362 ? 6.337 6.976 7.306 1.00 98.12 362 LEU A N 1
ATOM 2991 C CA . LEU A 1 362 ? 6.782 6.335 8.552 1.00 98.12 362 LEU A CA 1
ATOM 2992 C C . LEU A 1 362 ? 5.666 6.174 9.597 1.00 98.12 362 LEU A C 1
ATOM 2994 O O . LEU A 1 362 ? 5.813 5.366 10.515 1.00 98.12 362 LEU A O 1
ATOM 2998 N N . ALA A 1 363 ? 4.592 6.959 9.492 1.00 97.50 363 ALA A N 1
ATOM 2999 C CA . ALA A 1 363 ? 3.442 6.886 10.382 1.00 97.50 363 ALA A CA 1
ATOM 3000 C C . ALA A 1 363 ? 2.521 5.695 10.085 1.00 97.50 363 ALA A C 1
ATOM 3002 O O . ALA A 1 363 ? 1.729 5.341 10.955 1.00 97.50 363 ALA A O 1
ATOM 3003 N N . THR A 1 364 ? 2.610 5.077 8.901 1.00 98.12 364 THR A N 1
ATOM 3004 C CA . THR A 1 364 ? 1.794 3.898 8.561 1.00 98.12 364 THR A CA 1
ATOM 3005 C C . THR A 1 364 ? 2.278 2.622 9.257 1.00 98.12 364 THR A C 1
ATOM 3007 O O . THR A 1 364 ? 1.549 1.636 9.282 1.00 98.12 364 THR A O 1
ATOM 3010 N N . ASP A 1 365 ? 3.449 2.647 9.909 1.00 97.62 365 ASP A N 1
ATOM 3011 C CA . ASP A 1 365 ? 3.937 1.534 10.729 1.00 97.62 365 ASP A CA 1
ATOM 3012 C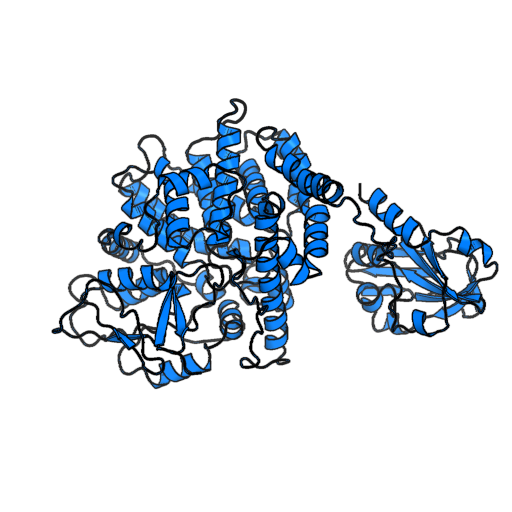 C . ASP A 1 365 ? 2.955 1.227 11.870 1.00 97.62 365 ASP A C 1
ATOM 3014 O O . ASP A 1 365 ? 2.824 1.973 12.849 1.00 97.62 365 ASP A O 1
ATOM 3018 N N . MET A 1 366 ? 2.279 0.085 11.763 1.00 93.12 366 MET A N 1
ATOM 3019 C CA . MET A 1 366 ? 1.282 -0.341 12.739 1.00 93.12 366 MET A CA 1
ATOM 3020 C C . MET A 1 366 ? 1.873 -0.661 14.117 1.00 93.12 366 MET A C 1
ATOM 3022 O O . MET A 1 366 ? 1.132 -0.616 15.098 1.00 93.12 366 MET A O 1
ATOM 3026 N N . ALA A 1 367 ? 3.187 -0.887 14.242 1.00 91.38 367 ALA A N 1
ATOM 3027 C CA . ALA A 1 367 ? 3.834 -1.008 15.551 1.00 91.38 367 ALA A CA 1
ATOM 3028 C C . ALA A 1 367 ? 3.806 0.312 16.347 1.00 91.38 367 ALA A C 1
ATOM 3030 O O . ALA A 1 367 ? 3.868 0.293 17.573 1.00 91.38 367 ALA A O 1
ATOM 3031 N N . LYS A 1 368 ? 3.657 1.457 15.667 1.00 90.75 368 LYS A N 1
ATOM 3032 C CA . LYS A 1 368 ? 3.519 2.786 16.287 1.00 90.75 368 LYS A CA 1
ATOM 3033 C C . LYS A 1 368 ? 2.067 3.195 16.506 1.00 90.75 368 LYS A C 1
ATOM 3035 O O . LYS A 1 368 ? 1.796 4.339 16.860 1.00 90.75 368 LYS A O 1
ATOM 3040 N N . HIS A 1 369 ? 1.104 2.300 16.271 1.00 92.12 369 HIS A N 1
ATOM 3041 C CA . HIS A 1 369 ? -0.311 2.645 16.363 1.00 92.12 369 HIS A CA 1
ATOM 3042 C C . HIS A 1 369 ? -0.671 3.249 17.725 1.00 92.12 369 HIS A C 1
ATOM 3044 O O . HIS A 1 369 ? -1.292 4.309 17.756 1.00 92.12 369 HIS A O 1
ATOM 3050 N N . ASP A 1 370 ? -0.241 2.616 18.817 1.00 91.25 370 ASP A N 1
ATOM 3051 C CA . ASP A 1 370 ? -0.573 3.053 20.176 1.00 91.25 370 ASP A CA 1
ATOM 3052 C C . ASP A 1 370 ? 0.105 4.389 20.539 1.00 91.25 370 ASP A C 1
ATOM 3054 O O . ASP A 1 370 ? -0.507 5.223 21.203 1.00 91.25 370 ASP A O 1
ATOM 3058 N N . GLU A 1 371 ? 1.316 4.651 20.025 1.00 91.62 371 GLU A N 1
ATOM 3059 C CA . GLU A 1 371 ? 1.977 5.964 20.131 1.00 91.62 371 GLU A CA 1
ATOM 3060 C C . GLU A 1 371 ? 1.099 7.057 19.504 1.00 91.62 371 GLU A C 1
ATOM 3062 O O . GLU A 1 371 ? 0.794 8.063 20.140 1.00 91.62 371 GLU A O 1
ATOM 3067 N N . PHE A 1 372 ? 0.602 6.830 18.285 1.00 92.19 372 PHE A N 1
ATOM 3068 C CA . PHE A 1 372 ? -0.299 7.780 17.630 1.00 92.19 372 PHE A CA 1
ATOM 3069 C C . PHE A 1 372 ? -1.646 7.923 18.342 1.00 92.19 372 PHE A C 1
ATOM 3071 O O . PHE A 1 372 ? -2.193 9.022 18.347 1.00 92.19 372 PHE A O 1
ATOM 3078 N N . VAL A 1 373 ? -2.192 6.858 18.942 1.00 90.69 373 VAL A N 1
ATOM 3079 C CA . VAL A 1 373 ? -3.408 6.957 19.771 1.00 90.69 373 VAL A CA 1
ATOM 3080 C C . VAL A 1 373 ? -3.165 7.893 20.960 1.00 90.69 373 VAL A C 1
ATOM 3082 O O . VAL A 1 373 ? -4.012 8.743 21.239 1.00 90.69 373 VAL A O 1
ATOM 3085 N N . GLY A 1 374 ? -1.998 7.801 21.607 1.00 89.25 374 GLY A N 1
ATOM 3086 C CA . GLY A 1 374 ? -1.589 8.707 22.685 1.00 89.25 374 GLY A CA 1
ATOM 3087 C C . GLY A 1 374 ? -1.428 10.169 22.245 1.00 89.25 374 GLY A C 1
ATOM 3088 O O . GLY A 1 374 ? -1.707 11.082 23.018 1.00 89.25 374 GLY A O 1
ATOM 3089 N N . GLU A 1 375 ? -1.065 10.411 20.985 1.00 91.25 375 GLU A N 1
ATOM 3090 C CA . GLU A 1 375 ? -0.871 11.761 20.434 1.00 91.25 375 GLU A CA 1
ATOM 3091 C C . GLU A 1 375 ? -2.169 12.420 19.912 1.00 91.25 375 GLU A C 1
ATOM 3093 O O . GLU A 1 375 ? -2.125 13.541 19.396 1.00 91.25 375 GLU A O 1
ATOM 3098 N N . ILE A 1 376 ? -3.345 11.784 20.023 1.00 89.38 376 ILE A N 1
ATOM 3099 C CA . ILE A 1 376 ? -4.604 12.369 19.512 1.00 89.38 376 ILE A CA 1
ATOM 3100 C C . ILE A 1 376 ? -4.952 13.681 20.232 1.00 89.38 376 ILE A C 1
ATOM 3102 O O . ILE A 1 376 ? -5.383 14.640 19.594 1.00 89.38 376 ILE A O 1
ATOM 3106 N N . GLU A 1 377 ? -4.726 13.785 21.543 1.00 86.88 377 GLU A N 1
ATOM 3107 C CA . GLU A 1 377 ? -4.968 15.042 22.269 1.00 86.88 377 GLU A CA 1
ATOM 3108 C C . GLU A 1 377 ? -4.069 16.177 21.761 1.00 86.88 377 GLU A C 1
ATOM 3110 O O . GLU A 1 377 ? -4.473 17.342 21.688 1.00 86.88 377 GLU A O 1
ATOM 3115 N N . ARG A 1 378 ? -2.850 15.835 21.340 1.00 86.50 378 ARG A N 1
ATOM 3116 C CA . ARG A 1 378 ? -1.925 16.784 20.729 1.00 86.50 378 ARG A CA 1
ATOM 3117 C C . ARG A 1 378 ? -2.399 17.232 19.353 1.00 86.50 378 ARG A C 1
ATOM 3119 O O . ARG A 1 378 ? -2.284 18.413 19.041 1.00 86.50 378 ARG A O 1
ATOM 3126 N N . LEU A 1 379 ? -2.998 16.344 18.558 1.00 84.75 379 LEU A N 1
ATOM 3127 C CA . LEU A 1 379 ? -3.656 16.738 17.310 1.00 84.75 379 LEU A CA 1
ATOM 3128 C C . LEU A 1 379 ? -4.711 17.827 17.563 1.00 84.75 379 LEU A C 1
ATOM 3130 O O . LEU A 1 379 ? -4.792 18.774 16.785 1.00 84.75 379 LEU A O 1
ATOM 3134 N N . ILE A 1 380 ? -5.460 17.730 18.671 1.00 76.31 380 ILE A N 1
ATOM 3135 C CA . ILE A 1 380 ? -6.485 18.718 19.042 1.00 76.31 380 ILE A CA 1
ATOM 3136 C C . ILE A 1 380 ? -5.879 20.090 19.355 1.00 76.31 380 ILE A C 1
ATOM 3138 O O . ILE A 1 380 ? -6.452 21.130 19.022 1.00 76.31 380 ILE A O 1
ATOM 3142 N N . THR A 1 381 ? -4.725 20.109 20.017 1.00 79.19 381 THR A N 1
ATOM 3143 C CA . THR A 1 381 ? -4.079 21.353 20.454 1.00 79.19 381 THR A CA 1
ATOM 3144 C C . THR A 1 381 ? -3.180 21.972 19.380 1.00 79.19 381 THR A C 1
ATOM 3146 O O . THR A 1 381 ? -3.034 23.192 19.342 1.00 79.19 381 THR A O 1
ATOM 3149 N N . GLU A 1 382 ? -2.637 21.162 18.469 1.00 82.88 382 GLU A N 1
ATOM 3150 C CA . GLU A 1 382 ? -1.714 21.561 17.401 1.00 82.88 382 GLU A CA 1
ATOM 3151 C C . GLU A 1 382 ? -2.309 21.360 15.992 1.00 82.88 382 GLU A C 1
ATOM 3153 O O . GLU A 1 382 ? -1.599 20.955 15.075 1.00 82.88 382 GLU A O 1
ATOM 3158 N N . PHE A 1 383 ? -3.592 21.658 15.755 1.00 73.62 383 PHE A N 1
ATOM 3159 C CA . PHE A 1 383 ? -4.193 21.471 14.418 1.00 73.62 383 PHE A CA 1
ATOM 3160 C C . PHE A 1 383 ? -3.497 22.241 13.283 1.00 73.62 383 PHE A C 1
ATOM 3162 O O . PHE A 1 383 ? -3.564 21.819 12.128 1.00 73.62 383 PHE A O 1
ATOM 3169 N N . ASP A 1 384 ? -2.818 23.348 13.594 1.00 78.56 384 ASP A N 1
ATOM 3170 C CA . ASP A 1 384 ? -2.021 24.107 12.621 1.00 78.56 384 ASP A CA 1
ATOM 3171 C C . ASP A 1 384 ? -0.730 23.365 12.203 1.00 78.56 384 ASP A C 1
ATOM 3173 O O . ASP A 1 384 ? -0.092 23.718 11.209 1.00 78.56 384 ASP A O 1
ATOM 3177 N N . ASN A 1 385 ? -0.333 22.312 12.928 1.00 90.50 385 ASN A N 1
ATOM 3178 C CA . ASN A 1 385 ? 0.780 21.439 12.572 1.00 90.50 385 ASN A CA 1
ATOM 3179 C C . ASN A 1 385 ? 0.335 20.426 11.508 1.00 90.50 385 ASN A C 1
ATOM 3181 O O . ASN A 1 385 ? -0.011 19.278 11.803 1.00 90.50 385 ASN A O 1
ATOM 3185 N N . PHE A 1 386 ? 0.380 20.847 10.240 1.00 94.69 386 PHE A N 1
ATOM 3186 C CA . PHE A 1 386 ? -0.054 19.999 9.130 1.00 94.69 386 PHE A CA 1
ATOM 3187 C C . PHE A 1 386 ? 0.704 18.667 9.054 1.00 94.69 386 PHE A C 1
ATOM 3189 O O . PHE A 1 386 ? 0.120 17.666 8.659 1.00 94.69 386 PHE A O 1
ATOM 3196 N N . LYS A 1 387 ? 1.977 18.607 9.468 1.00 95.19 387 LYS A N 1
ATOM 3197 C CA . LYS A 1 387 ? 2.739 17.350 9.466 1.00 95.19 387 LYS A CA 1
ATOM 3198 C C . LYS A 1 387 ? 2.126 16.310 10.405 1.00 95.19 387 LYS A C 1
ATOM 3200 O O . LYS A 1 387 ? 1.980 15.158 10.011 1.00 95.19 387 LYS A O 1
ATOM 3205 N N . LEU A 1 388 ? 1.745 16.714 11.617 1.00 94.50 388 LEU A N 1
ATOM 3206 C CA . LEU A 1 388 ? 1.066 15.823 12.559 1.00 94.50 388 LEU A CA 1
ATOM 3207 C C . LEU A 1 388 ? -0.290 15.380 11.997 1.00 94.50 388 LEU A C 1
ATOM 3209 O O . LEU A 1 388 ? -0.581 14.186 11.955 1.00 94.50 388 LEU A O 1
ATOM 3213 N N . LEU A 1 389 ? -1.080 16.332 11.488 1.00 95.69 389 LEU A N 1
ATOM 3214 C CA . LEU A 1 389 ? -2.359 16.046 10.838 1.00 95.69 389 LEU A CA 1
ATOM 3215 C C . LEU A 1 389 ? -2.196 15.052 9.676 1.00 95.69 389 LEU A C 1
ATOM 3217 O O . LEU 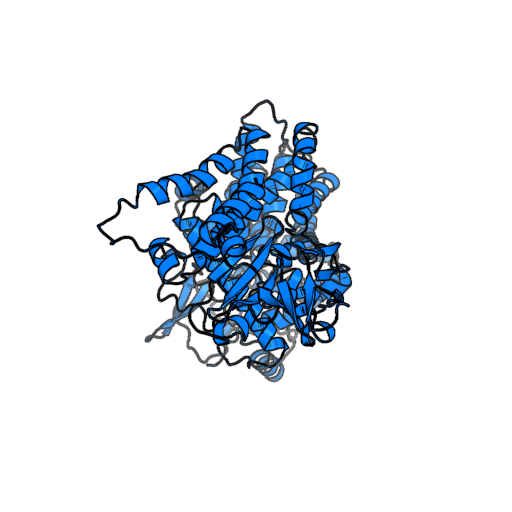A 1 389 ? -2.958 14.096 9.578 1.00 95.69 389 LEU A O 1
ATOM 3221 N N . ALA A 1 390 ? -1.184 15.236 8.829 1.00 97.69 390 ALA A N 1
ATOM 3222 C CA . ALA A 1 390 ? -0.873 14.367 7.701 1.00 97.69 390 ALA A CA 1
ATOM 3223 C C . ALA A 1 390 ? -0.622 12.915 8.137 1.00 97.69 390 ALA A C 1
ATOM 3225 O O . ALA A 1 390 ? -1.212 12.009 7.547 1.00 97.69 390 ALA A O 1
ATOM 3226 N N . CYS A 1 391 ? 0.150 12.699 9.211 1.00 97.75 391 CYS A N 1
ATOM 3227 C CA . CYS A 1 391 ? 0.372 11.371 9.792 1.00 97.75 391 CYS A CA 1
ATOM 3228 C C . CYS A 1 391 ? -0.937 10.700 10.243 1.00 97.75 391 CYS A C 1
ATOM 3230 O O . CYS A 1 391 ? -1.157 9.523 9.965 1.00 97.75 391 CYS A O 1
ATOM 3232 N N . PHE A 1 392 ? -1.842 11.439 10.891 1.00 97.19 392 PHE A N 1
ATOM 3233 C CA . PHE A 1 392 ? -3.144 10.895 11.295 1.00 97.19 392 PHE A CA 1
ATOM 3234 C C . PHE A 1 392 ? -4.048 10.581 10.102 1.00 97.19 392 PHE A C 1
ATOM 3236 O O . PHE A 1 392 ? -4.697 9.533 10.079 1.00 97.19 392 PHE A O 1
ATOM 3243 N N . LEU A 1 393 ? -4.086 11.466 9.103 1.00 97.81 393 LEU A N 1
ATOM 3244 C CA . LEU A 1 393 ? -4.916 11.293 7.913 1.00 97.81 393 LEU A CA 1
ATOM 3245 C C . LEU A 1 393 ? -4.489 10.085 7.082 1.00 97.81 393 LEU A C 1
ATOM 3247 O O . LEU A 1 393 ? -5.357 9.313 6.673 1.00 97.81 393 LEU A O 1
ATOM 3251 N N . ILE A 1 394 ? -3.184 9.901 6.854 1.00 98.50 394 ILE A N 1
ATOM 3252 C CA . ILE A 1 394 ? -2.690 8.744 6.101 1.00 98.50 394 ILE A CA 1
ATOM 3253 C C . ILE A 1 394 ? -2.896 7.444 6.879 1.00 98.50 394 ILE A C 1
ATOM 3255 O O . ILE A 1 394 ? -3.377 6.490 6.283 1.00 98.50 394 ILE A O 1
ATOM 3259 N N . LYS A 1 395 ? -2.676 7.422 8.206 1.00 97.62 395 LYS A N 1
ATOM 3260 C CA . LYS A 1 395 ? -3.033 6.259 9.041 1.00 97.62 395 LYS A CA 1
ATOM 3261 C C . LYS A 1 395 ? -4.506 5.915 8.892 1.00 97.62 395 LYS A C 1
ATOM 3263 O O . LYS A 1 395 ? -4.849 4.756 8.708 1.00 97.62 395 LYS A O 1
ATOM 3268 N N . CYS A 1 396 ? -5.385 6.918 8.943 1.00 97.56 396 CYS A N 1
ATOM 3269 C CA . CYS A 1 396 ? -6.811 6.680 8.757 1.00 97.56 396 CYS A CA 1
ATOM 3270 C C . CYS A 1 396 ? -7.138 6.117 7.376 1.00 97.56 396 CYS A C 1
ATOM 3272 O O . CYS A 1 396 ? -8.018 5.269 7.267 1.00 97.56 396 CYS A O 1
ATOM 3274 N N . ALA A 1 397 ? -6.462 6.604 6.335 1.00 98.31 397 ALA A N 1
ATOM 3275 C CA . ALA A 1 397 ? -6.684 6.186 4.958 1.00 98.31 397 ALA A CA 1
ATOM 3276 C C . ALA A 1 397 ? -6.192 4.755 4.716 1.00 98.31 397 ALA A C 1
ATOM 3278 O O . ALA A 1 397 ? -6.913 3.967 4.105 1.00 98.31 397 ALA A O 1
ATOM 3279 N N . ASP A 1 398 ? -5.019 4.419 5.243 1.00 98.56 398 ASP A N 1
ATOM 3280 C CA . ASP A 1 398 ? -4.364 3.122 5.084 1.00 98.56 398 ASP A CA 1
ATOM 3281 C C . ASP A 1 398 ? -5.201 1.981 5.683 1.00 98.56 398 ASP A C 1
ATOM 3283 O O . ASP A 1 398 ? -5.538 1.001 5.018 1.00 98.56 398 ASP A O 1
ATOM 3287 N N . ILE A 1 399 ? -5.718 2.188 6.897 1.00 96.31 399 ILE A N 1
ATOM 3288 C CA . ILE A 1 399 ? -6.600 1.218 7.559 1.00 96.31 399 ILE A CA 1
ATOM 3289 C C . ILE A 1 399 ? -8.098 1.463 7.293 1.00 96.31 399 ILE A C 1
ATOM 3291 O O . ILE A 1 399 ? -8.959 0.939 8.001 1.00 96.31 399 ILE A O 1
ATOM 3295 N N . SER A 1 400 ? -8.453 2.240 6.260 1.00 95.38 400 SER A N 1
ATOM 3296 C CA . SER A 1 400 ? -9.852 2.616 5.970 1.00 95.38 400 SER A CA 1
ATOM 3297 C C . SER A 1 400 ? -10.702 1.496 5.362 1.00 95.38 400 SER A C 1
ATOM 3299 O O . SER A 1 400 ? -11.919 1.660 5.228 1.00 95.38 400 SER A O 1
ATOM 3301 N N . ASN A 1 401 ? -10.107 0.355 5.001 1.00 92.81 401 ASN A N 1
ATOM 3302 C CA . ASN A 1 401 ? -10.809 -0.758 4.355 1.00 92.81 401 ASN A CA 1
ATOM 3303 C C . ASN A 1 401 ? -12.029 -1.254 5.165 1.00 92.81 401 ASN A C 1
ATOM 3305 O O . ASN A 1 401 ? -13.065 -1.564 4.572 1.00 92.81 401 ASN A O 1
ATOM 3309 N N . VAL A 1 402 ? -11.967 -1.222 6.500 1.00 91.00 402 VAL A N 1
ATOM 3310 C CA . VAL A 1 402 ? -13.072 -1.570 7.414 1.00 91.00 402 VAL A CA 1
ATOM 3311 C C . VAL A 1 402 ? -14.180 -0.515 7.479 1.00 91.00 402 VAL A C 1
ATOM 3313 O O . VAL A 1 402 ? -15.290 -0.802 7.918 1.00 91.00 402 VAL A O 1
ATOM 3316 N N . CYS A 1 403 ? -13.910 0.699 6.999 1.00 90.38 403 CYS A N 1
ATOM 3317 C CA . CYS A 1 403 ? -14.882 1.787 6.882 1.00 90.38 403 CYS A CA 1
ATOM 3318 C C . CYS A 1 403 ? -15.557 1.835 5.505 1.00 90.38 403 CYS A C 1
ATOM 3320 O O . CYS A 1 403 ? -16.467 2.646 5.292 1.00 90.38 403 CYS A O 1
ATOM 3322 N N . ARG A 1 404 ? -15.122 1.009 4.545 1.00 91.62 404 ARG A N 1
ATOM 3323 C CA . ARG A 1 404 ? -15.765 0.889 3.229 1.00 91.62 404 ARG A CA 1
ATOM 3324 C C . ARG A 1 404 ? -17.094 0.137 3.344 1.00 91.62 404 ARG A C 1
ATOM 3326 O O . ARG A 1 404 ? -17.520 -0.290 4.414 1.00 91.62 404 ARG A O 1
ATOM 3333 N N . THR A 1 405 ? -17.802 -0.026 2.225 1.00 90.62 405 THR A N 1
ATOM 3334 C CA . THR A 1 405 ? -19.000 -0.883 2.223 1.00 90.62 405 THR A CA 1
ATOM 3335 C C . THR A 1 405 ? -18.638 -2.313 2.620 1.00 90.62 405 THR A C 1
ATOM 3337 O O . THR A 1 405 ? -17.547 -2.774 2.299 1.00 90.62 405 THR A O 1
ATOM 3340 N N . LEU A 1 406 ? -19.571 -3.048 3.234 1.00 90.19 406 LEU A N 1
ATOM 3341 C CA . LEU A 1 406 ? -19.355 -4.441 3.649 1.00 90.19 406 LEU A CA 1
ATOM 3342 C C . LEU A 1 406 ? -18.799 -5.327 2.514 1.00 90.19 406 LEU A C 1
ATOM 3344 O O . LEU A 1 406 ? -17.922 -6.149 2.755 1.00 90.19 406 LEU A O 1
ATOM 3348 N N . ASN A 1 407 ? -19.264 -5.148 1.273 1.00 91.25 407 ASN A N 1
ATOM 3349 C CA . ASN A 1 407 ? -18.739 -5.910 0.137 1.00 91.25 407 ASN A CA 1
ATOM 3350 C C . ASN A 1 407 ? -17.292 -5.524 -0.197 1.00 91.25 407 ASN A C 1
ATOM 3352 O O . ASN A 1 407 ? -16.471 -6.406 -0.415 1.00 91.25 407 ASN A O 1
ATOM 3356 N N . THR A 1 408 ? -16.968 -4.230 -0.227 1.00 92.69 408 THR A N 1
ATOM 3357 C CA . THR A 1 408 ? -15.598 -3.757 -0.484 1.00 92.69 408 THR A CA 1
ATOM 3358 C C . THR A 1 408 ? -14.645 -4.182 0.635 1.00 92.69 408 THR A C 1
ATOM 3360 O O . THR A 1 408 ? -13.585 -4.734 0.360 1.00 92.69 408 THR A O 1
ATOM 3363 N N . SER A 1 409 ? -15.050 -3.990 1.893 1.00 92.75 409 SER A N 1
ATOM 3364 C CA . SER A 1 409 ? -14.306 -4.414 3.084 1.00 92.75 409 SER A CA 1
ATOM 3365 C C . SER A 1 409 ? -14.039 -5.922 3.062 1.00 92.75 409 SER A C 1
ATOM 3367 O O . SER A 1 409 ? -12.906 -6.350 3.260 1.00 92.75 409 SER A O 1
ATOM 3369 N N . CYS A 1 410 ? -15.040 -6.736 2.703 1.00 92.00 410 CYS A N 1
ATOM 3370 C CA . CYS A 1 410 ? -14.864 -8.179 2.551 1.00 92.00 410 CYS A CA 1
ATOM 3371 C C . CYS A 1 410 ? -13.808 -8.535 1.494 1.00 92.00 410 CYS A C 1
ATOM 3373 O O . CYS A 1 410 ? -12.999 -9.428 1.732 1.00 92.00 410 CYS A O 1
ATOM 3375 N N . LYS A 1 411 ? -13.799 -7.864 0.335 1.00 92.44 411 LYS A N 1
ATOM 3376 C CA . LYS A 1 411 ? -12.801 -8.115 -0.719 1.00 92.44 411 LYS A CA 1
ATOM 3377 C C . LYS A 1 411 ? -11.390 -7.792 -0.237 1.00 92.44 411 LYS A C 1
ATOM 3379 O O . LYS A 1 411 ? -10.496 -8.610 -0.425 1.00 92.44 411 LYS A O 1
ATOM 3384 N N . TRP A 1 412 ? -11.214 -6.662 0.451 1.00 93.94 412 TRP A N 1
ATOM 3385 C CA . TRP A 1 412 ? -9.940 -6.309 1.078 1.00 93.94 412 TRP A CA 1
ATOM 3386 C C . TRP A 1 412 ? -9.512 -7.325 2.138 1.00 93.94 412 TRP A C 1
ATOM 3388 O O . TRP A 1 412 ? -8.361 -7.749 2.139 1.00 93.94 412 TRP A O 1
ATOM 3398 N N . GLY A 1 413 ? -10.436 -7.786 2.983 1.00 92.50 413 GLY A N 1
ATOM 3399 C CA . GLY A 1 413 ? -10.150 -8.818 3.979 1.00 92.50 413 GLY A CA 1
ATOM 3400 C C . GLY A 1 413 ? -9.757 -10.170 3.367 1.00 92.50 413 GLY A C 1
ATOM 3401 O O . GLY A 1 413 ? -8.870 -10.841 3.891 1.00 92.50 413 GLY A O 1
ATOM 3402 N N . LEU A 1 414 ? -10.364 -10.561 2.239 1.00 90.69 414 LEU A N 1
ATOM 3403 C CA . LEU A 1 414 ? -9.965 -11.754 1.478 1.00 90.69 414 LEU A CA 1
ATOM 3404 C C . LEU A 1 414 ? -8.562 -11.597 0.877 1.00 90.69 414 LEU A C 1
ATOM 3406 O O . LEU A 1 414 ? -7.743 -12.502 1.018 1.00 90.69 414 LEU A O 1
ATOM 3410 N N . SER A 1 415 ? -8.283 -10.449 0.252 1.00 91.06 415 SER A N 1
ATOM 3411 C CA . SER A 1 415 ? -6.960 -10.097 -0.277 1.00 91.06 415 SER A CA 1
ATOM 3412 C C . SER A 1 415 ? -5.880 -10.151 0.806 1.00 91.06 415 SER A C 1
ATOM 3414 O O . SER A 1 415 ? -4.871 -10.828 0.635 1.00 91.06 415 SER A O 1
ATOM 3416 N N . LEU A 1 416 ? -6.115 -9.510 1.953 1.00 91.31 416 LEU A N 1
ATOM 3417 C CA . LEU A 1 416 ? -5.175 -9.504 3.074 1.00 91.31 416 LEU A CA 1
ATOM 3418 C C . LEU A 1 416 ? -4.940 -10.917 3.633 1.00 91.31 416 LEU A C 1
ATOM 3420 O O . LEU A 1 416 ? -3.810 -11.296 3.930 1.00 91.31 416 LEU A O 1
ATOM 3424 N N . GLY A 1 417 ? -5.999 -11.727 3.733 1.00 88.50 417 GLY A N 1
ATOM 3425 C CA . GLY A 1 417 ? -5.899 -13.120 4.168 1.00 88.50 417 GLY A CA 1
ATOM 3426 C C . GLY A 1 417 ? -5.072 -14.002 3.226 1.00 88.50 417 GLY A C 1
ATOM 3427 O O . GLY A 1 417 ? -4.312 -14.848 3.698 1.00 88.50 417 GLY A O 1
ATOM 3428 N N . GLU A 1 418 ? -5.188 -13.807 1.910 1.00 86.00 418 GLU A N 1
ATOM 3429 C CA . GLU A 1 418 ? -4.349 -14.509 0.930 1.00 86.00 418 GLU A CA 1
ATOM 3430 C C . GLU A 1 418 ? -2.882 -14.079 1.046 1.00 86.00 418 GLU A C 1
ATOM 3432 O O . GLU A 1 418 ? -1.993 -14.924 0.979 1.00 86.00 418 GLU A O 1
ATOM 3437 N N . GLU A 1 419 ? -2.607 -12.800 1.303 1.00 88.12 419 GLU A N 1
ATOM 3438 C CA . GLU A 1 419 ? -1.231 -12.352 1.510 1.00 88.12 419 GLU A CA 1
ATOM 3439 C C . GLU A 1 419 ? -0.610 -12.962 2.778 1.00 88.12 419 GLU A C 1
ATOM 3441 O O . GLU A 1 419 ? 0.466 -13.552 2.704 1.00 88.12 419 GLU A O 1
ATOM 3446 N N . PHE A 1 420 ? -1.319 -12.963 3.915 1.00 89.56 420 PHE A N 1
ATOM 3447 C CA . PHE A 1 420 ? -0.848 -13.642 5.133 1.00 89.56 420 PHE A CA 1
ATOM 3448 C C . PHE A 1 420 ? -0.585 -15.136 4.923 1.00 89.56 420 PHE A C 1
ATOM 3450 O O . PHE A 1 420 ? 0.362 -15.699 5.477 1.00 89.56 420 PHE A O 1
ATOM 3457 N N . LYS A 1 421 ? -1.395 -15.792 4.092 1.00 86.31 421 LYS A N 1
ATOM 3458 C CA . LYS A 1 421 ? -1.174 -17.188 3.717 1.00 86.31 421 LYS A CA 1
ATOM 3459 C C . LYS A 1 421 ? 0.115 -17.361 2.909 1.00 86.31 421 LYS A C 1
ATOM 3461 O O . LYS A 1 421 ? 0.843 -18.319 3.161 1.00 86.31 421 LYS A O 1
ATOM 3466 N N . GLN A 1 422 ? 0.427 -16.448 1.986 1.00 86.12 422 GLN A N 1
ATOM 3467 C CA . GLN A 1 422 ? 1.700 -16.467 1.252 1.00 86.12 422 GLN A CA 1
ATOM 3468 C C . GLN A 1 422 ? 2.899 -16.288 2.191 1.00 86.12 422 GLN A C 1
ATOM 3470 O O . GLN A 1 422 ? 3.893 -16.992 2.025 1.00 86.12 422 GLN A O 1
ATOM 3475 N N . ILE A 1 423 ? 2.787 -15.434 3.215 1.00 90.44 423 ILE A N 1
ATOM 3476 C CA . ILE A 1 423 ? 3.821 -15.273 4.253 1.00 90.44 423 ILE A CA 1
ATOM 3477 C C . ILE A 1 423 ? 4.041 -16.591 5.004 1.00 90.44 423 ILE A C 1
ATOM 3479 O O . ILE A 1 423 ? 5.169 -17.071 5.085 1.00 90.44 423 ILE A O 1
ATOM 3483 N N . ALA A 1 424 ? 2.969 -17.227 5.483 1.00 89.62 424 ALA A N 1
ATOM 3484 C CA . ALA A 1 424 ? 3.062 -18.502 6.196 1.00 89.62 424 ALA A CA 1
ATOM 3485 C C . ALA A 1 424 ? 3.664 -19.623 5.324 1.00 89.62 424 ALA A C 1
ATOM 3487 O O . ALA A 1 424 ? 4.415 -20.472 5.805 1.00 89.62 424 ALA A O 1
ATOM 3488 N N . LEU A 1 425 ? 3.357 -19.640 4.023 1.00 87.44 425 LEU A N 1
ATOM 3489 C CA . LEU A 1 425 ? 3.977 -20.571 3.077 1.00 87.44 425 LEU A CA 1
ATOM 3490 C C . LEU A 1 425 ? 5.458 -20.252 2.852 1.00 87.44 425 LEU A C 1
ATOM 3492 O O . LEU A 1 425 ? 6.273 -21.172 2.805 1.00 87.44 425 LEU A O 1
ATOM 3496 N N . LEU A 1 426 ? 5.824 -18.973 2.759 1.00 88.50 426 LEU A N 1
ATOM 3497 C CA . LEU A 1 426 ? 7.218 -18.557 2.651 1.00 88.50 426 LEU A CA 1
ATOM 3498 C C . LEU A 1 426 ? 8.025 -18.985 3.884 1.00 88.50 426 LEU A C 1
ATOM 3500 O O . LEU A 1 426 ? 9.128 -19.497 3.719 1.00 88.50 426 LEU A O 1
ATOM 3504 N N . GLU A 1 427 ? 7.478 -18.865 5.097 1.00 90.50 427 GLU A N 1
ATOM 3505 C CA . GLU A 1 427 ? 8.123 -19.364 6.324 1.00 90.50 427 GLU A CA 1
ATOM 3506 C C . GLU A 1 427 ? 8.422 -20.864 6.248 1.00 90.50 427 GLU A C 1
ATOM 3508 O O . GLU A 1 427 ? 9.554 -21.290 6.488 1.00 90.50 427 GLU A O 1
ATOM 3513 N N . LYS A 1 428 ? 7.431 -21.671 5.851 1.00 90.06 428 LYS A N 1
ATOM 3514 C CA . LYS A 1 428 ? 7.609 -23.118 5.652 1.00 90.06 428 LYS A CA 1
ATOM 3515 C C . LYS A 1 428 ? 8.650 -23.418 4.579 1.00 90.06 428 LYS A C 1
ATOM 3517 O O . LYS A 1 428 ? 9.460 -24.333 4.730 1.00 90.06 428 LYS A O 1
ATOM 3522 N N . TYR A 1 429 ? 8.656 -22.636 3.502 1.00 87.12 429 TYR A N 1
ATOM 3523 C CA . TYR A 1 429 ? 9.620 -22.784 2.420 1.00 87.12 429 TYR A CA 1
ATOM 3524 C C . TYR A 1 429 ? 11.050 -22.454 2.873 1.00 87.12 429 TYR A C 1
ATOM 3526 O O . TYR A 1 429 ? 11.978 -23.196 2.554 1.00 87.12 429 TYR A O 1
ATOM 3534 N N . LEU A 1 430 ? 11.247 -21.399 3.671 1.00 88.69 430 LEU A N 1
ATOM 3535 C CA . LEU A 1 430 ? 12.550 -21.059 4.257 1.00 88.69 430 LEU A CA 1
ATOM 3536 C C . LEU A 1 430 ? 13.064 -22.150 5.207 1.00 88.69 430 LEU A C 1
ATOM 3538 O O . LEU A 1 430 ? 14.267 -22.410 5.242 1.00 88.69 430 LEU A O 1
ATOM 3542 N N . LYS A 1 431 ? 12.157 -22.830 5.917 1.00 89.25 431 LYS A N 1
ATOM 3543 C CA . LYS A 1 431 ? 12.461 -23.979 6.787 1.00 89.25 431 LYS A CA 1
ATOM 3544 C C . LYS A 1 431 ? 12.637 -25.305 6.031 1.00 89.25 431 LYS A C 1
ATOM 3546 O O . LYS A 1 431 ? 12.923 -26.323 6.654 1.00 89.25 431 LYS A O 1
ATOM 3551 N N . ASN A 1 432 ? 12.526 -25.305 4.698 1.00 87.75 432 ASN A N 1
ATOM 3552 C CA . ASN A 1 432 ? 12.548 -26.496 3.836 1.00 87.75 432 ASN A CA 1
ATOM 3553 C C . ASN A 1 432 ? 11.447 -27.530 4.158 1.00 87.75 432 ASN A C 1
ATOM 3555 O O . ASN A 1 432 ? 11.599 -28.711 3.850 1.00 87.75 432 ASN A O 1
ATOM 3559 N N . GLU A 1 433 ? 10.335 -27.101 4.762 1.00 87.44 433 GLU A N 1
ATOM 3560 C CA . GLU A 1 433 ? 9.183 -27.963 5.071 1.00 87.44 433 GLU A CA 1
ATOM 3561 C C . GLU A 1 433 ? 8.316 -28.240 3.832 1.00 87.44 433 GLU A C 1
ATOM 3563 O O . GLU A 1 433 ? 7.602 -29.240 3.780 1.00 87.44 433 GLU A O 1
ATOM 3568 N N . ILE A 1 434 ? 8.393 -27.362 2.829 1.00 85.88 434 ILE A N 1
ATOM 3569 C CA . ILE A 1 434 ? 7.722 -27.486 1.530 1.00 85.88 434 ILE A CA 1
ATOM 3570 C C . ILE A 1 434 ? 8.714 -27.223 0.393 1.00 85.88 434 ILE A C 1
ATOM 3572 O O . ILE A 1 434 ? 9.723 -26.536 0.573 1.00 85.88 434 ILE A O 1
ATOM 3576 N N . LYS A 1 435 ? 8.431 -27.755 -0.797 1.00 76.75 435 LYS A N 1
ATOM 3577 C CA . LYS A 1 435 ? 9.206 -27.508 -2.019 1.00 76.75 435 LYS A CA 1
ATOM 3578 C C . LYS A 1 435 ? 8.639 -26.324 -2.806 1.00 76.75 435 LYS A C 1
ATOM 3580 O O . LYS A 1 435 ? 7.445 -26.058 -2.726 1.00 76.75 435 LYS A O 1
ATOM 3585 N N . PRO A 1 436 ? 9.445 -25.679 -3.672 1.00 62.69 436 PRO A N 1
ATOM 3586 C CA . PRO A 1 436 ? 8.952 -24.622 -4.559 1.00 62.69 436 PRO A CA 1
ATOM 3587 C C . PRO A 1 436 ? 7.810 -25.082 -5.474 1.00 62.69 436 PRO A C 1
ATOM 3589 O O . PRO A 1 436 ? 6.963 -24.279 -5.842 1.00 62.69 436 PRO A O 1
ATOM 3592 N N . SER A 1 437 ? 7.820 -26.363 -5.862 1.00 60.84 437 SER A N 1
ATOM 3593 C CA . SER A 1 437 ? 6.828 -27.001 -6.734 1.00 60.84 437 SER A CA 1
ATOM 3594 C C . SER A 1 437 ? 5.551 -27.429 -6.018 1.00 60.84 437 SER A C 1
ATOM 3596 O O . SER A 1 437 ? 4.611 -27.852 -6.688 1.00 60.84 437 SER A O 1
ATOM 3598 N N . ASP A 1 438 ? 5.539 -27.401 -4.684 1.00 57.00 438 ASP A N 1
ATOM 3599 C CA . ASP A 1 438 ? 4.333 -27.660 -3.912 1.00 57.00 438 ASP A CA 1
ATOM 3600 C C . ASP A 1 438 ? 3.493 -26.395 -4.065 1.00 57.00 438 ASP A C 1
ATOM 3602 O O . ASP A 1 438 ? 3.710 -25.406 -3.366 1.00 57.00 438 ASP A O 1
ATOM 3606 N N . GLU A 1 439 ? 2.664 -26.387 -5.115 1.00 52.91 439 GLU A N 1
ATOM 3607 C CA . GLU A 1 439 ? 1.900 -25.227 -5.564 1.00 52.91 439 GLU A CA 1
ATOM 3608 C C . GLU A 1 439 ? 1.320 -24.489 -4.358 1.00 52.91 439 GLU A C 1
ATOM 3610 O O . GLU A 1 439 ? 0.718 -25.099 -3.466 1.00 52.91 439 GLU A O 1
ATOM 3615 N N . ILE A 1 440 ? 1.474 -23.161 -4.348 1.00 52.88 440 ILE A N 1
ATOM 3616 C CA . ILE A 1 440 ? 0.560 -22.319 -3.589 1.00 52.88 440 ILE A CA 1
ATOM 3617 C C . ILE A 1 440 ? -0.812 -22.704 -4.124 1.00 52.88 440 ILE A C 1
ATOM 3619 O O . ILE A 1 440 ? -1.216 -22.279 -5.205 1.00 52.88 440 ILE A O 1
ATOM 3623 N N . VAL A 1 441 ? -1.520 -23.556 -3.391 1.00 49.19 441 VAL A N 1
ATOM 3624 C CA . VAL A 1 441 ? -2.950 -23.682 -3.568 1.00 49.19 441 VAL A CA 1
ATOM 3625 C C . VAL A 1 441 ? -3.451 -22.344 -3.060 1.00 49.19 441 VAL A C 1
ATOM 3627 O O . VAL A 1 441 ? -3.725 -22.204 -1.867 1.00 49.19 441 VAL A O 1
ATOM 3630 N N . GLU A 1 442 ? -3.479 -21.331 -3.934 1.00 50.81 442 GLU A N 1
ATOM 3631 C CA . GLU A 1 442 ? -4.243 -20.099 -3.739 1.00 50.81 442 GLU A CA 1
ATOM 3632 C C . GLU A 1 442 ? -5.619 -20.529 -3.221 1.00 50.81 442 GLU A C 1
ATOM 3634 O O . GLU A 1 442 ? -6.046 -21.672 -3.442 1.00 50.81 442 GLU A O 1
ATOM 3639 N N . PHE A 1 443 ? -6.342 -19.681 -2.491 1.00 49.38 443 PHE A N 1
ATOM 3640 C CA . PHE A 1 443 ? -7.766 -19.989 -2.364 1.00 49.38 443 PHE A CA 1
ATOM 3641 C C . PHE A 1 443 ? -8.299 -20.265 -3.775 1.00 49.38 443 PHE A C 1
ATOM 3643 O O . PHE A 1 443 ? -8.160 -19.413 -4.652 1.00 49.38 443 PHE A O 1
ATOM 3650 N N . ASP A 1 444 ? -8.832 -21.472 -4.012 1.00 52.38 444 ASP A N 1
ATOM 3651 C CA . ASP A 1 444 ? -9.500 -21.816 -5.267 1.00 52.38 444 ASP A CA 1
ATOM 3652 C C . ASP A 1 444 ? -10.814 -21.038 -5.293 1.00 52.38 444 ASP A C 1
ATOM 3654 O O . ASP A 1 444 ? -11.924 -21.544 -5.094 1.00 52.38 444 ASP A O 1
ATOM 3658 N N . PHE A 1 445 ? -10.665 -19.728 -5.448 1.00 56.19 445 PHE A N 1
ATOM 3659 C CA . PHE A 1 445 ? -11.735 -18.839 -5.752 1.00 56.19 445 PHE A CA 1
ATOM 3660 C C . PHE A 1 445 ? -12.124 -19.215 -7.172 1.00 56.19 445 PHE A C 1
ATOM 3662 O O . PHE A 1 445 ? -11.578 -18.710 -8.154 1.00 56.19 445 PHE A O 1
ATOM 3669 N N . LYS A 1 446 ? -13.131 -20.087 -7.277 1.00 59.41 446 LYS A N 1
ATOM 3670 C CA . LYS A 1 446 ? -13.784 -20.458 -8.543 1.00 59.41 446 LYS A CA 1
ATOM 3671 C C . LYS A 1 446 ? -14.174 -19.237 -9.398 1.00 59.41 446 LYS A C 1
ATOM 3673 O O . LYS A 1 446 ? -14.516 -19.388 -10.567 1.00 59.41 446 LYS A O 1
ATOM 3678 N N . LYS A 1 447 ? -14.153 -18.028 -8.818 1.00 69.56 447 LYS A N 1
ATOM 3679 C CA . LYS A 1 447 ? -14.342 -16.727 -9.459 1.00 69.56 447 LYS A CA 1
ATOM 3680 C C . LYS A 1 447 ? -13.426 -15.639 -8.854 1.00 69.56 447 LYS A C 1
ATOM 3682 O O . LYS A 1 447 ? -13.088 -15.743 -7.685 1.00 69.56 447 LYS A O 1
ATOM 3687 N N . PRO A 1 448 ? -13.078 -14.573 -9.599 1.00 73.44 448 PRO A N 1
ATOM 3688 C CA . PRO A 1 448 ? -12.212 -13.486 -9.116 1.00 73.44 448 PRO A CA 1
ATOM 3689 C C . PRO A 1 448 ? -12.754 -12.737 -7.893 1.00 73.44 448 PRO A C 1
ATOM 3691 O O . PRO A 1 448 ? -13.970 -12.554 -7.800 1.00 73.44 448 PRO A O 1
ATOM 3694 N N . ILE A 1 449 ? -11.867 -12.216 -7.027 1.00 82.56 449 ILE A N 1
ATOM 3695 C CA . ILE A 1 449 ? -12.243 -11.488 -5.796 1.00 82.56 449 ILE A CA 1
ATOM 3696 C C . ILE A 1 449 ? -13.210 -10.325 -6.075 1.00 82.56 449 ILE A C 1
ATOM 3698 O O . ILE A 1 449 ? -14.168 -10.153 -5.323 1.00 82.56 449 ILE A O 1
ATOM 3702 N N . LYS A 1 450 ? -13.082 -9.582 -7.193 1.00 83.81 450 LYS A N 1
ATOM 3703 C CA . LYS A 1 450 ? -14.049 -8.504 -7.527 1.00 83.81 450 LYS A CA 1
ATOM 3704 C C . LYS A 1 450 ? -15.500 -8.975 -7.583 1.00 83.81 450 LYS A C 1
ATOM 3706 O O . LYS A 1 450 ? -16.399 -8.164 -7.360 1.00 83.81 450 LYS A O 1
ATOM 3711 N N . ASN A 1 451 ? -15.712 -10.249 -7.915 1.00 85.50 451 ASN A N 1
ATOM 3712 C CA . ASN A 1 451 ? -17.017 -10.868 -8.117 1.00 85.50 451 ASN A CA 1
ATOM 3713 C C . ASN A 1 451 ? -17.520 -11.608 -6.869 1.00 85.50 451 ASN A C 1
ATOM 3715 O O . ASN A 1 451 ? -18.563 -12.259 -6.950 1.00 85.50 451 ASN A O 1
ATOM 3719 N N . ILE A 1 452 ? -16.777 -11.571 -5.761 1.00 86.50 452 ILE A N 1
ATOM 3720 C CA . ILE A 1 452 ? -17.168 -12.162 -4.481 1.00 86.50 452 ILE A CA 1
ATOM 3721 C C . ILE A 1 452 ? -17.908 -11.095 -3.672 1.00 86.50 452 ILE A C 1
ATOM 3723 O O . ILE A 1 452 ? -17.397 -9.990 -3.470 1.00 86.50 452 ILE A O 1
ATOM 3727 N N . ASP A 1 453 ? -19.128 -11.412 -3.241 1.00 89.25 453 ASP A N 1
ATOM 3728 C CA . ASP A 1 453 ? -19.849 -10.595 -2.266 1.00 89.25 453 ASP A CA 1
ATOM 3729 C C . ASP A 1 453 ? -19.539 -11.032 -0.826 1.00 89.25 453 ASP A C 1
ATOM 3731 O O . ASP A 1 453 ? -18.903 -12.060 -0.584 1.00 89.25 453 ASP A O 1
ATOM 3735 N N . ALA A 1 454 ? -19.995 -10.257 0.160 1.00 89.00 454 ALA A N 1
ATOM 3736 C CA . ALA A 1 454 ? -19.702 -10.555 1.558 1.00 89.00 454 ALA A CA 1
ATOM 3737 C C . ALA A 1 454 ? -20.268 -11.898 2.053 1.00 89.00 454 ALA A C 1
ATOM 3739 O O . ALA A 1 454 ? -19.681 -12.521 2.937 1.00 89.00 454 ALA A O 1
ATOM 3740 N N . LYS A 1 455 ? -21.392 -12.374 1.499 1.00 88.50 455 LYS A N 1
ATOM 3741 C CA . LYS A 1 455 ? -21.981 -13.658 1.910 1.00 88.50 455 LYS A CA 1
ATOM 3742 C C . LYS A 1 455 ? -21.118 -14.809 1.423 1.00 88.50 455 LYS A C 1
ATOM 3744 O O . LYS A 1 455 ? -20.830 -15.730 2.180 1.00 88.50 455 LYS A O 1
ATOM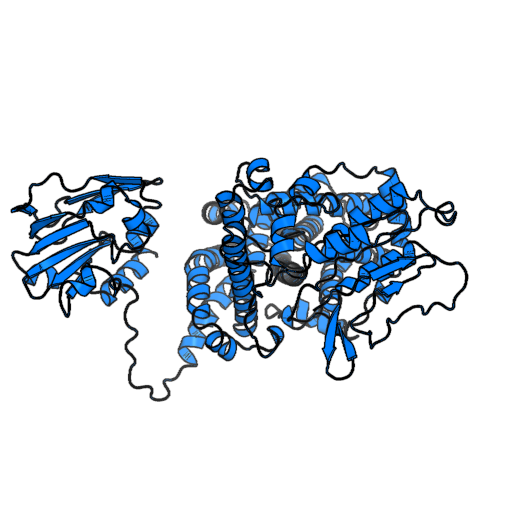 3749 N N . GLU A 1 456 ? -20.699 -14.745 0.168 1.00 88.94 456 GLU A N 1
ATOM 3750 C CA . GLU A 1 456 ? -19.818 -15.744 -0.424 1.00 88.94 456 GLU A CA 1
ATOM 3751 C C . GLU A 1 456 ? -18.428 -15.709 0.210 1.00 88.94 456 GLU A C 1
ATOM 3753 O O . GLU A 1 456 ? -17.864 -16.767 0.473 1.00 88.94 456 GLU A O 1
ATOM 3758 N N . GLY A 1 457 ? -17.901 -14.520 0.517 1.00 86.44 457 GLY A N 1
ATOM 3759 C CA . GLY A 1 457 ? -16.608 -14.357 1.181 1.00 86.44 457 GLY A CA 1
ATOM 3760 C C . GLY A 1 457 ? -16.542 -15.057 2.538 1.00 86.44 457 GLY A C 1
ATOM 3761 O O . GLY A 1 457 ? -15.577 -15.767 2.811 1.00 86.44 457 GLY A O 1
ATOM 3762 N N . ILE A 1 458 ? -17.598 -14.953 3.352 1.00 85.56 458 ILE A N 1
ATOM 3763 C CA . ILE A 1 458 ? -17.687 -15.655 4.645 1.00 85.56 458 ILE A CA 1
ATOM 3764 C C . ILE A 1 458 ? -17.790 -17.176 4.456 1.00 85.56 458 ILE A C 1
ATOM 3766 O O . ILE A 1 458 ? -17.227 -17.931 5.242 1.00 85.56 458 ILE A O 1
ATOM 3770 N N . VAL A 1 459 ? -18.479 -17.653 3.414 1.00 86.75 459 VAL A N 1
ATOM 3771 C CA . VAL A 1 459 ? -18.539 -19.096 3.114 1.00 86.75 459 VAL A CA 1
ATOM 3772 C C . VAL A 1 459 ? -17.171 -19.626 2.680 1.00 86.75 459 VAL A C 1
ATOM 3774 O O . VAL A 1 459 ? -16.788 -20.725 3.074 1.00 86.75 459 VAL A O 1
ATOM 3777 N N . LEU A 1 460 ? -16.435 -18.848 1.883 1.00 84.06 460 LEU A N 1
ATOM 3778 C CA . LEU A 1 460 ? -15.101 -19.204 1.399 1.00 84.06 460 LEU A CA 1
ATOM 3779 C C . LEU A 1 460 ? -14.059 -19.184 2.519 1.00 84.06 460 LEU A C 1
ATOM 3781 O O . LEU A 1 460 ? -13.210 -20.071 2.587 1.00 84.06 460 LEU A O 1
ATOM 3785 N N . VAL A 1 461 ? -14.137 -18.192 3.407 1.00 84.75 461 VAL A N 1
ATOM 3786 C CA . VAL A 1 461 ? -13.218 -18.019 4.534 1.00 84.75 461 VAL A CA 1
ATOM 3787 C C . VAL A 1 461 ? -14.035 -17.805 5.815 1.00 84.75 461 VAL A C 1
ATOM 3789 O O . VAL A 1 461 ? -14.255 -16.665 6.226 1.00 84.75 461 VAL A O 1
ATOM 3792 N N . PRO A 1 462 ? -14.463 -18.884 6.504 1.00 82.81 462 PRO A N 1
ATOM 3793 C CA . PRO A 1 462 ? -15.324 -18.782 7.689 1.00 82.81 462 PRO A CA 1
ATOM 3794 C C . PRO A 1 462 ? -14.757 -17.924 8.827 1.00 82.81 462 PRO A C 1
ATOM 3796 O O . PRO A 1 462 ? -15.513 -17.288 9.557 1.00 82.81 462 PRO A O 1
ATOM 3799 N N . LYS A 1 463 ? -13.425 -17.864 8.965 1.00 83.94 463 LYS A N 1
ATOM 3800 C CA . LYS A 1 463 ? -12.739 -17.040 9.976 1.00 83.94 463 LYS A CA 1
ATOM 3801 C C . LYS A 1 463 ? -12.647 -15.551 9.613 1.00 83.94 463 LYS A C 1
ATOM 3803 O O . LYS A 1 463 ? -12.255 -14.757 10.462 1.00 83.94 463 LYS A O 1
ATOM 3808 N N . LEU A 1 464 ? -13.016 -15.152 8.391 1.00 84.56 464 LEU A N 1
ATOM 3809 C CA . LEU A 1 464 ? -12.865 -13.776 7.906 1.00 84.56 464 LEU A CA 1
ATOM 3810 C C . LEU A 1 464 ? -13.562 -12.765 8.818 1.00 84.56 464 LEU A C 1
ATOM 3812 O O . LEU A 1 464 ? -12.972 -11.748 9.167 1.00 84.56 464 LEU A O 1
ATOM 3816 N N . ALA A 1 465 ? -14.794 -13.067 9.238 1.00 83.75 465 ALA A N 1
ATOM 3817 C CA . ALA A 1 465 ? -15.555 -12.191 10.121 1.00 83.75 465 ALA A CA 1
ATOM 3818 C C . ALA A 1 465 ? -14.843 -11.982 11.467 1.00 83.75 465 ALA A C 1
ATOM 3820 O O . ALA A 1 465 ? -14.706 -10.845 11.902 1.00 83.75 465 ALA A O 1
ATOM 3821 N N . GLY A 1 466 ? -14.336 -13.054 12.085 1.00 81.19 466 GLY A N 1
ATOM 3822 C CA . GLY A 1 466 ? -13.595 -12.968 13.347 1.00 81.19 466 GLY A CA 1
ATOM 3823 C C . GLY A 1 466 ? -12.325 -12.124 13.221 1.00 81.19 466 GLY A C 1
ATOM 3824 O O . GLY A 1 466 ? -12.101 -11.233 14.033 1.00 81.19 466 GLY A O 1
ATOM 3825 N N . ASN A 1 467 ? -11.548 -12.327 12.155 1.00 82.94 467 ASN A N 1
ATOM 3826 C CA . ASN A 1 467 ? -10.323 -11.558 11.913 1.00 82.94 467 ASN A CA 1
ATOM 3827 C C . ASN A 1 467 ? -10.609 -10.062 11.693 1.00 82.94 467 ASN A C 1
ATOM 3829 O O . ASN A 1 467 ? -9.891 -9.210 12.210 1.00 82.94 467 ASN A O 1
ATOM 3833 N N . GLN A 1 468 ? -11.665 -9.734 10.941 1.00 83.62 468 GLN A N 1
ATOM 3834 C CA . GLN A 1 468 ? -12.086 -8.344 10.739 1.00 83.62 468 GLN A CA 1
ATOM 3835 C C . GLN A 1 468 ? -12.572 -7.715 12.048 1.00 83.62 468 GLN A C 1
ATOM 3837 O O . GLN A 1 468 ? -12.219 -6.580 12.343 1.00 83.62 468 GLN A O 1
ATOM 3842 N N . MET A 1 469 ? -13.324 -8.460 12.860 1.00 83.88 469 MET A N 1
ATOM 3843 C CA . MET A 1 469 ? -13.784 -7.999 14.171 1.00 83.88 469 MET A CA 1
ATOM 3844 C C . MET A 1 469 ? -12.626 -7.709 15.123 1.00 83.88 469 MET A C 1
ATOM 3846 O O . MET A 1 469 ? -12.619 -6.654 15.750 1.00 83.88 469 MET A O 1
ATOM 3850 N N . PHE A 1 470 ? -11.628 -8.596 15.185 1.00 86.25 470 PHE A N 1
ATOM 3851 C CA . PHE A 1 470 ? -10.412 -8.363 15.963 1.00 86.25 470 PHE A CA 1
ATOM 3852 C C . PHE A 1 470 ? -9.735 -7.052 15.550 1.00 86.25 470 PHE A C 1
ATOM 3854 O O . PHE A 1 470 ? -9.487 -6.191 16.391 1.00 86.25 470 PHE A O 1
ATOM 3861 N N . PHE A 1 471 ? -9.499 -6.866 14.247 1.00 86.69 471 PHE A N 1
ATOM 3862 C CA . PHE A 1 471 ? -8.844 -5.662 13.741 1.00 86.69 471 PHE A CA 1
ATOM 3863 C C . PHE A 1 471 ? -9.650 -4.392 14.042 1.00 86.69 471 PHE A C 1
ATOM 3865 O O . PHE A 1 471 ? -9.096 -3.391 14.495 1.00 86.69 471 PHE A O 1
ATOM 3872 N N . ILE A 1 472 ? -10.966 -4.440 13.819 1.00 86.75 472 ILE A N 1
ATOM 3873 C CA . ILE A 1 472 ? -11.859 -3.310 14.074 1.00 86.75 472 ILE A CA 1
ATOM 3874 C C . ILE A 1 472 ? -11.813 -2.916 15.549 1.00 86.75 472 ILE A C 1
ATOM 3876 O O . ILE A 1 472 ? -11.636 -1.738 15.854 1.00 86.75 472 ILE A O 1
ATOM 3880 N N . ASN A 1 473 ? -11.932 -3.887 16.453 1.00 85.31 473 ASN A N 1
ATOM 3881 C CA . ASN A 1 473 ? -11.949 -3.629 17.887 1.00 85.31 473 ASN A CA 1
ATOM 3882 C C . ASN A 1 473 ? -10.592 -3.121 18.389 1.00 85.31 473 ASN A C 1
ATOM 3884 O O . ASN A 1 473 ? -10.559 -2.139 19.122 1.00 85.31 473 ASN A O 1
ATOM 3888 N N . ARG A 1 474 ? -9.480 -3.729 17.952 1.00 88.31 474 ARG A N 1
ATOM 3889 C CA . ARG A 1 474 ? -8.138 -3.389 18.449 1.00 88.31 474 ARG A CA 1
ATOM 3890 C C . ARG A 1 474 ? -7.576 -2.082 17.889 1.00 88.31 474 ARG A C 1
ATOM 3892 O O . ARG A 1 474 ? -6.819 -1.408 18.588 1.00 88.31 474 ARG A O 1
ATOM 3899 N N . PHE A 1 475 ? -7.883 -1.752 16.634 1.00 88.75 475 PHE A N 1
ATOM 3900 C CA . PHE A 1 475 ? -7.192 -0.669 15.924 1.00 88.75 475 PHE A CA 1
ATOM 3901 C C . PHE A 1 475 ? -8.118 0.385 15.316 1.00 88.75 475 PHE A C 1
ATOM 3903 O O . PHE A 1 475 ? -7.701 1.528 15.161 1.00 88.75 475 PHE A O 1
ATOM 3910 N N . ALA A 1 476 ? -9.345 0.039 14.919 1.00 89.81 476 ALA A N 1
ATOM 3911 C CA . ALA A 1 476 ? -10.168 0.955 14.126 1.00 89.81 476 ALA A CA 1
ATOM 3912 C C . ALA A 1 476 ? -11.159 1.757 14.973 1.00 89.81 476 ALA A C 1
ATOM 3914 O O . ALA A 1 476 ? -11.226 2.972 14.831 1.00 89.81 476 ALA A O 1
ATOM 3915 N N . THR A 1 477 ? -11.946 1.102 15.832 1.00 88.00 477 THR A N 1
ATOM 3916 C CA . THR A 1 477 ? -13.115 1.716 16.483 1.00 88.00 477 THR A CA 1
ATOM 3917 C C . THR A 1 477 ? -12.741 2.918 17.339 1.00 88.00 477 THR A C 1
ATOM 3919 O O . THR A 1 477 ? -13.247 4.013 17.088 1.00 88.00 477 THR A O 1
ATOM 3922 N N . ASP A 1 478 ? -11.859 2.737 18.322 1.00 87.44 478 ASP A N 1
ATOM 3923 C CA . ASP A 1 478 ? -11.459 3.816 19.229 1.00 87.44 478 ASP A CA 1
ATOM 3924 C C . ASP A 1 478 ? -10.729 4.931 18.469 1.00 87.44 478 ASP A C 1
ATOM 3926 O O . ASP A 1 478 ? -11.121 6.098 18.524 1.00 87.44 478 ASP A O 1
ATOM 3930 N N . PHE A 1 479 ? -9.744 4.551 17.652 1.00 91.62 479 PHE A N 1
ATOM 3931 C CA . PHE A 1 479 ? -8.951 5.478 16.853 1.00 91.62 479 PHE A CA 1
ATOM 3932 C C . PHE A 1 479 ? -9.824 6.344 15.930 1.00 91.62 479 PHE A C 1
ATOM 3934 O O . PHE A 1 479 ? -9.755 7.571 15.970 1.00 91.62 479 PHE A O 1
ATOM 3941 N N . PHE A 1 480 ? -10.705 5.740 15.129 1.00 93.50 480 PHE A N 1
ATOM 3942 C CA . PHE A 1 480 ? -11.586 6.467 14.213 1.00 93.50 480 PHE A CA 1
ATOM 3943 C C . PHE A 1 480 ? -12.652 7.293 14.920 1.00 93.50 480 PHE A C 1
ATOM 3945 O O . PHE A 1 480 ? -13.012 8.358 14.413 1.00 93.50 480 PHE A O 1
ATOM 3952 N N . THR A 1 481 ? -13.145 6.839 16.073 1.00 89.81 481 THR A N 1
ATOM 3953 C CA . THR A 1 481 ? -14.095 7.612 16.882 1.00 89.81 481 THR A CA 1
ATOM 3954 C C . THR A 1 481 ? -13.419 8.872 17.409 1.00 89.81 481 THR A C 1
ATOM 3956 O O . THR A 1 481 ? -13.857 9.974 17.086 1.00 89.81 481 THR A O 1
ATOM 3959 N N . LYS A 1 482 ? -12.271 8.732 18.081 1.00 90.19 482 LYS A N 1
ATOM 3960 C CA . LYS A 1 482 ? -11.498 9.863 18.614 1.00 90.19 482 LYS A CA 1
ATOM 3961 C C . LYS A 1 482 ? -11.044 10.837 17.526 1.00 90.19 482 LYS A C 1
ATOM 3963 O O . LYS A 1 482 ? -11.130 12.053 17.712 1.00 90.19 482 LYS A O 1
ATOM 3968 N N . ILE A 1 483 ? -10.610 10.334 16.368 1.00 92.12 483 ILE A N 1
ATOM 3969 C CA . ILE A 1 483 ? -10.264 11.182 15.220 1.00 92.12 483 ILE A CA 1
ATOM 3970 C C . ILE A 1 483 ? -11.492 11.900 14.672 1.00 92.12 483 ILE A C 1
ATOM 3972 O O . ILE A 1 483 ? -11.411 13.093 14.410 1.00 92.12 483 ILE A O 1
ATOM 3976 N N . SER A 1 484 ? -12.629 11.224 14.513 1.00 89.88 484 SER A N 1
ATOM 3977 C CA . SER A 1 484 ? -13.869 11.861 14.061 1.00 89.88 484 SER A CA 1
ATOM 3978 C C . SER A 1 484 ? -14.359 12.938 15.029 1.00 89.88 484 SER A C 1
ATOM 3980 O O . SER A 1 484 ? -14.878 13.959 14.582 1.00 89.88 484 SER A O 1
ATOM 3982 N N . ASP A 1 485 ? -14.223 12.719 16.333 1.00 87.81 485 ASP A N 1
ATOM 3983 C CA . ASP A 1 485 ? -14.626 13.688 17.354 1.00 87.81 485 ASP A CA 1
ATOM 3984 C C . ASP A 1 485 ? -13.705 14.916 17.337 1.00 87.81 485 ASP A C 1
ATOM 3986 O O . ASP A 1 485 ? -14.166 16.055 17.426 1.00 87.81 485 ASP A O 1
ATOM 3990 N N . SER A 1 486 ? -12.406 14.684 17.131 1.00 87.75 486 SER A N 1
ATOM 3991 C CA . SER A 1 486 ? -11.380 15.728 17.005 1.00 87.75 486 SER A CA 1
ATOM 3992 C C . SER A 1 486 ? -11.463 16.483 15.672 1.00 87.75 486 SER A C 1
ATOM 3994 O O . SER A 1 486 ? -11.238 17.691 15.599 1.00 87.75 486 SER A O 1
ATOM 3996 N N . LEU A 1 487 ? -11.816 15.781 14.596 1.00 89.88 487 LEU A N 1
ATOM 3997 C CA . LEU A 1 487 ? -11.942 16.280 13.231 1.00 89.88 487 LEU A CA 1
ATOM 3998 C C . LEU A 1 487 ? -13.359 16.008 12.701 1.00 89.88 487 LEU A C 1
ATOM 4000 O O . LEU A 1 487 ? -13.531 15.143 11.837 1.00 89.88 487 LEU A O 1
ATOM 4004 N N . PRO A 1 488 ? -14.382 16.780 13.125 1.00 89.00 488 PRO A N 1
ATOM 4005 C CA . PRO A 1 488 ? -15.776 16.545 12.739 1.00 89.00 488 PRO A CA 1
ATOM 4006 C C . PRO A 1 488 ? -16.049 16.386 11.231 1.00 89.00 488 PRO A C 1
ATOM 4008 O O . PRO A 1 488 ? -16.940 15.611 10.868 1.00 89.00 488 PRO A O 1
ATOM 4011 N N . PRO A 1 489 ? -15.317 17.043 10.299 1.00 91.12 489 PRO A N 1
ATOM 4012 C CA . PRO A 1 489 ? -15.486 16.778 8.867 1.00 91.12 489 PRO A CA 1
ATOM 4013 C C . PRO A 1 489 ? -15.204 15.327 8.440 1.00 91.12 489 PRO A C 1
ATOM 4015 O O . PRO A 1 489 ? -15.625 14.925 7.355 1.00 91.12 489 PRO A O 1
ATOM 4018 N N . LEU A 1 490 ? -14.517 14.540 9.272 1.00 90.69 490 LEU A N 1
ATOM 4019 C CA . LEU A 1 490 ? -14.188 13.132 9.045 1.00 90.69 490 LEU A CA 1
ATOM 4020 C C . LEU A 1 490 ? -15.186 12.163 9.695 1.00 90.69 490 LEU A C 1
ATOM 4022 O O . LEU A 1 490 ? -14.882 10.980 9.834 1.00 90.69 490 LEU A O 1
ATOM 4026 N N . TYR A 1 491 ? -16.405 12.622 10.004 1.00 85.38 491 TYR A N 1
ATOM 4027 C CA . TYR A 1 491 ? -17.490 11.805 10.569 1.00 85.38 491 TYR A CA 1
ATOM 4028 C C . TYR A 1 491 ? -17.760 10.487 9.828 1.00 85.38 491 TYR A C 1
ATOM 4030 O O . TYR A 1 491 ? -18.403 9.583 10.353 1.00 85.38 491 TYR A O 1
ATOM 4038 N N . ILE A 1 492 ? -17.333 10.374 8.568 1.00 83.69 492 ILE A N 1
ATOM 4039 C CA . ILE A 1 492 ? -17.502 9.156 7.784 1.00 83.69 492 ILE A CA 1
ATOM 4040 C C . ILE A 1 492 ? -16.758 7.960 8.382 1.00 83.69 492 ILE A C 1
ATOM 4042 O O . ILE A 1 492 ? -17.244 6.838 8.250 1.00 83.69 492 ILE A O 1
ATOM 4046 N N . LEU A 1 493 ? -15.645 8.211 9.077 1.00 83.81 493 LEU A N 1
ATOM 4047 C CA . LEU A 1 493 ? -14.882 7.208 9.809 1.00 83.81 493 LEU A CA 1
ATOM 4048 C C . LEU A 1 493 ? -15.734 6.614 10.941 1.00 83.81 493 LEU A C 1
ATOM 4050 O O . LEU A 1 493 ? -15.985 5.414 10.961 1.00 83.81 493 LEU A O 1
ATOM 4054 N N . SER A 1 494 ? -16.293 7.456 11.812 1.00 74.06 494 SER A N 1
ATOM 4055 C CA . SER A 1 494 ? -17.106 7.013 12.954 1.00 74.06 494 SER A CA 1
ATOM 4056 C C . SER A 1 494 ? -18.522 6.572 12.588 1.00 74.06 494 SER A C 1
ATOM 4058 O O . SER A 1 494 ? -19.100 5.774 13.306 1.00 74.06 494 SER A O 1
ATOM 4060 N N . ASN A 1 495 ? -19.117 7.039 11.486 1.00 68.62 495 ASN A N 1
ATOM 4061 C CA . ASN A 1 495 ? -20.467 6.613 11.095 1.00 68.62 495 ASN A CA 1
ATOM 4062 C C . ASN A 1 495 ? -20.481 5.274 10.353 1.00 68.62 495 ASN A C 1
ATOM 4064 O O . ASN A 1 495 ? -21.506 4.593 10.340 1.00 68.62 495 ASN A O 1
ATOM 4068 N N . LYS A 1 496 ? -19.392 4.888 9.683 1.00 67.38 496 LYS A N 1
ATOM 4069 C CA . LYS A 1 496 ? -19.368 3.662 8.870 1.00 67.38 496 LYS A CA 1
ATOM 4070 C C . LYS A 1 496 ? -18.882 2.443 9.648 1.00 67.38 496 LYS A C 1
ATOM 4072 O O . LYS A 1 496 ? -19.419 1.366 9.387 1.00 67.38 496 LYS A O 1
ATOM 4077 N N . VAL A 1 497 ? -18.009 2.615 10.647 1.00 60.16 497 VAL A N 1
ATOM 4078 C CA . VAL A 1 497 ? -17.606 1.520 11.551 1.00 60.16 497 VAL A CA 1
ATOM 4079 C C . VAL A 1 497 ? -18.830 0.912 12.259 1.00 60.16 497 VAL A C 1
ATOM 4081 O O . VAL A 1 497 ? -19.067 -0.276 12.073 1.00 60.16 497 VAL A O 1
ATOM 4084 N N . PRO A 1 498 ? -19.723 1.672 12.930 1.00 47.12 498 PRO A N 1
ATOM 4085 C CA . PRO A 1 498 ? -20.843 1.122 13.699 1.00 47.12 498 PRO A CA 1
ATOM 4086 C C . PRO A 1 498 ? -22.078 0.799 12.842 1.00 47.12 498 PRO A C 1
ATOM 4088 O O . PRO A 1 498 ? -22.931 0.006 13.240 1.00 47.12 498 PRO A O 1
ATOM 4091 N N . VAL A 1 499 ? -22.229 1.370 11.638 1.00 42.16 499 VAL A N 1
ATOM 4092 C CA . VAL A 1 499 ? -23.390 1.068 10.772 1.00 42.16 499 VAL A CA 1
ATOM 4093 C C . VAL A 1 499 ? -23.267 -0.310 10.104 1.00 42.16 499 VAL A C 1
ATOM 4095 O O . VAL A 1 499 ? -24.302 -0.931 9.827 1.00 42.16 499 VAL A O 1
ATOM 4098 N N . MET A 1 500 ? -22.052 -0.855 9.936 1.00 42.81 500 MET A N 1
ATOM 4099 C CA . MET A 1 500 ? -21.875 -2.288 9.654 1.00 42.81 500 MET A CA 1
ATOM 4100 C C . MET A 1 500 ? -22.363 -3.163 10.820 1.00 42.81 500 MET A C 1
ATOM 4102 O O . MET A 1 500 ? -22.984 -4.197 10.570 1.00 42.81 500 MET A O 1
ATOM 4106 N N . PHE A 1 501 ? -22.224 -2.714 12.072 1.00 40.97 501 PHE A N 1
ATOM 4107 C CA . PHE A 1 501 ? -22.727 -3.428 13.254 1.00 40.97 501 PHE A CA 1
ATOM 4108 C C . PHE A 1 501 ? -24.262 -3.384 13.339 1.00 40.97 501 PHE A C 1
ATOM 4110 O O . PHE A 1 501 ? -24.921 -4.421 13.445 1.00 40.97 501 PHE A O 1
ATOM 4117 N N . ALA A 1 502 ? -24.875 -2.203 13.202 1.00 30.47 502 ALA A N 1
ATOM 4118 C CA . ALA A 1 502 ? -26.319 -2.039 13.401 1.00 30.47 502 ALA A CA 1
ATOM 4119 C C . ALA A 1 502 ? -27.184 -2.668 12.288 1.00 30.47 502 ALA A C 1
ATOM 4121 O O . ALA A 1 502 ? -28.312 -3.102 12.546 1.00 30.47 502 ALA A O 1
ATOM 4122 N N . ARG A 1 503 ? -26.695 -2.729 11.038 1.00 30.81 503 ARG A N 1
ATOM 4123 C CA . ARG A 1 503 ? -27.432 -3.364 9.925 1.00 30.81 503 ARG A CA 1
ATOM 4124 C C . ARG A 1 503 ? -27.254 -4.875 9.873 1.00 30.81 503 ARG A C 1
ATOM 4126 O O . ARG A 1 503 ? -28.219 -5.551 9.517 1.00 30.81 503 ARG A O 1
ATOM 4133 N N . THR A 1 504 ? -26.100 -5.406 10.268 1.00 37.41 504 THR A N 1
ATOM 4134 C CA . THR A 1 504 ? -25.884 -6.861 10.340 1.00 37.41 504 THR A CA 1
ATOM 4135 C C . THR A 1 504 ? -26.750 -7.478 11.444 1.00 37.41 504 THR A C 1
ATOM 4137 O O . THR A 1 504 ? -27.398 -8.493 11.209 1.00 37.41 504 THR A O 1
ATOM 4140 N N . LEU A 1 505 ? -26.936 -6.778 12.571 1.00 31.84 505 LEU A N 1
ATOM 4141 C CA . LEU A 1 505 ? -27.871 -7.192 13.628 1.00 31.84 505 LEU A CA 1
ATOM 4142 C C . LEU A 1 505 ? -29.361 -7.002 13.264 1.00 31.84 505 LEU A C 1
ATOM 4144 O O . LEU A 1 505 ? -30.210 -7.731 13.769 1.00 31.84 505 LEU A O 1
ATOM 4148 N N . ARG A 1 506 ? -29.720 -6.055 12.377 1.00 28.66 506 ARG A N 1
ATOM 4149 C CA . ARG A 1 506 ? -31.131 -5.788 11.992 1.00 28.66 506 ARG A CA 1
ATOM 4150 C C . ARG A 1 506 ? -31.622 -6.526 10.743 1.00 28.66 506 ARG A C 1
ATOM 4152 O O . ARG A 1 506 ? -32.831 -6.700 10.593 1.00 28.66 506 ARG A O 1
ATOM 4159 N N . THR A 1 507 ? -30.734 -6.928 9.833 1.00 29.55 507 THR A N 1
ATOM 4160 C CA . THR A 1 507 ? -31.113 -7.659 8.603 1.00 29.55 507 THR A CA 1
ATOM 4161 C C . THR A 1 507 ? -31.149 -9.172 8.787 1.00 29.55 507 THR A C 1
ATOM 4163 O O . THR A 1 507 ? -31.838 -9.854 8.028 1.00 29.55 507 THR A O 1
ATOM 4166 N N . PHE A 1 508 ? -30.552 -9.690 9.860 1.00 29.64 508 PHE A N 1
ATOM 4167 C CA . PHE A 1 508 ? -30.883 -11.005 10.393 1.00 29.64 508 PHE A CA 1
ATOM 4168 C C . PHE A 1 508 ? -32.101 -10.899 11.320 1.00 29.64 508 PHE A C 1
ATOM 4170 O O . PHE A 1 508 ? -32.006 -10.995 12.539 1.00 29.64 508 PHE A O 1
ATOM 4177 N N . ARG A 1 509 ? -33.298 -10.740 10.733 1.00 25.34 509 ARG A N 1
ATOM 4178 C CA . ARG A 1 509 ? -34.481 -11.314 11.393 1.00 25.34 509 ARG A CA 1
ATOM 4179 C C . ARG A 1 509 ? -34.240 -12.823 11.460 1.00 25.34 509 ARG A C 1
ATOM 4181 O O . ARG A 1 509 ? -33.880 -13.392 10.426 1.00 25.34 509 ARG A O 1
ATOM 4188 N N . PRO A 1 510 ? -34.449 -13.475 12.611 1.00 28.08 510 PRO A N 1
ATOM 4189 C CA . PRO A 1 510 ? -34.306 -14.912 12.704 1.00 28.08 510 PRO A CA 1
ATOM 4190 C C . PRO A 1 510 ? -35.404 -15.529 11.833 1.00 28.08 510 PRO A C 1
ATOM 4192 O O . PRO A 1 510 ? -36.563 -15.626 12.227 1.00 28.08 510 PRO A O 1
ATOM 4195 N N . LEU A 1 511 ? -35.054 -15.938 10.612 1.00 25.88 511 LEU A N 1
ATOM 4196 C CA . LEU A 1 511 ? -35.658 -17.140 10.054 1.00 25.88 511 LEU A CA 1
ATOM 4197 C C . LEU A 1 511 ? -35.426 -18.198 11.119 1.00 25.88 511 LEU A C 1
ATOM 4199 O O . LEU A 1 511 ? -34.276 -18.368 11.498 1.00 25.88 511 LEU A O 1
ATOM 4203 N N . ASN A 1 512 ? -36.506 -18.782 11.640 1.00 25.11 512 ASN A N 1
ATOM 4204 C CA . ASN A 1 512 ? -36.555 -19.798 12.693 1.00 25.11 512 ASN A CA 1
ATOM 4205 C C . ASN A 1 512 ? -35.385 -20.799 12.629 1.00 25.11 512 ASN A C 1
ATOM 4207 O O . ASN A 1 512 ? -35.531 -21.922 12.155 1.00 25.11 512 ASN A O 1
ATOM 4211 N N . ILE A 1 513 ? -34.229 -20.386 13.129 1.00 29.17 513 ILE A N 1
ATOM 4212 C CA . ILE A 1 513 ? -33.110 -21.226 13.491 1.00 29.17 513 ILE A CA 1
ATOM 4213 C C . ILE A 1 513 ? -33.291 -21.313 14.992 1.00 29.17 513 ILE A C 1
ATOM 4215 O O . ILE A 1 513 ? -33.035 -20.361 15.727 1.00 29.17 513 ILE A O 1
ATOM 4219 N N . THR A 1 514 ? -33.872 -22.429 15.420 1.00 24.59 514 THR A N 1
ATOM 4220 C CA . THR A 1 514 ? -33.789 -22.924 16.793 1.00 24.59 514 THR A CA 1
ATOM 4221 C C . THR A 1 514 ? -32.452 -22.513 17.396 1.00 24.59 514 THR A C 1
ATOM 4223 O O . THR A 1 514 ? -31.418 -22.875 16.839 1.00 24.59 514 THR A O 1
ATOM 4226 N N . ALA A 1 515 ? -32.509 -21.716 18.465 1.00 25.48 515 ALA A N 1
ATOM 4227 C CA . ALA A 1 515 ? -31.383 -21.118 19.168 1.00 25.48 515 ALA A CA 1
ATOM 4228 C C . ALA A 1 515 ? -30.130 -22.010 19.145 1.00 25.48 515 ALA A C 1
ATOM 4230 O O . ALA A 1 515 ? -30.006 -22.955 19.924 1.00 25.48 515 ALA A O 1
ATOM 4231 N N . PHE A 1 516 ? -29.194 -21.695 18.251 1.00 28.42 516 PHE A N 1
ATOM 4232 C CA . PHE A 1 516 ? -27.816 -22.122 18.416 1.00 28.42 516 PHE A CA 1
ATOM 4233 C C . PHE A 1 516 ? -27.234 -21.172 19.461 1.00 28.42 516 PHE A C 1
ATOM 4235 O O . PHE A 1 516 ? -26.943 -20.017 19.159 1.00 28.42 516 PHE A O 1
ATOM 4242 N N . ARG A 1 517 ? -27.153 -21.638 20.712 1.00 29.73 517 ARG A N 1
ATOM 4243 C CA . ARG A 1 517 ? -26.295 -21.034 21.739 1.00 29.73 517 ARG A CA 1
ATOM 4244 C C . ARG A 1 517 ? -24.914 -20.838 21.110 1.00 29.73 517 ARG A C 1
ATOM 4246 O O . ARG A 1 517 ? -24.262 -21.832 20.787 1.00 29.73 517 ARG A O 1
ATOM 4253 N N . LEU A 1 518 ? -24.496 -19.591 20.901 1.00 34.53 518 LEU A N 1
ATOM 4254 C CA . LEU A 1 518 ? -23.090 -19.280 20.667 1.00 34.53 518 LEU A CA 1
ATOM 4255 C C . LEU A 1 518 ? -22.345 -19.797 21.901 1.00 34.53 518 LEU A C 1
ATOM 4257 O O . LEU A 1 518 ? -22.639 -19.396 23.020 1.00 34.53 518 LEU A O 1
ATOM 4261 N N . GLN A 1 519 ? -21.502 -20.807 21.710 1.00 42.38 519 GLN A N 1
ATOM 4262 C CA . GLN A 1 519 ? -20.671 -21.329 22.787 1.00 42.38 519 GLN A CA 1
ATOM 4263 C C . GLN A 1 519 ? -19.490 -20.376 22.975 1.00 42.38 519 GLN A C 1
ATOM 4265 O O . GLN A 1 519 ? -18.868 -20.022 21.975 1.00 42.38 519 GLN A O 1
ATOM 4270 N N . SER A 1 520 ? -19.191 -20.023 24.227 1.00 51.09 520 SER A N 1
ATOM 4271 C CA . SER A 1 520 ? -18.074 -19.147 24.604 1.00 51.09 520 SER A CA 1
ATOM 4272 C C . SER A 1 520 ? -16.746 -19.544 23.949 1.00 51.09 520 SER A C 1
ATOM 4274 O O . SER A 1 520 ? -16.494 -20.732 23.717 1.00 51.09 520 SER A O 1
ATOM 4276 N N . THR A 1 521 ? -15.904 -18.555 23.643 1.00 66.00 521 THR A N 1
ATOM 4277 C CA . THR A 1 521 ? -14.562 -18.762 23.072 1.00 66.00 521 THR A CA 1
ATOM 4278 C C . THR A 1 521 ? -13.533 -19.262 24.096 1.00 66.00 521 THR A C 1
ATOM 4280 O O . THR A 1 521 ? -12.558 -19.902 23.700 1.00 66.00 521 THR A O 1
ATOM 4283 N N . TYR A 1 522 ? -13.784 -19.085 25.400 1.00 80.25 522 TYR A N 1
ATOM 4284 C CA . TYR A 1 522 ? -12.939 -19.604 26.480 1.00 80.25 522 TYR A CA 1
ATOM 4285 C C . TYR A 1 522 ? -13.276 -21.065 26.786 1.00 80.25 522 TYR A C 1
ATOM 4287 O O . TYR A 1 522 ? -14.205 -21.390 27.529 1.00 80.25 522 TYR A O 1
ATOM 4295 N N . LYS A 1 523 ? -12.508 -21.973 26.182 1.00 88.75 523 LYS A N 1
ATOM 4296 C CA . LYS A 1 523 ? -12.617 -23.419 26.391 1.00 88.75 523 LYS A CA 1
ATOM 4297 C C . LYS A 1 523 ? -11.243 -24.016 26.625 1.00 88.75 523 LYS A C 1
ATOM 4299 O O . LYS A 1 523 ? -10.258 -23.548 26.062 1.00 88.75 523 LYS A O 1
ATOM 4304 N N . LEU A 1 524 ? -11.217 -25.098 27.395 1.00 87.81 524 LEU A N 1
ATOM 4305 C CA . LEU A 1 524 ? -10.031 -25.930 27.526 1.00 87.81 524 LEU A CA 1
ATOM 4306 C C . LEU A 1 524 ? -9.650 -26.533 26.171 1.00 87.81 524 LEU A C 1
ATOM 4308 O O . LEU A 1 524 ? -10.526 -26.899 25.375 1.00 87.81 524 LEU A O 1
ATOM 4312 N N . ASN A 1 525 ? -8.350 -26.682 25.934 1.00 86.38 525 ASN A N 1
ATOM 4313 C CA . ASN A 1 525 ? -7.844 -27.427 24.789 1.00 86.38 525 ASN A CA 1
ATOM 4314 C C . ASN A 1 525 ? -8.372 -28.874 24.863 1.00 86.38 525 ASN A C 1
ATOM 4316 O O . ASN A 1 525 ? -8.062 -29.585 25.818 1.00 86.38 525 ASN A O 1
ATOM 4320 N N . PRO A 1 526 ? -9.163 -29.355 23.885 1.00 86.06 526 PRO A N 1
ATOM 4321 C CA . PRO A 1 526 ? -9.843 -30.648 23.980 1.00 86.06 526 PRO A CA 1
ATOM 4322 C C . PRO A 1 526 ? -8.889 -31.850 23.966 1.00 86.06 526 PRO A C 1
ATOM 4324 O O . PRO A 1 526 ? -9.307 -32.956 24.307 1.00 86.06 526 PRO A O 1
ATOM 4327 N N . THR A 1 527 ? -7.638 -31.651 23.545 1.00 85.81 527 THR A N 1
ATOM 4328 C CA . THR A 1 527 ? -6.608 -32.695 23.486 1.00 85.81 527 THR A CA 1
ATOM 4329 C C . THR A 1 527 ? -5.627 -32.665 24.653 1.00 85.81 527 THR A C 1
ATOM 4331 O O . THR A 1 527 ? -4.825 -33.589 24.751 1.00 85.81 527 THR A O 1
ATOM 4334 N N . SER A 1 528 ? -5.698 -31.659 25.531 1.00 89.62 528 SER A N 1
ATOM 4335 C CA . SER A 1 528 ? -4.760 -31.527 26.647 1.00 89.62 528 SER A CA 1
ATOM 4336 C C . SER A 1 528 ? -5.012 -32.539 27.761 1.00 89.62 528 SER A C 1
ATOM 4338 O O . SER A 1 528 ? -6.101 -33.128 27.873 1.00 89.62 528 SER A O 1
ATOM 4340 N N . ILE A 1 529 ? -4.022 -32.702 28.640 1.00 88.25 529 ILE A N 1
ATOM 4341 C CA . ILE A 1 529 ? -4.180 -33.502 29.859 1.00 88.25 529 ILE A CA 1
ATOM 4342 C C . ILE A 1 529 ? -5.359 -33.011 30.710 1.00 88.25 529 ILE A C 1
ATOM 4344 O O . ILE A 1 529 ? -6.128 -33.831 31.205 1.00 88.25 529 ILE A O 1
ATOM 4348 N N . VAL A 1 530 ? -5.590 -31.696 30.778 1.00 90.19 530 VAL A N 1
ATOM 4349 C CA . VAL A 1 530 ? -6.695 -31.092 31.540 1.00 90.19 530 VAL A CA 1
ATOM 4350 C C . VAL A 1 530 ? -8.052 -31.573 31.018 1.00 90.19 530 VAL A C 1
ATOM 4352 O O . VAL A 1 530 ? -8.887 -32.031 31.790 1.00 90.19 530 VAL A O 1
ATOM 4355 N N . SER A 1 531 ? -8.278 -31.559 29.701 1.00 86.81 531 SER A N 1
ATOM 4356 C CA . SER A 1 531 ? -9.559 -32.009 29.126 1.00 86.81 531 SER A CA 1
ATOM 4357 C C . SER A 1 531 ? -9.736 -33.527 29.129 1.00 86.81 531 SER A C 1
ATOM 4359 O O . SER A 1 531 ? -10.865 -34.023 29.164 1.00 86.81 531 SER A O 1
ATOM 4361 N N . THR A 1 532 ? -8.637 -34.279 29.052 1.00 88.62 532 THR A N 1
ATOM 4362 C CA . THR A 1 532 ? -8.662 -35.745 28.948 1.00 88.62 532 THR A CA 1
ATOM 4363 C C . THR A 1 532 ? -8.604 -36.453 30.302 1.00 88.62 532 THR A C 1
ATOM 4365 O O . THR A 1 532 ? -8.949 -37.635 30.370 1.00 88.62 532 THR A O 1
ATOM 4368 N N . PHE A 1 533 ? -8.257 -35.738 31.380 1.00 89.19 533 PHE A N 1
ATOM 4369 C CA . PHE A 1 533 ? -8.133 -36.277 32.735 1.00 89.19 533 PHE A CA 1
ATOM 4370 C C . PHE A 1 533 ? -9.419 -36.958 33.228 1.00 89.19 533 PHE A C 1
ATOM 4372 O O . PHE A 1 533 ? -9.385 -38.081 33.733 1.00 89.19 533 PHE A O 1
ATOM 4379 N N . SER A 1 534 ? -10.581 -36.323 33.043 1.00 88.38 534 SER A N 1
ATOM 4380 C CA . SER A 1 534 ? -11.878 -36.961 33.293 1.00 88.38 534 SER A CA 1
ATOM 4381 C C . SER A 1 534 ? -13.013 -36.301 32.506 1.00 88.38 534 SER A C 1
ATOM 4383 O O . SER A 1 534 ? -12.872 -35.218 31.944 1.00 88.38 534 SER A O 1
ATOM 4385 N N . LYS A 1 535 ? -14.166 -36.976 32.425 1.00 81.88 535 LYS A N 1
ATOM 4386 C CA . LYS A 1 535 ? -15.308 -36.493 31.636 1.00 81.88 535 LYS A CA 1
ATOM 4387 C C . LYS A 1 535 ? -16.046 -35.361 32.350 1.00 81.88 535 LYS A C 1
ATOM 4389 O O . LYS A 1 535 ? -16.397 -35.504 33.515 1.00 81.88 535 LYS A O 1
ATOM 4394 N N . ASN A 1 536 ? -16.422 -34.340 31.578 1.00 84.25 536 ASN A N 1
ATOM 4395 C CA . ASN A 1 536 ? -17.245 -33.198 31.994 1.00 84.25 536 ASN A CA 1
ATOM 4396 C C . ASN A 1 536 ? -16.626 -32.344 33.120 1.00 84.25 536 ASN A C 1
ATOM 4398 O O . ASN A 1 536 ? -17.269 -32.181 34.160 1.00 84.25 536 ASN A O 1
ATOM 4402 N N . PRO A 1 537 ? -15.413 -31.791 32.936 1.00 90.50 537 PRO A N 1
ATOM 4403 C CA . PRO A 1 537 ? -14.914 -30.781 33.857 1.00 90.50 537 PRO A CA 1
ATOM 4404 C C . PRO A 1 537 ? -15.802 -29.529 33.847 1.00 90.50 537 PRO A C 1
ATOM 4406 O O . PRO A 1 537 ? -16.403 -29.176 32.828 1.00 90.50 537 PRO A O 1
ATOM 4409 N N . VAL A 1 538 ? -15.868 -28.852 34.989 1.00 92.69 538 VAL A N 1
ATOM 4410 C CA . VAL A 1 538 ? -16.520 -27.554 35.157 1.00 92.69 538 VAL A CA 1
ATOM 4411 C C . VAL A 1 538 ? -15.443 -26.478 35.113 1.00 92.69 538 VAL A C 1
ATOM 4413 O O . VAL A 1 538 ? -14.632 -26.380 36.029 1.00 92.69 538 VAL A O 1
ATOM 4416 N N . LEU A 1 539 ? -15.439 -25.687 34.041 1.00 95.56 539 LEU A N 1
ATOM 4417 C CA . LEU A 1 539 ? -14.496 -24.589 33.840 1.00 95.56 539 LEU A CA 1
ATOM 4418 C C . LEU A 1 539 ? -15.061 -23.280 34.398 1.00 95.56 539 LEU A C 1
ATOM 4420 O O . LEU A 1 539 ? -16.206 -22.922 34.100 1.00 95.56 539 LEU A O 1
ATOM 4424 N N . LYS A 1 540 ? -14.249 -22.582 35.188 1.00 96.81 540 LYS A N 1
ATOM 4425 C CA . LYS A 1 540 ? -14.582 -21.326 35.861 1.00 96.81 540 LYS A CA 1
ATOM 4426 C C . LYS A 1 540 ? -13.406 -20.353 35.831 1.00 96.81 540 LYS A C 1
ATOM 4428 O O . LYS A 1 540 ? -12.277 -20.784 35.618 1.00 96.81 540 LYS A O 1
ATOM 4433 N N . PHE A 1 541 ? -13.687 -19.072 36.055 1.00 96.62 541 PHE A N 1
ATOM 4434 C CA . PHE A 1 541 ? -12.731 -17.975 35.895 1.00 96.62 541 PHE A CA 1
ATOM 4435 C C . PHE A 1 541 ? -12.812 -16.958 37.037 1.00 96.62 541 PHE A C 1
ATOM 4437 O O . PHE A 1 541 ? -13.886 -16.747 37.615 1.00 96.62 541 PHE A O 1
ATOM 4444 N N . THR A 1 542 ? -11.685 -16.312 37.323 1.00 95.69 542 THR A N 1
ATOM 4445 C CA . THR A 1 542 ? -11.539 -15.217 38.294 1.00 95.69 542 THR A CA 1
ATOM 4446 C C . THR A 1 542 ? -11.484 -13.849 37.591 1.00 95.69 542 THR A C 1
ATOM 4448 O O . THR A 1 542 ? -11.213 -13.780 36.387 1.00 95.69 542 THR A O 1
ATOM 4451 N N . PRO A 1 543 ? -11.754 -12.742 38.307 1.00 93.31 543 PRO A N 1
ATOM 4452 C CA . PRO A 1 543 ? -11.500 -11.386 37.810 1.00 93.31 543 PRO A CA 1
ATOM 4453 C C . PRO A 1 543 ? -10.023 -11.107 37.499 1.00 93.31 543 PRO A C 1
ATOM 4455 O O . PRO A 1 543 ? -9.732 -10.316 36.610 1.00 93.31 543 PRO A O 1
ATOM 4458 N N . GLU A 1 544 ? -9.105 -11.779 38.194 1.00 93.06 544 GLU A N 1
ATOM 4459 C CA . GLU A 1 544 ? -7.650 -11.691 38.018 1.00 93.06 544 GLU A CA 1
ATOM 4460 C C . GLU A 1 544 ? -7.126 -12.547 36.842 1.00 93.06 544 GLU A C 1
ATOM 4462 O O . GLU A 1 544 ? -5.928 -12.589 36.572 1.00 93.06 544 GLU A O 1
ATOM 4467 N N . HIS A 1 545 ? -8.041 -13.129 36.055 1.00 94.94 545 HIS A N 1
ATOM 4468 C CA . HIS A 1 545 ? -7.791 -13.825 34.790 1.00 94.94 545 HIS A CA 1
ATOM 4469 C C . HIS A 1 545 ? -7.137 -15.217 34.896 1.00 94.94 545 HIS A C 1
ATOM 4471 O O . HIS A 1 545 ? -6.617 -15.736 33.895 1.00 94.94 545 HIS A O 1
ATOM 4477 N N . GLU A 1 546 ? -7.245 -15.872 36.052 1.00 96.19 546 GLU A N 1
ATOM 4478 C CA . GLU A 1 546 ? -7.020 -17.308 36.221 1.00 96.19 546 GLU A CA 1
ATOM 4479 C C . GLU A 1 546 ? -8.251 -18.137 35.826 1.00 96.19 546 GLU A C 1
ATOM 4481 O O . GLU A 1 546 ? -9.405 -17.696 35.879 1.00 96.19 546 GLU A O 1
ATOM 4486 N N . TRP A 1 547 ? -8.010 -19.390 35.444 1.00 97.12 547 TRP A N 1
ATOM 4487 C CA . TRP A 1 547 ? -9.052 -20.391 35.256 1.00 97.12 547 TRP A CA 1
ATOM 4488 C C . TRP A 1 547 ? -8.858 -21.576 36.195 1.00 97.12 547 TRP A C 1
ATOM 4490 O O . TRP A 1 547 ? -7.738 -21.972 36.508 1.00 97.12 547 TRP A O 1
ATOM 4500 N N . ILE A 1 548 ? -9.975 -22.185 36.595 1.00 97.06 548 ILE A N 1
ATOM 4501 C CA . ILE A 1 548 ? -10.014 -23.454 37.320 1.00 97.06 548 ILE A CA 1
ATOM 4502 C C . ILE A 1 548 ? -10.917 -24.453 36.593 1.00 97.06 548 ILE A C 1
ATOM 4504 O O . ILE A 1 548 ? -12.073 -24.168 36.273 1.00 97.06 548 ILE A O 1
ATOM 4508 N N . SER A 1 549 ? -10.381 -25.643 36.321 1.00 96.44 549 SER A N 1
ATOM 4509 C CA . SER A 1 549 ? -11.094 -26.772 35.718 1.00 96.44 549 SER A CA 1
ATOM 4510 C C . SER A 1 549 ? -11.364 -27.837 36.774 1.00 96.44 549 SER A C 1
ATOM 4512 O O . SER A 1 549 ? -10.494 -28.659 37.051 1.00 96.44 549 SER A O 1
ATOM 4514 N N . LEU A 1 550 ? -12.562 -27.834 37.364 1.00 95.44 550 LEU A N 1
ATOM 4515 C CA . LEU A 1 550 ? -12.968 -28.780 38.405 1.00 95.44 550 LEU A CA 1
ATOM 4516 C C . LEU A 1 550 ? -13.491 -30.091 37.807 1.00 95.44 550 LEU A C 1
ATOM 4518 O O . LEU A 1 550 ? -14.464 -30.110 37.053 1.00 95.44 550 LEU A O 1
ATOM 4522 N N . HIS A 1 551 ? -12.893 -31.204 38.208 1.00 92.94 551 HIS A N 1
ATOM 4523 C CA . HIS A 1 551 ? -13.265 -32.547 37.790 1.00 92.94 551 HIS A CA 1
ATOM 4524 C C . HIS A 1 551 ? -14.235 -33.218 38.780 1.00 92.94 551 HIS A C 1
ATOM 4526 O O . HIS A 1 551 ? -14.261 -32.880 39.966 1.00 92.94 551 HIS A O 1
ATOM 4532 N N . PRO A 1 552 ? -15.038 -34.208 38.332 1.00 89.19 552 PRO A N 1
ATOM 4533 C CA . PRO A 1 552 ? -16.048 -34.854 39.177 1.00 89.19 552 PRO A CA 1
ATOM 4534 C C . PRO A 1 552 ? -15.507 -35.585 40.415 1.00 89.19 552 PRO A C 1
ATOM 4536 O O . PRO A 1 552 ? -16.272 -35.859 41.336 1.00 89.19 552 PRO A O 1
ATOM 4539 N N . ASP A 1 553 ? -14.219 -35.933 40.439 1.00 88.38 553 ASP A N 1
ATOM 4540 C CA . ASP A 1 553 ? -13.554 -36.573 41.581 1.00 88.38 553 ASP A CA 1
ATOM 4541 C C . ASP A 1 553 ? -13.071 -35.571 42.649 1.00 88.38 553 ASP A C 1
ATOM 4543 O O . ASP A 1 553 ? -12.521 -35.980 43.673 1.00 88.38 553 ASP A O 1
ATOM 4547 N N . GLY A 1 554 ? -13.312 -34.272 42.437 1.00 89.19 554 GLY A N 1
ATOM 4548 C CA . GLY A 1 554 ? -12.914 -33.189 43.333 1.00 89.19 554 GLY A CA 1
ATOM 4549 C C . GLY A 1 554 ? -11.493 -32.674 43.112 1.00 89.19 554 GLY A C 1
ATOM 4550 O O . GLY A 1 554 ? -11.056 -31.794 43.853 1.00 89.19 554 GLY A O 1
ATOM 4551 N N . THR A 1 555 ? -10.777 -33.189 42.110 1.00 94.19 555 THR A N 1
ATOM 4552 C CA . THR A 1 555 ? -9.517 -32.585 41.662 1.00 94.19 555 THR A CA 1
ATOM 4553 C C . THR A 1 555 ? -9.785 -31.432 40.702 1.00 94.19 555 THR A C 1
ATOM 4555 O O . THR A 1 555 ? -10.805 -31.412 40.016 1.00 94.19 555 THR A O 1
ATOM 4558 N N . ALA A 1 556 ? -8.890 -30.454 40.648 1.00 96.06 556 ALA A N 1
ATOM 4559 C CA . ALA A 1 556 ? -8.982 -29.348 39.711 1.00 96.06 556 ALA A CA 1
ATOM 4560 C C . ALA A 1 556 ? -7.610 -28.973 39.158 1.00 96.06 556 ALA A C 1
ATOM 4562 O O . ALA A 1 556 ? -6.608 -29.145 39.842 1.00 96.06 556 ALA A O 1
ATOM 4563 N N . PHE A 1 557 ? -7.578 -28.445 37.941 1.00 96.69 557 PHE A N 1
ATOM 4564 C CA . PHE A 1 557 ? -6.389 -27.813 37.365 1.00 96.69 557 PHE A CA 1
ATOM 4565 C C . PHE A 1 557 ? -6.563 -26.300 37.382 1.00 96.69 557 PHE A C 1
ATOM 4567 O O . PHE A 1 557 ? -7.678 -25.826 37.155 1.00 96.69 557 PHE A O 1
ATOM 4574 N N . ILE A 1 558 ? -5.479 -25.569 37.631 1.00 96.75 558 ILE A N 1
ATOM 4575 C CA . ILE A 1 558 ? -5.446 -24.104 37.647 1.00 96.75 558 ILE A CA 1
ATOM 4576 C C . ILE A 1 558 ? -4.384 -23.619 36.657 1.00 96.75 558 ILE A C 1
ATOM 4578 O O . ILE A 1 558 ? -3.295 -24.191 36.581 1.00 96.75 558 ILE A O 1
ATOM 4582 N N . GLY A 1 559 ? -4.698 -22.560 35.917 1.00 96.38 559 GLY A N 1
ATOM 4583 C CA . GLY A 1 559 ? -3.778 -21.867 35.016 1.00 96.38 559 GLY A CA 1
ATOM 4584 C C . GLY A 1 559 ? -4.275 -20.458 34.699 1.00 96.38 559 GLY A C 1
ATOM 4585 O O . GLY A 1 559 ? -5.223 -19.981 35.322 1.00 96.38 559 GLY A O 1
ATOM 4586 N N . ILE A 1 560 ? -3.658 -19.799 33.717 1.00 96.12 560 ILE A N 1
ATOM 4587 C CA . ILE A 1 560 ? -4.051 -18.448 33.292 1.00 96.12 560 ILE A CA 1
ATOM 4588 C C . ILE A 1 560 ? -4.789 -18.457 31.957 1.00 96.12 560 ILE A C 1
ATOM 4590 O O . ILE A 1 560 ? -4.573 -19.318 31.103 1.00 96.12 560 ILE A O 1
ATOM 4594 N N . THR A 1 561 ? -5.709 -17.512 31.774 1.00 95.44 561 THR A N 1
ATOM 4595 C CA . THR A 1 561 ? -6.492 -17.426 30.534 1.00 95.44 561 THR A CA 1
ATOM 4596 C C . THR A 1 561 ? -5.648 -16.964 29.346 1.00 95.44 561 THR A C 1
ATOM 4598 O O . THR A 1 561 ? -4.616 -16.323 29.516 1.00 95.44 561 THR A O 1
ATOM 4601 N N . ASN A 1 562 ? -6.136 -17.203 28.120 1.00 90.06 562 ASN A N 1
ATOM 4602 C CA . ASN A 1 562 ? -5.518 -16.646 26.905 1.00 90.06 562 ASN A CA 1
ATOM 4603 C C . ASN A 1 562 ? -5.343 -15.119 26.993 1.00 90.06 562 ASN A C 1
ATOM 4605 O O . ASN A 1 562 ? -4.327 -14.590 26.569 1.00 90.06 562 ASN A O 1
ATOM 4609 N N . TYR A 1 563 ? -6.315 -14.428 27.600 1.00 89.94 563 TYR A N 1
ATOM 4610 C CA . TYR A 1 563 ? -6.259 -12.981 27.809 1.00 89.94 563 TYR A CA 1
ATOM 4611 C C . TYR A 1 563 ? -5.086 -12.578 28.717 1.00 89.94 563 TYR A C 1
ATOM 4613 O O . TYR A 1 563 ? -4.310 -11.694 28.364 1.00 89.94 563 TYR A O 1
ATOM 4621 N N . ALA A 1 564 ? -4.916 -13.265 29.852 1.00 89.75 564 ALA A N 1
ATOM 4622 C CA . ALA A 1 564 ? -3.791 -13.029 30.756 1.00 89.75 564 ALA A CA 1
ATOM 4623 C C . ALA A 1 564 ? -2.442 -13.327 30.088 1.00 89.75 564 ALA A C 1
ATOM 4625 O O . ALA A 1 564 ? -1.511 -12.538 30.212 1.00 89.75 564 ALA A O 1
ATOM 4626 N N . ALA A 1 565 ? -2.346 -14.434 29.348 1.00 89.94 565 ALA A N 1
ATOM 4627 C CA . ALA A 1 565 ? -1.129 -14.816 28.638 1.00 89.94 565 ALA A CA 1
ATOM 4628 C C . ALA A 1 565 ? -0.730 -13.792 27.558 1.00 89.94 565 ALA A C 1
ATOM 4630 O O . ALA A 1 565 ? 0.447 -13.450 27.431 1.00 89.94 565 ALA A O 1
ATOM 4631 N N . ASP A 1 566 ? -1.702 -13.257 26.813 1.00 87.25 566 ASP A N 1
ATOM 4632 C CA . ASP A 1 566 ? -1.472 -12.209 25.811 1.00 87.25 566 ASP A CA 1
ATOM 4633 C C . ASP A 1 566 ? -1.028 -10.883 26.459 1.00 87.25 566 ASP A C 1
ATOM 4635 O O . ASP A 1 566 ? -0.120 -10.205 25.956 1.00 87.25 566 ASP A O 1
ATOM 4639 N N . ALA A 1 567 ? -1.644 -10.520 27.592 1.00 85.88 567 ALA A N 1
ATOM 4640 C CA . ALA A 1 567 ? -1.304 -9.322 28.356 1.00 85.88 567 ALA A CA 1
ATOM 4641 C C . ALA A 1 567 ? 0.113 -9.399 28.949 1.00 85.88 567 ALA A C 1
ATOM 4643 O O . ALA A 1 567 ? 0.866 -8.423 28.869 1.00 85.88 567 ALA A O 1
ATOM 4644 N N . LEU A 1 568 ? 0.495 -10.570 29.469 1.00 83.88 568 LEU A N 1
ATOM 4645 C CA . LEU A 1 568 ? 1.815 -10.843 30.036 1.00 83.88 568 LEU A CA 1
ATOM 4646 C C . LEU A 1 568 ? 2.926 -10.687 28.980 1.00 83.88 568 LEU A C 1
ATOM 4648 O O . LEU A 1 568 ? 3.961 -10.091 29.248 1.00 83.88 568 LEU A O 1
ATOM 4652 N N . GLY A 1 569 ? 2.702 -11.137 27.740 1.00 78.94 569 GLY A N 1
ATOM 4653 C CA . GLY A 1 569 ? 3.758 -11.257 26.726 1.00 78.94 569 GLY A CA 1
ATOM 4654 C C . GLY A 1 569 ? 4.573 -12.543 26.888 1.00 78.94 569 GLY A C 1
ATOM 4655 O O . GLY A 1 569 ? 4.208 -13.408 27.680 1.00 78.94 569 GLY A O 1
ATOM 4656 N N . ASP A 1 570 ? 5.654 -12.694 26.117 1.00 88.12 570 ASP A N 1
ATOM 4657 C CA . ASP A 1 570 ? 6.400 -13.960 26.049 1.00 88.12 570 ASP A CA 1
ATOM 4658 C C . ASP A 1 570 ? 6.995 -14.332 27.416 1.00 88.12 570 ASP A C 1
ATOM 4660 O O . ASP A 1 570 ? 7.891 -13.641 27.919 1.00 88.12 570 ASP A O 1
ATOM 4664 N N . ALA A 1 571 ? 6.486 -15.413 28.011 1.00 88.25 571 ALA A N 1
ATOM 4665 C CA . ALA A 1 571 ? 6.934 -15.946 29.286 1.00 88.25 571 ALA 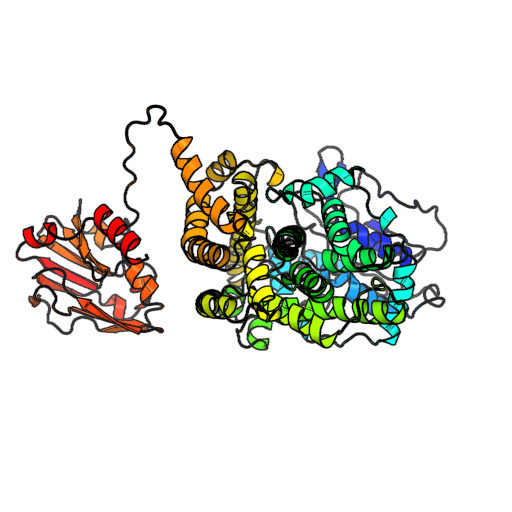A CA 1
ATOM 4666 C C . ALA A 1 571 ? 8.361 -16.488 29.150 1.00 88.25 571 ALA A C 1
ATOM 4668 O O . ALA A 1 571 ? 8.668 -17.295 28.271 1.00 88.25 571 ALA A O 1
ATOM 4669 N N . THR A 1 572 ? 9.247 -16.025 30.025 1.00 89.50 572 THR A N 1
ATOM 4670 C CA . THR A 1 572 ? 10.666 -16.403 30.047 1.00 89.50 572 THR A CA 1
ATOM 4671 C C . THR A 1 572 ? 11.013 -17.291 31.228 1.00 89.50 572 THR A C 1
ATOM 4673 O O . THR A 1 572 ? 11.993 -18.030 31.161 1.00 89.50 572 THR A O 1
ATOM 4676 N N . PHE A 1 573 ? 10.247 -17.195 32.312 1.00 90.88 573 PHE A N 1
ATOM 4677 C CA . PHE A 1 573 ? 10.457 -17.969 33.525 1.00 90.88 573 PHE A CA 1
ATOM 4678 C C . PHE A 1 573 ? 9.148 -18.071 34.312 1.00 90.88 573 PHE A C 1
ATOM 4680 O O . PHE A 1 573 ? 8.324 -17.159 34.278 1.00 90.88 573 PHE A O 1
ATOM 4687 N N . ILE A 1 574 ? 8.962 -19.171 35.032 1.00 90.62 574 ILE A N 1
ATOM 4688 C CA . ILE A 1 574 ? 7.854 -19.353 35.965 1.00 90.62 574 ILE A CA 1
ATOM 4689 C C . ILE A 1 574 ? 8.392 -19.904 37.278 1.00 90.62 574 ILE A C 1
ATOM 4691 O O . ILE A 1 574 ? 9.090 -20.916 37.310 1.00 90.62 574 ILE A O 1
ATOM 4695 N N . GLU A 1 575 ? 8.063 -19.226 38.371 1.00 89.25 575 GLU A N 1
ATOM 4696 C CA . GLU A 1 575 ? 8.297 -19.734 39.711 1.00 89.25 575 GLU A CA 1
ATOM 4697 C C . GLU A 1 575 ? 7.169 -20.707 40.046 1.00 89.25 575 GLU A C 1
ATOM 4699 O O . GLU A 1 575 ? 6.053 -20.309 40.396 1.00 89.25 575 GLU A O 1
ATOM 4704 N N . LEU A 1 576 ? 7.445 -22.000 39.880 1.00 86.12 576 LEU A N 1
ATOM 4705 C CA . LEU A 1 576 ? 6.533 -23.048 40.313 1.00 86.12 576 LEU A CA 1
ATOM 4706 C C . LEU A 1 576 ? 6.359 -23.009 41.844 1.00 86.12 576 LEU A C 1
ATOM 4708 O O . LEU A 1 576 ? 7.289 -22.622 42.558 1.00 86.12 576 LEU A O 1
ATOM 4712 N N . PRO A 1 577 ? 5.183 -23.407 42.363 1.00 78.94 577 PRO A N 1
ATOM 4713 C CA . PRO A 1 577 ? 4.900 -23.367 43.791 1.00 78.94 577 PRO A CA 1
ATOM 4714 C C . PRO A 1 577 ? 6.000 -24.048 44.607 1.00 78.94 577 PRO A C 1
ATOM 4716 O O . PRO A 1 577 ? 6.331 -25.213 44.388 1.00 78.94 577 PRO A O 1
ATOM 4719 N N . SER A 1 578 ? 6.542 -23.322 45.584 1.00 63.56 578 SER A N 1
ATOM 4720 C CA . SER A 1 578 ? 7.543 -23.839 46.526 1.00 63.56 578 SER A CA 1
ATOM 4721 C C . SER A 1 578 ? 6.934 -24.705 47.639 1.00 63.56 578 SER A C 1
ATOM 4723 O O . SER A 1 578 ? 7.665 -25.331 48.414 1.00 63.56 578 SER A O 1
ATOM 4725 N N . SER A 1 579 ? 5.603 -24.753 47.714 1.00 61.88 579 SER A N 1
ATOM 4726 C CA . SER A 1 579 ? 4.816 -25.570 48.632 1.00 61.88 579 SER A CA 1
ATOM 4727 C C . SER A 1 579 ? 4.922 -27.064 48.308 1.00 61.88 579 SER A C 1
ATOM 4729 O O . SER A 1 579 ? 4.974 -27.484 47.152 1.00 61.88 579 SER A O 1
ATOM 4731 N N . GLN A 1 580 ? 4.986 -27.903 49.345 1.00 67.75 580 GLN A N 1
ATOM 4732 C CA . GLN A 1 580 ? 5.105 -29.353 49.151 1.00 67.75 580 GLN A CA 1
ATOM 4733 C C . GLN A 1 580 ? 3.774 -29.934 48.660 1.00 67.75 580 GLN A C 1
ATOM 4735 O O . GLN A 1 580 ? 2.705 -29.502 49.087 1.00 67.75 580 GLN A O 1
ATOM 4740 N N . ILE A 1 581 ? 3.821 -30.972 47.818 1.00 80.75 581 ILE A N 1
ATOM 4741 C CA . ILE A 1 581 ? 2.631 -31.781 47.505 1.00 80.75 581 ILE A CA 1
ATOM 4742 C C . ILE A 1 581 ? 1.964 -32.209 48.827 1.00 80.75 581 ILE A C 1
ATOM 4744 O O . ILE A 1 581 ? 2.612 -32.820 49.681 1.00 80.75 581 ILE A O 1
ATOM 4748 N N . GLY A 1 582 ? 0.678 -31.888 48.986 1.00 78.50 582 GLY A N 1
ATOM 4749 C CA . GLY A 1 582 ? -0.106 -32.082 50.210 1.00 78.50 582 GLY A CA 1
ATOM 4750 C C . GLY A 1 582 ? -0.293 -30.829 51.079 1.00 78.50 582 GLY A C 1
ATOM 4751 O O . GLY A 1 582 ? -0.956 -30.897 52.114 1.00 78.50 582 GLY A O 1
ATOM 4752 N N . GLU A 1 583 ? 0.279 -29.685 50.699 1.00 84.31 583 GLU A N 1
ATOM 4753 C CA . GLU A 1 583 ? 0.076 -28.403 51.380 1.00 84.31 583 GLU A CA 1
ATOM 4754 C C . GLU A 1 583 ? -1.229 -27.724 50.935 1.00 84.31 583 GLU A C 1
ATOM 4756 O O . GLU A 1 583 ? -1.630 -27.811 49.773 1.00 84.31 583 GLU A O 1
ATOM 4761 N N . THR A 1 584 ? -1.912 -27.067 51.876 1.00 87.94 584 THR A N 1
ATOM 4762 C CA . THR A 1 584 ? -3.162 -26.333 51.627 1.00 87.94 584 THR A CA 1
ATOM 4763 C C . THR A 1 584 ? -2.863 -24.863 51.357 1.00 87.94 584 THR A C 1
ATOM 4765 O O . THR A 1 584 ? -2.199 -24.226 52.168 1.00 87.94 584 THR A O 1
ATOM 4768 N N . ILE A 1 585 ? -3.388 -24.340 50.250 1.00 88.44 585 ILE A N 1
ATOM 4769 C CA . ILE A 1 585 ? -3.327 -22.933 49.846 1.00 88.44 585 ILE A CA 1
ATOM 4770 C C . ILE A 1 585 ? -4.712 -22.313 50.024 1.00 88.44 585 ILE A C 1
ATOM 4772 O O . ILE A 1 585 ? -5.714 -22.897 49.600 1.00 88.44 585 ILE A O 1
ATOM 4776 N N . GLY A 1 586 ? -4.768 -21.142 50.653 1.00 87.94 586 GLY A N 1
ATOM 4777 C CA . GLY A 1 586 ? -5.994 -20.374 50.849 1.00 87.94 586 GLY A CA 1
ATOM 4778 C C . GLY A 1 586 ? -6.488 -19.680 49.574 1.00 87.94 586 GLY A C 1
ATOM 4779 O O . GLY A 1 586 ? -5.737 -19.438 48.634 1.00 87.94 586 GLY A O 1
ATOM 4780 N N . ASN A 1 587 ? -7.772 -19.313 49.544 1.00 90.25 587 ASN A N 1
ATOM 4781 C CA . ASN A 1 587 ? -8.318 -18.476 48.469 1.00 90.25 587 ASN A CA 1
ATOM 4782 C C . ASN A 1 587 ? -7.597 -17.112 48.419 1.00 90.25 587 ASN A C 1
ATOM 4784 O O . ASN A 1 587 ? -7.482 -16.441 49.447 1.00 90.25 587 ASN A O 1
ATOM 4788 N N . GLY A 1 588 ? -7.144 -16.704 47.233 1.00 87.31 588 GLY A N 1
ATOM 4789 C CA . GLY A 1 588 ? -6.429 -15.450 46.992 1.00 87.31 588 GLY A CA 1
ATOM 4790 C C . GLY A 1 588 ? -4.957 -15.466 47.411 1.00 87.31 588 GLY A C 1
ATOM 4791 O O . GLY A 1 588 ? -4.288 -14.441 47.305 1.00 87.31 588 GLY A O 1
ATOM 4792 N N . GLU A 1 589 ? -4.432 -16.596 47.890 1.00 89.69 589 GLU A N 1
ATOM 4793 C CA . GLU A 1 589 ? -2.998 -16.749 48.145 1.00 89.69 589 GLU A CA 1
ATOM 4794 C C . GLU A 1 589 ? -2.242 -17.035 46.842 1.00 89.69 589 GLU A C 1
ATOM 4796 O O . GLU A 1 589 ? -2.752 -17.705 45.942 1.00 89.69 589 GLU A O 1
ATOM 4801 N N . THR A 1 590 ? -1.018 -16.517 46.733 1.00 91.19 590 THR A N 1
ATOM 4802 C CA . THR A 1 590 ? -0.158 -16.710 45.561 1.00 91.19 590 THR A CA 1
ATOM 4803 C C . THR A 1 590 ? 0.282 -18.168 45.450 1.00 91.19 590 THR A C 1
ATOM 4805 O O . THR A 1 590 ? 0.877 -18.710 46.382 1.00 91.19 590 THR A O 1
ATOM 4808 N N . ILE A 1 591 ? 0.026 -18.792 44.300 1.00 90.06 591 ILE A N 1
ATOM 4809 C CA . ILE A 1 591 ? 0.443 -20.171 44.008 1.00 90.06 591 ILE A CA 1
ATOM 4810 C C . ILE A 1 591 ? 1.716 -20.208 43.155 1.00 90.06 591 ILE A C 1
ATOM 4812 O O . ILE A 1 591 ? 2.491 -21.154 43.240 1.00 90.06 591 ILE A O 1
ATOM 4816 N N . SER A 1 592 ? 1.919 -19.210 42.299 1.00 90.69 592 SER A N 1
ATOM 4817 C CA . SER A 1 592 ? 3.036 -19.152 41.352 1.00 90.69 592 SER A CA 1
ATOM 4818 C C . SER A 1 592 ? 3.265 -17.705 40.915 1.00 90.69 592 SER A C 1
ATOM 4820 O O . SER A 1 592 ? 2.406 -16.856 41.145 1.00 90.69 592 SER A O 1
ATOM 4822 N N . SER A 1 593 ? 4.398 -17.414 40.282 1.00 91.00 593 SER A N 1
ATOM 4823 C CA . SER A 1 593 ? 4.656 -16.126 39.633 1.00 91.00 593 SER A CA 1
ATOM 4824 C C . SER A 1 593 ? 5.253 -16.363 38.249 1.00 91.00 593 SER A C 1
ATOM 4826 O O . SER A 1 593 ? 6.124 -17.218 38.090 1.00 91.00 593 SER A O 1
ATOM 4828 N N . VAL A 1 594 ? 4.773 -15.644 37.234 1.00 92.12 594 VAL A N 1
ATOM 4829 C CA . VAL A 1 594 ? 5.260 -15.756 35.851 1.00 92.12 594 VAL A CA 1
ATOM 4830 C C . VAL A 1 594 ? 6.026 -14.491 35.484 1.00 92.12 594 VAL A C 1
ATOM 4832 O O . VAL A 1 594 ? 5.494 -13.383 35.564 1.00 92.12 594 VAL A O 1
ATOM 4835 N N . GLU A 1 595 ? 7.265 -14.657 35.029 1.00 88.50 595 GLU A N 1
ATOM 4836 C CA . GLU A 1 595 ? 8.080 -13.590 34.457 1.00 88.50 595 GLU A CA 1
ATOM 4837 C C . GLU A 1 595 ? 8.076 -13.667 32.930 1.00 88.50 595 GLU A C 1
ATOM 4839 O O . GLU A 1 595 ? 8.256 -14.727 32.324 1.00 88.50 595 GLU A O 1
ATOM 4844 N N . SER A 1 596 ? 7.926 -12.511 32.297 1.00 90.75 596 SER A N 1
ATOM 4845 C CA . SER A 1 596 ? 7.967 -12.347 30.848 1.00 90.75 596 SER A CA 1
ATOM 4846 C C . SER A 1 596 ? 8.943 -11.253 30.438 1.00 90.75 596 SER A C 1
ATOM 4848 O O . SER A 1 596 ? 9.471 -10.499 31.259 1.00 90.75 596 SER A O 1
ATOM 4850 N N . VAL A 1 597 ? 9.099 -11.081 29.127 1.00 78.19 597 VAL A N 1
ATOM 4851 C CA . VAL A 1 597 ? 9.837 -9.945 28.557 1.00 78.19 597 VAL A CA 1
ATOM 4852 C C . VAL A 1 597 ? 9.206 -8.574 28.854 1.00 78.19 597 VAL A C 1
ATOM 4854 O O . VAL A 1 597 ? 9.884 -7.560 28.674 1.00 78.19 597 VAL A O 1
ATOM 4857 N N . LYS A 1 598 ? 7.933 -8.508 29.279 1.00 77.56 598 LYS A N 1
ATOM 4858 C CA . LYS A 1 598 ? 7.225 -7.241 29.548 1.00 77.56 598 LYS A CA 1
ATOM 4859 C C . LYS A 1 598 ? 7.044 -6.956 31.039 1.00 77.56 598 LYS A C 1
ATOM 4861 O O . LYS A 1 598 ? 7.179 -5.806 31.453 1.00 77.56 598 LYS A O 1
ATOM 4866 N N . SER A 1 599 ? 6.714 -7.974 31.827 1.00 78.50 599 SER A N 1
ATOM 4867 C CA . SER A 1 599 ? 6.341 -7.843 33.240 1.00 78.50 599 SER A CA 1
ATOM 4868 C C . SER A 1 599 ? 6.484 -9.158 34.010 1.00 78.50 599 SER A C 1
ATOM 4870 O O . SER A 1 599 ? 6.528 -10.235 33.419 1.00 78.50 599 SER A O 1
ATOM 4872 N N . ALA A 1 600 ? 6.503 -9.061 35.340 1.00 83.81 600 ALA A N 1
ATOM 4873 C CA . ALA A 1 600 ? 6.286 -10.185 36.248 1.00 83.81 600 ALA A CA 1
ATOM 4874 C C . ALA A 1 600 ? 4.868 -10.092 36.832 1.00 83.81 600 ALA A C 1
ATOM 4876 O O . ALA A 1 600 ? 4.385 -8.984 37.093 1.00 83.81 600 ALA A O 1
ATOM 4877 N N . SER A 1 601 ? 4.177 -11.218 36.993 1.00 87.31 601 SER A N 1
ATOM 4878 C CA . SER A 1 601 ? 2.816 -11.256 37.538 1.00 87.31 601 SER A CA 1
ATOM 4879 C C . SER A 1 601 ? 2.601 -12.483 38.413 1.00 87.31 601 SER A C 1
ATOM 4881 O O . SER A 1 601 ? 2.910 -13.603 38.011 1.00 87.31 601 SER A O 1
ATOM 4883 N N . ASP A 1 602 ? 2.047 -12.249 39.598 1.00 92.62 602 ASP A N 1
ATOM 4884 C CA . ASP A 1 602 ? 1.683 -13.299 40.543 1.00 92.62 602 ASP A CA 1
ATOM 4885 C C . ASP A 1 602 ? 0.366 -13.958 40.124 1.00 92.62 602 ASP A C 1
ATOM 4887 O O . ASP A 1 602 ? -0.542 -13.289 39.634 1.00 92.62 602 ASP A O 1
ATOM 4891 N N . ILE A 1 603 ? 0.277 -15.270 40.331 1.00 93.06 603 ILE A N 1
ATOM 4892 C CA . ILE A 1 603 ? -0.892 -16.101 40.043 1.00 93.06 603 ILE A CA 1
ATOM 4893 C C . ILE A 1 603 ? -1.520 -16.529 41.363 1.00 93.06 603 ILE A C 1
ATOM 4895 O O . ILE A 1 603 ? -0.841 -17.119 42.213 1.00 93.06 603 ILE A O 1
ATOM 4899 N N . TYR A 1 604 ? -2.814 -16.272 41.527 1.00 93.25 604 TYR A N 1
ATOM 4900 C CA . TYR A 1 604 ? -3.516 -16.511 42.787 1.00 93.25 604 TYR A CA 1
ATOM 4901 C C . TYR A 1 604 ? -4.395 -17.761 42.746 1.00 93.25 604 TYR A C 1
ATOM 4903 O O . TYR A 1 604 ? -4.885 -18.181 41.697 1.00 93.25 604 TYR A O 1
ATOM 4911 N N . SER A 1 605 ? -4.620 -18.368 43.913 1.00 92.44 605 SER A N 1
ATOM 4912 C CA . SER A 1 605 ? -5.545 -19.492 44.043 1.00 92.44 605 SER A CA 1
ATOM 4913 C C . SER A 1 605 ? -6.996 -19.023 43.988 1.00 92.44 605 SER A C 1
ATOM 4915 O O . SER A 1 605 ? -7.396 -18.250 44.858 1.00 92.44 605 SER A O 1
ATOM 4917 N N . PRO A 1 606 ? -7.832 -19.531 43.059 1.00 92.69 606 PRO A N 1
ATOM 4918 C CA . PRO A 1 606 ? -9.242 -19.140 42.984 1.00 92.69 606 PRO A CA 1
ATOM 4919 C C . PRO A 1 606 ? -10.084 -19.589 44.188 1.00 92.69 606 PRO A C 1
ATOM 4921 O O . PRO A 1 606 ? -11.172 -19.062 44.414 1.00 92.69 606 PRO A O 1
ATOM 4924 N N . VAL A 1 607 ? -9.636 -20.627 44.907 1.00 93.00 607 VAL A N 1
ATOM 4925 C CA . VAL A 1 607 ? -10.341 -21.265 46.033 1.00 93.00 607 VAL A CA 1
ATOM 4926 C C . VAL A 1 607 ? -9.342 -21.872 47.024 1.00 93.00 607 VAL A C 1
ATOM 4928 O O . VAL A 1 607 ? -8.172 -22.056 46.697 1.00 93.00 607 VAL A O 1
ATOM 4931 N N . GLU A 1 608 ? -9.796 -22.234 48.226 1.00 93.00 608 GLU A N 1
ATOM 4932 C CA . GLU A 1 608 ? -8.977 -23.031 49.149 1.00 93.00 608 GLU A CA 1
ATOM 4933 C C . GLU A 1 608 ? -8.809 -24.467 48.620 1.00 93.00 608 GLU A C 1
ATOM 4935 O O . GLU A 1 608 ? -9.791 -25.164 48.318 1.00 93.00 608 GLU A O 1
ATOM 4940 N N . CYS A 1 609 ? -7.563 -24.921 48.494 1.00 92.56 609 CYS A N 1
ATOM 4941 C CA . CYS A 1 609 ? -7.255 -26.220 47.903 1.00 92.56 609 CYS A CA 1
ATOM 4942 C C . CYS A 1 609 ? -5.917 -26.802 48.371 1.00 92.56 609 CYS A C 1
ATOM 4944 O O . CYS A 1 609 ? -5.020 -26.080 48.787 1.00 92.56 609 CYS A O 1
ATOM 4946 N N . GLU A 1 610 ? -5.774 -28.121 48.271 1.00 93.25 610 GLU A N 1
ATOM 4947 C CA . GLU A 1 610 ? -4.536 -28.852 48.570 1.00 93.25 610 GLU A CA 1
ATOM 4948 C C . GLU A 1 610 ? -3.775 -29.156 47.269 1.00 93.25 610 GLU A C 1
ATOM 4950 O O . GLU A 1 610 ? -4.370 -29.729 46.354 1.00 93.25 610 GLU A O 1
ATOM 4955 N N . ILE A 1 611 ? -2.484 -28.817 47.156 1.00 93.06 611 ILE A N 1
ATOM 4956 C CA . ILE A 1 611 ? -1.691 -29.152 45.956 1.00 93.06 611 ILE A CA 1
ATOM 4957 C C . ILE A 1 611 ? -1.485 -30.663 45.870 1.00 93.06 611 ILE A C 1
ATOM 4959 O O . ILE A 1 611 ? -0.970 -31.290 46.793 1.00 93.06 611 ILE A O 1
ATOM 4963 N N . VAL A 1 612 ? -1.824 -31.247 44.722 1.00 93.31 612 VAL A N 1
ATOM 4964 C CA . VAL A 1 612 ? -1.635 -32.677 44.438 1.00 93.31 612 VAL A CA 1
ATOM 4965 C C . VAL A 1 612 ? -0.491 -32.902 43.451 1.00 93.31 612 VAL A C 1
ATOM 4967 O O . VAL A 1 612 ? 0.194 -33.919 43.534 1.00 93.31 612 VAL A O 1
ATOM 4970 N N . GLU A 1 613 ? -0.292 -31.982 42.508 1.00 93.06 613 GLU A N 1
ATOM 4971 C CA . GLU A 1 613 ? 0.689 -32.117 41.430 1.00 93.06 613 GLU A CA 1
ATOM 4972 C C . GLU A 1 613 ? 1.015 -30.729 40.856 1.00 93.06 613 GLU A C 1
ATOM 4974 O O . GLU A 1 613 ? 0.150 -29.850 40.810 1.00 93.06 613 GLU A O 1
ATOM 4979 N N . VAL A 1 614 ? 2.256 -30.532 40.418 1.00 94.06 614 VAL A N 1
ATOM 4980 C CA . VAL A 1 614 ? 2.742 -29.288 39.805 1.00 94.06 614 VAL A CA 1
ATOM 4981 C C . VAL A 1 614 ? 3.231 -29.609 38.395 1.00 94.06 614 VAL A C 1
ATOM 4983 O O . VAL A 1 614 ? 3.791 -30.683 38.171 1.00 94.06 614 VAL A O 1
ATOM 4986 N N . ASN A 1 615 ? 3.008 -28.710 37.436 1.00 94.50 615 ASN A N 1
ATOM 4987 C CA . ASN A 1 615 ? 3.450 -28.917 36.062 1.00 94.50 615 ASN A CA 1
ATOM 4988 C C . ASN A 1 615 ? 4.943 -28.597 35.887 1.00 94.50 615 ASN A C 1
ATOM 4990 O O . ASN A 1 615 ? 5.312 -27.510 35.445 1.00 94.50 615 ASN A O 1
ATOM 4994 N N . GLU A 1 616 ? 5.806 -29.565 36.196 1.00 92.44 616 GLU A N 1
ATOM 4995 C CA . GLU A 1 616 ? 7.268 -29.431 36.070 1.00 92.44 616 GLU A CA 1
ATOM 4996 C C . GLU A 1 616 ? 7.728 -29.102 34.635 1.00 92.44 616 GLU A C 1
ATOM 4998 O O . GLU A 1 616 ? 8.799 -28.530 34.447 1.00 92.44 616 GLU A O 1
ATOM 5003 N N . SER A 1 617 ? 6.916 -29.395 33.607 1.00 91.62 617 SER A N 1
ATOM 5004 C CA . SER A 1 617 ? 7.275 -29.079 32.214 1.00 91.62 617 SER A CA 1
ATOM 5005 C C . SER A 1 617 ? 7.429 -27.578 31.948 1.00 91.62 617 SER A C 1
ATOM 5007 O O . SER A 1 617 ? 8.144 -27.191 31.024 1.00 91.62 617 SER A O 1
ATOM 5009 N N . LEU A 1 618 ? 6.818 -26.729 32.779 1.00 91.44 618 LEU A N 1
ATOM 5010 C CA . LEU A 1 618 ? 6.911 -25.277 32.658 1.00 91.44 618 LEU A CA 1
ATOM 5011 C C . LEU A 1 618 ? 8.284 -24.717 33.071 1.00 91.44 618 LEU A C 1
ATOM 5013 O O . LEU A 1 618 ? 8.609 -23.601 32.676 1.00 91.44 618 LEU A O 1
ATOM 5017 N N . GLU A 1 619 ? 9.116 -25.476 33.798 1.00 87.44 619 GLU A N 1
ATOM 5018 C CA . GLU A 1 619 ? 10.511 -25.078 34.064 1.00 87.44 619 GLU A CA 1
ATOM 5019 C C . GLU A 1 619 ? 11.380 -25.168 32.804 1.00 87.44 619 GLU A C 1
ATOM 5021 O O . GLU A 1 619 ? 12.225 -24.306 32.562 1.00 87.44 619 GLU A O 1
ATOM 5026 N N . GLU A 1 620 ? 11.180 -26.215 31.998 1.00 86.12 620 GLU A N 1
ATOM 5027 C CA . GLU A 1 620 ? 11.925 -26.427 30.752 1.00 86.12 620 GLU A CA 1
ATOM 5028 C C . GLU A 1 620 ? 11.298 -25.690 29.561 1.00 86.12 620 GLU A C 1
ATOM 5030 O O . GLU A 1 620 ? 11.992 -25.397 28.584 1.00 86.12 620 GLU A O 1
ATOM 5035 N N . SER A 1 621 ? 9.991 -25.415 29.612 1.00 91.25 621 SER A N 1
ATOM 5036 C CA . SER A 1 621 ? 9.223 -24.814 28.515 1.00 91.25 621 SER A CA 1
ATOM 5037 C C . SER A 1 621 ? 8.182 -23.798 29.022 1.00 91.25 621 SER A C 1
ATOM 5039 O O . SER A 1 621 ? 6.973 -24.037 28.905 1.00 91.25 621 SER A O 1
ATOM 5041 N N . PRO A 1 622 ? 8.614 -22.652 29.587 1.00 90.75 622 PRO A N 1
ATOM 5042 C CA . PRO A 1 622 ? 7.710 -21.613 30.089 1.00 90.75 622 PRO A CA 1
ATOM 5043 C C . PRO A 1 622 ? 6.801 -21.025 28.995 1.00 90.75 622 PRO A C 1
ATOM 5045 O O . PRO A 1 622 ? 5.702 -20.558 29.292 1.00 90.75 622 PRO A O 1
ATOM 5048 N N . GLU A 1 623 ? 7.186 -21.118 27.719 1.00 89.12 623 GLU A N 1
ATOM 5049 C CA . GLU A 1 623 ? 6.389 -20.675 26.570 1.00 89.12 623 GLU A CA 1
ATOM 5050 C C . GLU A 1 623 ? 5.053 -21.424 26.402 1.00 89.12 623 GLU A C 1
ATOM 5052 O O . GLU A 1 623 ? 4.181 -20.986 25.643 1.00 89.12 623 GLU A O 1
ATOM 5057 N N . LEU A 1 624 ? 4.851 -22.547 27.102 1.00 92.12 624 LEU A N 1
ATOM 5058 C CA . LEU A 1 624 ? 3.559 -23.240 27.159 1.00 92.12 624 LEU A CA 1
ATOM 5059 C C . LEU A 1 624 ? 2.458 -22.359 27.762 1.00 92.12 624 LEU A C 1
ATOM 5061 O O . LEU A 1 624 ? 1.305 -22.466 27.341 1.00 92.12 624 LEU A O 1
ATOM 5065 N N . ILE A 1 625 ? 2.821 -21.428 28.655 1.00 93.50 625 ILE A N 1
ATOM 5066 C CA . ILE A 1 625 ? 1.910 -20.415 29.204 1.00 93.50 625 ILE A CA 1
ATOM 5067 C C . ILE A 1 625 ? 1.315 -19.532 28.101 1.00 93.50 625 ILE A C 1
ATOM 5069 O O . ILE A 1 625 ? 0.164 -19.127 28.215 1.00 93.50 625 ILE A O 1
ATOM 5073 N N . ASN A 1 626 ? 2.058 -19.261 27.021 1.00 92.62 626 ASN A N 1
ATOM 5074 C CA . ASN A 1 626 ? 1.571 -18.471 25.887 1.00 92.62 626 ASN A CA 1
ATOM 5075 C C . ASN A 1 626 ? 0.985 -19.338 24.764 1.00 92.62 626 ASN A C 1
ATOM 5077 O O . ASN A 1 626 ? 0.011 -18.948 24.124 1.00 92.62 626 ASN A O 1
ATOM 5081 N N . THR A 1 627 ? 1.586 -20.498 24.482 1.00 91.94 627 THR A N 1
ATOM 5082 C CA . THR A 1 627 ? 1.238 -21.314 23.304 1.00 91.94 627 THR A CA 1
ATOM 5083 C C . THR A 1 627 ? 0.015 -22.208 23.511 1.00 91.94 627 THR A C 1
ATOM 5085 O O . THR A 1 627 ? -0.718 -22.443 22.547 1.00 91.94 627 THR A O 1
ATOM 5088 N N . ASP A 1 628 ? -0.243 -22.674 24.738 1.00 93.31 628 ASP A N 1
ATOM 5089 C CA . ASP A 1 628 ? -1.459 -23.417 25.097 1.00 93.31 628 ASP A CA 1
ATOM 5090 C C . ASP A 1 628 ? -1.945 -23.090 26.532 1.00 93.31 628 ASP A C 1
ATOM 5092 O O . ASP A 1 628 ? -2.004 -23.982 27.387 1.00 93.31 628 ASP A O 1
ATOM 5096 N N . PRO A 1 629 ? -2.337 -21.826 26.813 1.00 93.81 629 PRO A N 1
ATOM 5097 C CA . PRO A 1 629 ? -2.646 -21.345 28.172 1.00 93.81 629 PRO A CA 1
ATOM 5098 C C . PRO A 1 629 ? -3.808 -22.102 28.829 1.00 93.81 629 PRO A C 1
ATOM 5100 O O . PRO A 1 629 ? -3.844 -22.331 30.035 1.00 93.81 629 PRO A O 1
ATOM 5103 N N . MET A 1 630 ? -4.780 -22.506 28.008 1.00 93.00 630 MET A N 1
ATOM 5104 C CA . MET A 1 630 ? -5.993 -23.227 28.408 1.00 93.00 630 MET A CA 1
ATOM 5105 C C . MET A 1 630 ? -5.837 -24.758 28.278 1.00 93.00 630 MET A C 1
ATOM 5107 O O . MET A 1 630 ? -6.835 -25.486 28.215 1.00 93.00 630 MET A O 1
ATOM 5111 N N . GLY A 1 631 ? -4.609 -25.262 28.157 1.00 93.81 631 GLY A N 1
ATOM 5112 C CA . GLY A 1 631 ? -4.314 -26.666 27.896 1.00 93.81 631 GLY A CA 1
ATOM 5113 C C . GLY A 1 631 ? -3.075 -27.144 28.639 1.00 93.81 631 GLY A C 1
ATOM 5114 O O . GLY A 1 631 ? -3.136 -27.351 29.847 1.00 93.81 631 GLY A O 1
ATOM 5115 N N . GLU A 1 632 ? -1.980 -27.368 27.916 1.00 94.38 632 GLU A N 1
ATOM 5116 C CA . GLU A 1 632 ? -0.700 -27.816 28.485 1.00 94.38 632 GLU A CA 1
ATOM 5117 C C . GLU A 1 632 ? -0.018 -26.753 29.371 1.00 94.38 632 GLU A C 1
ATOM 5119 O O . GLU A 1 632 ? 0.832 -27.102 30.183 1.00 94.38 632 GLU A O 1
ATOM 5124 N N . GLY A 1 633 ? -0.440 -25.485 29.301 1.00 94.38 633 GLY A N 1
ATOM 5125 C CA . GLY A 1 633 ? -0.009 -24.388 30.179 1.00 94.38 633 GLY A CA 1
ATOM 5126 C C . GLY A 1 633 ? -0.648 -24.365 31.579 1.00 94.38 633 GLY A C 1
ATOM 5127 O O . GLY A 1 633 ? -0.651 -23.325 32.234 1.00 94.38 633 GLY A O 1
ATOM 5128 N N . TRP A 1 634 ? -1.235 -25.470 32.051 1.00 96.31 634 TRP A N 1
ATOM 5129 C CA . TRP A 1 634 ? -1.729 -25.574 33.432 1.00 96.31 634 TRP A CA 1
ATOM 5130 C C . TRP A 1 634 ? -0.562 -25.502 34.425 1.00 96.31 634 TRP A C 1
ATOM 5132 O O . TRP A 1 634 ? 0.501 -26.049 34.157 1.00 96.31 634 TRP A O 1
ATOM 5142 N N . ILE A 1 635 ? -0.746 -24.854 35.573 1.00 95.12 635 ILE A N 1
ATOM 5143 C CA . ILE A 1 635 ? 0.345 -24.572 36.522 1.00 95.12 635 ILE A CA 1
ATOM 5144 C C . ILE A 1 635 ? 0.344 -25.594 37.660 1.00 95.12 635 ILE A C 1
ATOM 5146 O O . ILE A 1 635 ? 1.352 -26.243 37.940 1.00 95.12 635 ILE A O 1
ATOM 5150 N N . VAL A 1 636 ? -0.814 -25.775 38.299 1.00 94.62 636 VAL A N 1
ATOM 5151 C CA . VAL A 1 636 ? -0.996 -26.737 39.391 1.00 94.62 636 VAL A CA 1
ATOM 5152 C C . VAL A 1 636 ? -2.263 -27.547 39.223 1.00 94.62 636 VAL A C 1
ATOM 5154 O O . VAL A 1 636 ? -3.262 -27.099 38.654 1.00 94.62 636 VAL A O 1
ATOM 5157 N N . LYS A 1 637 ? -2.232 -28.743 39.794 1.00 95.38 637 LYS A N 1
ATOM 5158 C CA . LYS A 1 637 ? -3.397 -29.577 40.016 1.00 95.38 637 LYS A CA 1
ATOM 5159 C C . LYS A 1 637 ? -3.587 -29.756 41.508 1.00 95.38 637 LYS A C 1
ATOM 5161 O O . LYS A 1 637 ? -2.671 -30.108 42.251 1.00 95.38 637 LYS A O 1
ATOM 5166 N N . VAL A 1 638 ? -4.813 -29.530 41.935 1.00 94.88 638 VAL A N 1
ATOM 5167 C CA . VAL A 1 638 ? -5.180 -29.387 43.334 1.00 94.88 638 VAL A CA 1
ATOM 5168 C C . VAL A 1 638 ? -6.378 -30.263 43.666 1.00 94.88 638 VAL A C 1
ATOM 5170 O O . VAL A 1 638 ? -7.098 -30.736 42.784 1.00 94.88 638 VAL A O 1
ATOM 5173 N N . LYS A 1 639 ? -6.621 -30.471 44.953 1.00 93.94 639 LYS A N 1
ATOM 5174 C CA . LYS A 1 639 ? -7.847 -31.051 45.483 1.00 93.94 639 LYS A CA 1
ATOM 5175 C C . LYS A 1 639 ? -8.639 -29.950 46.169 1.00 93.94 639 LYS A C 1
ATOM 5177 O O . LYS A 1 639 ? -8.164 -29.344 47.126 1.00 93.94 639 LYS A O 1
ATOM 5182 N N . VAL A 1 640 ? -9.837 -29.678 45.664 1.00 90.94 640 VAL A N 1
ATOM 5183 C CA . VAL A 1 640 ? -10.677 -28.591 46.177 1.00 90.94 640 VAL A CA 1
ATOM 5184 C C . VAL A 1 640 ? -11.386 -29.063 47.444 1.00 90.94 640 VAL A C 1
ATOM 5186 O O . VAL A 1 640 ? -12.057 -30.098 47.423 1.00 90.94 640 VAL A O 1
ATOM 5189 N N . GLY A 1 641 ? -11.237 -28.314 48.541 1.00 76.00 641 GLY A N 1
ATOM 5190 C CA . GLY A 1 641 ? -11.857 -28.651 49.825 1.00 76.00 641 GLY A CA 1
ATOM 5191 C C . GLY A 1 641 ? -13.382 -28.518 49.782 1.00 76.00 641 GLY A C 1
ATOM 5192 O O . GLY A 1 641 ? -14.107 -29.493 49.987 1.00 76.00 641 GLY A O 1
ATOM 5193 N N . GLU A 1 642 ? -13.873 -27.320 49.453 1.00 80.44 642 GLU A N 1
ATOM 5194 C CA . GLU A 1 642 ? -15.302 -27.002 49.358 1.00 80.44 642 GLU A CA 1
ATOM 5195 C C . GLU A 1 642 ? -15.693 -26.667 47.913 1.00 80.44 642 GLU A C 1
ATOM 5197 O O . GLU A 1 642 ? -15.487 -25.555 47.434 1.00 80.44 642 GLU A O 1
ATOM 5202 N N . GLN A 1 643 ? -16.286 -27.626 47.196 1.00 78.75 643 GLN A N 1
ATOM 5203 C CA . GLN A 1 643 ? -16.625 -27.476 45.769 1.00 78.75 643 GLN A CA 1
ATOM 5204 C C . GLN A 1 643 ? -17.658 -26.374 45.470 1.00 78.75 643 GLN A C 1
ATOM 5206 O O . GLN A 1 643 ? -17.764 -25.935 44.325 1.00 78.75 643 GLN A O 1
ATOM 5211 N N . ASP A 1 644 ? -18.436 -25.938 46.465 1.00 78.75 644 ASP A N 1
ATOM 5212 C CA . ASP A 1 644 ? -19.418 -24.864 46.286 1.00 78.75 644 ASP A CA 1
ATOM 5213 C C . ASP A 1 644 ? -18.749 -23.501 46.048 1.00 78.75 644 ASP A C 1
ATOM 5215 O O . ASP A 1 644 ? -19.281 -22.713 45.268 1.00 78.75 644 ASP A O 1
ATOM 5219 N N . SER A 1 645 ? -17.538 -23.277 46.575 1.00 79.81 645 SER A N 1
ATOM 5220 C CA . SER A 1 645 ? -16.747 -22.060 46.319 1.00 79.81 645 SER A CA 1
ATOM 5221 C C . SER A 1 645 ? -16.428 -21.856 44.828 1.00 79.81 645 SER A C 1
ATOM 5223 O O . SER A 1 645 ? -16.504 -20.746 44.311 1.00 79.81 645 SER A O 1
ATOM 5225 N N . VAL A 1 646 ? -16.197 -22.942 44.080 1.00 85.50 646 VAL A N 1
ATOM 5226 C CA . VAL A 1 646 ? -15.946 -22.893 42.627 1.00 85.50 646 VAL A CA 1
ATOM 5227 C C . VAL A 1 646 ? -17.194 -22.456 41.851 1.00 85.50 646 VAL A C 1
ATOM 5229 O O . VAL A 1 646 ? -17.096 -21.898 40.759 1.00 85.50 646 VAL A O 1
ATOM 5232 N N . LYS A 1 647 ? -18.403 -22.687 42.381 1.00 85.62 647 LYS A N 1
ATOM 5233 C CA . LYS A 1 647 ? -19.645 -22.306 41.687 1.00 85.62 647 LYS A CA 1
ATOM 5234 C C . LYS A 1 647 ? -19.866 -20.797 41.671 1.00 85.62 647 LYS A C 1
ATOM 5236 O O . LYS A 1 647 ? -20.530 -20.330 40.744 1.00 85.62 647 LYS A O 1
ATOM 5241 N N . GLU A 1 648 ? -19.322 -20.084 42.657 1.00 87.12 648 GLU A N 1
ATOM 5242 C CA . GLU A 1 648 ? -19.415 -18.625 42.794 1.00 87.12 648 GLU A CA 1
ATOM 5243 C C . GLU A 1 648 ? -18.542 -17.879 41.774 1.00 87.12 648 GLU A C 1
ATOM 5245 O O . GLU A 1 648 ? -18.831 -16.732 41.442 1.00 87.12 648 GLU A O 1
ATOM 5250 N N . LEU A 1 649 ? -17.529 -18.552 41.221 1.00 92.69 649 LEU A N 1
ATOM 5251 C CA . LEU A 1 649 ? -16.678 -18.030 40.155 1.00 92.69 649 LEU A CA 1
ATOM 5252 C C . LEU A 1 649 ? -17.437 -17.877 38.829 1.00 92.69 649 LEU A C 1
ATOM 5254 O O . LEU A 1 649 ? -18.456 -18.538 38.571 1.00 92.69 649 LEU A O 1
ATOM 5258 N N . MET A 1 650 ? -16.904 -17.036 37.944 1.00 95.94 650 MET A N 1
ATOM 5259 C CA . MET A 1 650 ? -17.517 -16.747 36.649 1.00 95.94 650 MET A CA 1
ATOM 5260 C C . MET A 1 650 ? -17.496 -17.986 35.756 1.00 95.94 650 MET A C 1
ATOM 5262 O O . MET A 1 650 ? -16.503 -18.708 35.692 1.00 95.94 650 MET A O 1
ATOM 5266 N N . ASP A 1 651 ? -18.604 -18.261 35.069 1.00 94.06 651 ASP A N 1
ATOM 5267 C CA . ASP A 1 651 ? -18.567 -19.195 33.945 1.00 94.06 651 ASP A CA 1
ATOM 5268 C C . ASP A 1 651 ? -17.996 -18.518 32.690 1.00 94.06 651 ASP A C 1
ATOM 5270 O O . ASP A 1 651 ? -17.714 -17.322 32.683 1.00 94.06 651 ASP A O 1
ATOM 5274 N N . ALA A 1 652 ? -17.792 -19.296 31.627 1.00 88.38 652 ALA A N 1
ATOM 5275 C CA . ALA A 1 652 ? -17.164 -18.802 30.404 1.00 88.38 652 ALA A CA 1
ATOM 5276 C C . ALA A 1 652 ? -17.940 -17.644 29.745 1.00 88.38 652 ALA A C 1
ATOM 5278 O O . ALA A 1 652 ? -17.328 -16.747 29.180 1.00 88.38 652 ALA A O 1
ATOM 5279 N N . GLU A 1 653 ? -19.274 -17.637 29.840 1.00 85.25 653 GLU A N 1
ATOM 5280 C CA . GLU A 1 653 ? -20.117 -16.576 29.269 1.00 85.25 653 GLU A CA 1
ATOM 5281 C C . GLU A 1 653 ? -20.026 -15.287 30.103 1.00 85.25 653 GLU A C 1
ATOM 5283 O O . GLU A 1 653 ? -19.870 -14.194 29.552 1.00 85.25 653 GLU A O 1
ATOM 5288 N N . ALA A 1 654 ? -20.057 -15.415 31.433 1.00 86.69 654 ALA A N 1
ATOM 5289 C CA . ALA A 1 654 ? -19.858 -14.298 32.350 1.00 86.69 654 ALA A CA 1
ATOM 5290 C C . ALA A 1 654 ? -18.444 -13.705 32.244 1.00 86.69 654 ALA A C 1
ATOM 5292 O O . ALA A 1 654 ? -18.301 -12.487 32.214 1.00 86.69 654 ALA A O 1
ATOM 5293 N N . TYR A 1 655 ? -17.414 -14.547 32.127 1.00 89.94 655 TYR A N 1
ATOM 5294 C CA . TYR A 1 655 ? -16.030 -14.100 31.980 1.00 89.94 655 TYR A CA 1
ATOM 5295 C C . TYR A 1 655 ? -15.783 -13.396 30.643 1.00 89.94 655 TYR A C 1
ATOM 5297 O O . TYR A 1 655 ? -15.163 -12.339 30.603 1.00 89.94 655 TYR A O 1
ATOM 5305 N N . GLU A 1 656 ? -16.322 -13.930 29.545 1.00 86.69 656 GLU A N 1
ATOM 5306 C CA . GLU A 1 656 ? -16.227 -13.294 28.225 1.00 86.69 656 GLU A CA 1
ATOM 5307 C C . GLU A 1 656 ? -16.912 -11.918 28.208 1.00 86.69 656 GLU A C 1
ATOM 5309 O O . GLU A 1 656 ? -16.410 -10.986 27.584 1.00 86.69 656 GLU A O 1
ATOM 5314 N N . THR A 1 657 ? -18.010 -11.764 28.957 1.00 85.12 657 THR A N 1
ATOM 5315 C CA . THR A 1 657 ? -18.654 -10.458 29.176 1.00 85.12 657 THR A CA 1
ATOM 5316 C C . THR A 1 657 ? -17.776 -9.532 30.024 1.00 85.12 657 THR A C 1
ATOM 5318 O O . THR A 1 657 ? -17.592 -8.375 29.662 1.00 85.12 657 THR A O 1
ATOM 5321 N N . PHE A 1 658 ? -17.198 -10.040 31.115 1.00 87.06 658 PHE A N 1
ATOM 5322 C CA . PHE A 1 658 ? -16.327 -9.276 32.014 1.00 87.06 658 PHE A CA 1
ATOM 5323 C C . PHE A 1 658 ? -15.082 -8.720 31.307 1.00 87.06 658 PHE A C 1
ATOM 5325 O O . PHE A 1 658 ? -14.767 -7.541 31.465 1.00 87.06 658 PHE A O 1
ATOM 5332 N N . VAL A 1 659 ? -14.403 -9.535 30.493 1.00 84.50 659 VAL A N 1
ATOM 5333 C CA . VAL A 1 659 ? -13.238 -9.096 29.706 1.00 84.50 659 VAL A CA 1
ATOM 5334 C C . VAL A 1 659 ? -13.649 -8.023 28.695 1.00 84.50 659 VAL A C 1
ATOM 5336 O O . VAL A 1 659 ? -13.008 -6.981 28.612 1.00 84.50 659 VAL A O 1
ATOM 5339 N N . ALA A 1 660 ? -14.768 -8.224 27.993 1.00 74.50 660 ALA A N 1
ATOM 5340 C CA . ALA A 1 660 ? -15.272 -7.245 27.031 1.00 74.50 660 ALA A CA 1
ATOM 5341 C C . ALA A 1 660 ? -15.655 -5.896 27.672 1.00 74.50 660 ALA A C 1
ATOM 5343 O O . ALA A 1 660 ? -15.532 -4.863 27.022 1.00 74.50 660 ALA A O 1
ATOM 5344 N N . GLU A 1 661 ? -16.125 -5.894 28.923 1.00 72.81 661 GLU A N 1
ATOM 5345 C CA . GLU A 1 661 ? -16.449 -4.672 29.673 1.00 72.81 661 GLU A CA 1
ATOM 5346 C C . GLU A 1 661 ? -15.217 -3.991 30.285 1.00 72.81 661 GLU A C 1
ATOM 5348 O O . GLU A 1 661 ? -15.246 -2.780 30.482 1.00 72.81 661 GLU A O 1
ATOM 5353 N N . SER A 1 662 ? -14.151 -4.742 30.575 1.00 64.31 662 SER A N 1
ATOM 5354 C CA . SER A 1 662 ? -12.920 -4.223 31.195 1.00 64.31 662 SER A CA 1
ATOM 5355 C C . SER A 1 662 ? -11.941 -3.594 30.189 1.00 64.31 662 SER A C 1
ATOM 5357 O O . SER A 1 662 ? -11.071 -2.827 30.591 1.00 64.31 662 SER A O 1
ATOM 5359 N N . ASP A 1 663 ? -12.104 -3.885 28.892 1.00 48.41 663 ASP A N 1
ATOM 5360 C CA . ASP A 1 663 ? -11.362 -3.281 27.768 1.00 48.41 663 ASP A CA 1
ATOM 5361 C C . ASP A 1 663 ? -11.970 -1.940 27.272 1.00 48.41 663 ASP A C 1
ATOM 5363 O O . ASP A 1 663 ? -11.503 -1.361 26.283 1.00 48.41 663 ASP A O 1
ATOM 5367 N N . HIS A 1 664 ? -13.029 -1.449 27.930 1.00 33.44 664 HIS A N 1
ATOM 5368 C CA . HIS A 1 664 ? -13.676 -0.149 27.696 1.00 33.44 664 HIS A CA 1
ATOM 5369 C C . HIS A 1 664 ? -13.267 0.882 28.749 1.00 33.44 664 HIS A C 1
ATOM 5371 O O . HIS A 1 664 ? -13.128 2.069 28.362 1.00 33.44 664 HIS A O 1
#

pLDDT: mean 79.34, std 18.67, range [24.59, 98.81]

Nearest PDB structures (foldseek):
  6cpu-assembly1_A  TM=8.030E-01  e=2.628E-25  Candida albicans
  1onl-assembly3_C  TM=9.721E-01  e=6.243E-11  Thermus thermophilus
  1htp-assembly1_A  TM=9.240E-01  e=7.131E-11  Pisum sativum
  3dy8-assembly2_B  TM=7.283E-01  e=1.724E-12  Homo sapiens
  3n3z-assembly1_B  TM=7.503E-01  e=8.500E-12  Homo sapiens

Mean predicted aligned error: 15.59 Å

Solvent-accessible surface area (backbone atoms only — not comparable to full-atom values): 36954 Å² total; per-residue (Å²): 137,70,73,59,35,48,37,33,46,75,78,97,80,76,93,76,73,89,64,77,78,73,65,62,46,70,85,84,46,74,44,74,48,70,59,96,44,71,58,54,45,50,55,49,56,77,46,55,78,51,44,34,79,45,79,54,100,90,42,26,34,72,41,71,39,59,60,59,46,63,55,66,61,49,60,40,36,43,36,46,63,68,87,58,82,77,46,79,86,82,52,54,68,71,56,49,52,54,51,48,44,69,62,41,52,76,43,52,53,39,78,43,62,74,87,54,66,69,63,50,49,53,46,60,74,64,49,61,40,70,60,47,48,42,39,31,38,52,54,77,47,89,51,102,74,57,81,23,56,53,51,58,72,68,48,75,82,78,53,67,72,58,52,53,54,47,50,57,52,57,68,74,53,65,55,78,78,63,50,82,74,46,72,89,50,63,65,60,51,52,56,44,64,74,38,81,75,52,50,60,67,80,46,40,63,52,39,46,50,49,48,53,44,66,68,49,52,82,54,38,36,79,93,36,50,56,59,53,45,54,50,52,53,45,54,47,48,38,23,38,60,47,28,60,40,57,17,49,60,45,26,48,46,20,28,44,41,38,51,50,50,51,56,36,40,59,75,35,89,89,45,91,70,51,73,60,55,53,50,22,48,46,51,19,34,55,29,38,58,33,56,37,76,49,75,52,59,67,58,32,48,80,66,63,23,60,47,20,62,74,42,70,65,50,56,39,60,29,52,48,7,44,55,56,35,46,69,57,48,50,60,52,50,53,51,28,62,78,66,61,31,48,32,97,87,60,83,83,56,61,71,61,36,51,49,40,22,46,52,26,20,54,45,58,36,68,91,48,44,67,62,53,61,69,42,48,67,51,49,66,76,42,66,86,42,55,56,64,50,39,22,54,46,42,37,51,21,67,67,32,51,70,43,34,45,65,43,47,22,40,39,52,51,53,22,44,52,52,27,54,50,52,38,57,50,40,54,36,41,75,70,64,76,46,57,85,81,60,65,84,77,58,83,85,58,94,56,44,48,61,78,43,46,45,70,57,45,38,71,77,36,71,61,51,62,58,55,50,49,51,49,36,66,77,60,40,52,63,52,31,37,55,47,15,70,70,38,60,68,40,40,61,45,43,55,32,51,54,48,58,53,58,47,59,63,62,73,58,62,79,71,90,64,77,83,75,75,82,73,59,90,71,60,64,36,77,83,21,66,70,48,63,72,49,81,78,56,49,62,27,34,50,97,89,33,35,33,40,38,39,34,88,88,42,40,28,40,31,30,41,32,62,67,45,27,63,72,40,40,64,39,73,41,51,50,69,57,88,68,56,77,72,39,76,45,49,55,69,38,76,49,33,36,41,33,28,83,74,42,73,48,78,40,60,28,94,45,46,28,27,34,68,46,67,47,68,64,36,74,84,40,29,46,32,41,62,76,32,16,50,22,75,18,40,50,41,30,28,36,47,74,60,69,69,62,60,67,76,39,32,42,44,63,56,42,56,51,50,54,62,62,71,78,108

Foldseek 3Di:
DFAAEAEEDEDDDDDDDPDDDPQFDDPPDNHYDYDLDLLSVVLCLLLVQQWEWPDDPVGTGIDGDFQPLAQHQYLHEYEDQPPDPRCVPADDPVLSVVLCCLQQLLSLYAYDHDDCVVVVVVCRVQRRFLLSQLCVQLPVDDDPSHAHLVNLVVDDADDPVSLVSVLVSLLPDPLVVSLPPPPPPLVVLVVLLQDLLNQLSVDGPSSLLSNLLVLCVQFWDPVCSSLSSSLSSSQQSQFRSNQLALHQSLLSQLLSLLSLLVVLQVVDPVADADPLLSNLLSLLSNQLQGNPSLEDLVLCCVVVGPQCVVVVSQLSRLVSSLSSSCSSVVSSVVVCVVVVGTDPPDDDPPVVSSLLSSLLSSLLPVVCLVVLVVCLVVCLVPVVPSSNVSNLSSNCSSPCLLLHPLFSVLLSLLSNVQSVVSSVVSVCVSVVVDDSPPDPPRLPPVDRSSPDGNVNSCVSPVCSVVVSVVCCVPRQASSQVSVCVSPVSSCSSNVRNCVVVVVVVVVPPDPPDPDPPPDFPFDADCPFCLNVVDPDWAWFADLLAKIWTADPVQKIWIFGTLVVLVVQAQWDAKAAAPDDQFDKDAFQGFGIWTHDPVDIGTDTDNHIWGFHDALPVCHVPVRCCNPRRSHSRTGTMTGHPDVVSRVPGHGSVRVVVSVVVVSD